Protein AF-A0A8T6M8H3-F1 (afdb_monomer)

Sequence (445 aa):
MFSKVNKKAISPLIATILLVVVAVAIIGIVLSWGKGFTNTTLSKASSIEVYSESEIGFYLNLQNSINGRTTVSYNPPQNTTYNNLTIVGYGLLGYTTNIVPLEPPITISKSQTANIDHGIILPEFDLVLYLDNNTMITKFNLKQEIKQPSSCPEGFIPVPGNHLYGTMNERGGFCVMKYHAKNDTGSKINSTCITGLEGSDSNLTVKSVPEIAPSVNINYCAAKKSCENSGYILMNNSHWMTIARNIELNELNYVSGNLGEGFIFRGHYNNNPSLIIEANSDDSNNFYLINSPNSDQRRTLYLSNGEIIWDFTGNAWNILEDLVLIKDHADGFYTSDDTEFNSGNDNLFLTDYYKGSNNYYLKFNQLGNTIFNYKDIYLLNSKYNAVNNGIGIYHGNSNRGSVSETITFMMRGGDKQNGQYSGLMELTFPNLSSNGNTVGFRCVK

pLDDT: mean 85.91, std 14.49, range [37.5, 98.88]

Foldseek 3Di:
DDDDDDDDDDDPVNVVVVVVVVVVVVVVVVVVVVVVVVVVVVVLPPDDLPAAADPQLVQWAWDAAAQQKTKTFGADDPPDPCFKWKFQFKAFPPAFDDTHGDVHIDIHGHGGMDIDQRRQPDQWTKMWTATPVRHIHIDHGHGHHFFWAPDDPPQWDIFQAGVNLPQQDPRRGWIWRQAFKDWPPLDQFDFDDDPPDDGGPDLIEIDRDFPDFHNAQDFLRRQQVRQVSNVFGFAALSNLLSQLQQLLNQLVQAPVSDRNPWAGAAAQAAVQVVALGTHDPDVVVQCPSHDDPPDSHGQWTAGPVRDIHGNSQEAFKAFHNDKAFLAQFFWKAALPPRHTDAPVDQDWDKEWLARDPDRIYGDLVDRARHPDHSSSQHYSYSPDTLATHVAAIETGRDHHPDPTRQMWTKIHRYYNHNPSRTHSRHIDTHGRNDGDRRHTHMTMD

Nearest PDB structures (foldseek):
  5e53-assembly3_C  TM=4.776E-01  e=1.609E-01  Gallus gallus
  7zg0-assembly1_E  TM=5.055E-01  e=1.703E-01  Mus musculus
  8fn9-assembly4_H  TM=4.557E-01  e=2.018E-01  Homo sapiens
  6o4p-assembly2_B  TM=3.648E-01  e=2.393E-01  Homo sapiens
  6s6z-assembly1_A  TM=3.650E-01  e=4.725E-01  Thermotoga maritima MSB8

Solvent-accessible surface area (backbone atoms only — not comparable to full-atom values): 23478 Å² total; per-residue (Å²): 139,84,85,81,80,82,79,80,75,77,51,72,68,58,52,52,53,52,53,52,54,51,52,53,51,52,50,51,52,52,53,51,51,48,51,51,51,51,52,59,55,58,69,68,54,77,80,68,79,82,60,46,80,37,83,65,43,81,27,52,41,80,76,53,30,46,27,16,25,38,34,35,34,32,57,58,69,90,92,58,90,66,52,63,48,50,37,39,23,35,38,44,66,99,60,37,73,53,81,40,74,38,92,72,58,48,74,39,43,59,77,33,72,48,74,46,60,73,40,57,67,53,62,61,43,39,42,34,37,32,33,82,82,61,27,27,34,80,46,73,76,41,59,36,50,80,43,38,36,94,72,49,61,88,38,34,39,58,37,56,18,20,51,58,50,66,44,50,53,99,48,24,21,36,25,34,43,27,29,49,31,28,51,88,75,81,66,79,55,88,52,58,60,58,97,83,70,88,48,63,95,63,91,41,43,55,47,25,54,54,71,47,50,56,45,40,33,38,28,59,58,52,49,39,46,24,19,47,69,54,77,28,39,43,30,33,62,43,58,49,44,40,51,41,46,31,33,65,66,28,28,87,31,20,78,68,58,38,70,89,39,70,26,48,52,15,12,48,20,77,40,58,53,83,57,75,63,42,50,60,84,54,76,86,51,32,51,62,87,44,89,44,92,88,49,69,42,27,33,54,41,45,39,83,85,73,45,68,38,38,41,71,17,4,31,32,21,30,49,34,62,45,72,45,37,41,36,37,30,51,32,39,20,32,50,89,77,69,46,74,48,68,70,89,45,81,49,80,42,72,21,20,56,26,80,75,86,47,70,21,12,39,45,86,90,51,41,64,69,38,81,67,54,58,73,76,80,51,66,71,50,48,89,38,23,21,85,79,19,26,30,9,30,38,40,32,32,30,25,83,84,45,80,48,79,53,61,20,31,39,32,33,6,26,21,25,63,48,41,61,40,16,2,75,58,12,36,37,60,50,48,51,77,51,59,38,87,43,25,25,34,40,38,31,87

Secondary structure (DSSP, 8-state):
-------PPPPHHHHHHHHHHHHHHHHHHHHHHHHHHHHHHHTT-TT---PEEPGGGGGEEEEEEETTEEEEEE-PPTT-S--EEEEEEEEETTT--S-EEEEEEEEEETTEEEEEE-----SEEEEEEEETTSEEEEEEEEE-B----S---TTEEEEE--GGGT---TTSEEEEESS--EETT---------TTS--------EE--SSS----S--HHHHHHHHHHTT-EE--HHHHHHHHHHHHT-GGGBTTSSTTSS-BPB-S-S-SSSS--PPPSSTT-TTTT-S-TTSSB-SEEE-TTS-EEESSSSSSEEEEEEEEEGGGSPPPEETTT-PBP--SS---EEEBSSTTSSSEE-BTTB--S-S--HHHH--S-----TTTS----EEE---TT-----EEEEEES--TT-GGG-STT-EE--BTT---TTEEE-EE-

Radius of gyration: 26.48 Å; Cα contacts (8 Å, |Δi|>4): 1083; chains: 1; bounding box: 56×99×60 Å

Structure (mmCIF, N/CA/C/O backbone):
data_AF-A0A8T6M8H3-F1
#
_entry.id   AF-A0A8T6M8H3-F1
#
loop_
_atom_site.group_PDB
_atom_site.id
_atom_site.type_symbol
_atom_site.label_atom_id
_atom_site.label_alt_id
_atom_site.label_comp_id
_atom_site.label_asym_id
_atom_site.label_entity_id
_atom_site.label_seq_id
_atom_site.pdbx_PDB_ins_code
_atom_site.Cartn_x
_atom_site.Cartn_y
_atom_site.Cartn_z
_atom_site.occupancy
_atom_site.B_iso_or_equiv
_atom_site.auth_seq_id
_atom_site.auth_comp_id
_atom_site.auth_asym_id
_atom_site.auth_atom_id
_atom_site.pdbx_PDB_model_num
ATOM 1 N N . MET A 1 1 ? -21.301 -75.417 -10.572 1.00 41.50 1 MET A N 1
ATOM 2 C CA . MET A 1 1 ? -20.460 -75.838 -9.431 1.00 41.50 1 MET A CA 1
ATOM 3 C C . MET A 1 1 ? -20.180 -74.592 -8.593 1.00 41.50 1 MET A C 1
ATOM 5 O O . MET A 1 1 ? -19.278 -73.841 -8.925 1.00 41.50 1 MET A O 1
ATOM 9 N N . PHE A 1 2 ? -21.031 -74.286 -7.607 1.00 44.16 2 PHE A N 1
ATOM 10 C CA . PHE A 1 2 ? -20.900 -73.076 -6.781 1.00 44.16 2 PHE A CA 1
ATOM 11 C C . PHE A 1 2 ? -20.307 -73.444 -5.418 1.00 44.16 2 PHE A C 1
ATOM 13 O O . PHE A 1 2 ? -20.909 -74.195 -4.653 1.00 44.16 2 PHE A O 1
ATOM 20 N N . SER A 1 3 ? -19.104 -72.934 -5.151 1.00 48.78 3 SER A N 1
ATOM 21 C CA . SER A 1 3 ? -18.398 -73.048 -3.873 1.00 48.78 3 SER A CA 1
ATOM 22 C C . SER A 1 3 ? -19.135 -72.251 -2.794 1.00 48.78 3 SER A C 1
ATOM 24 O O . SER A 1 3 ? -19.334 -71.042 -2.920 1.00 48.78 3 SER A O 1
ATOM 26 N N . LYS A 1 4 ? -19.572 -72.939 -1.737 1.00 48.53 4 LYS A N 1
ATOM 27 C CA . LYS A 1 4 ? -20.263 -72.352 -0.585 1.00 48.53 4 LYS A CA 1
ATOM 28 C C . LYS A 1 4 ? -19.205 -71.821 0.388 1.00 48.53 4 LYS A C 1
ATOM 30 O O . LYS A 1 4 ? -18.585 -72.590 1.117 1.00 48.53 4 LYS A O 1
ATOM 35 N N . VAL A 1 5 ? -18.973 -70.509 0.387 1.00 55.47 5 VAL A N 1
ATOM 36 C CA . VAL A 1 5 ? -18.060 -69.856 1.338 1.00 55.47 5 VAL A CA 1
ATOM 37 C C . VAL A 1 5 ? -18.735 -69.786 2.711 1.00 55.47 5 VAL A C 1
ATOM 39 O O . VAL A 1 5 ? -19.709 -69.057 2.899 1.00 55.47 5 VAL A O 1
ATOM 42 N N . ASN A 1 6 ? -18.214 -70.536 3.684 1.00 53.22 6 ASN A N 1
ATOM 43 C CA . ASN A 1 6 ? -18.629 -70.449 5.084 1.00 53.22 6 ASN A CA 1
ATOM 44 C C . ASN A 1 6 ? -18.106 -69.143 5.701 1.00 53.22 6 ASN A C 1
ATOM 46 O O . ASN A 1 6 ? -16.928 -69.036 6.041 1.00 53.22 6 ASN A O 1
ATOM 50 N N . LYS A 1 7 ? -18.982 -68.149 5.875 1.00 59.09 7 LYS A N 1
ATOM 51 C CA . LYS A 1 7 ? -18.673 -66.954 6.671 1.00 59.09 7 LYS A CA 1
ATOM 52 C C . LYS A 1 7 ? -18.720 -67.330 8.154 1.00 59.09 7 LYS A C 1
ATOM 54 O O . LYS A 1 7 ? -19.792 -67.606 8.687 1.00 59.09 7 LYS A O 1
ATOM 59 N N . LYS A 1 8 ? -17.561 -67.368 8.818 1.00 61.06 8 LYS A N 1
ATOM 60 C CA . LYS A 1 8 ? -17.485 -67.505 10.279 1.00 61.06 8 LYS A CA 1
ATOM 61 C C . LYS A 1 8 ? -17.979 -66.203 10.911 1.00 61.06 8 LYS A C 1
ATOM 63 O O . LYS A 1 8 ? -17.383 -65.153 10.690 1.00 61.06 8 LYS A O 1
ATOM 68 N N . ALA A 1 9 ? -19.078 -66.274 11.658 1.00 64.38 9 ALA A N 1
ATOM 69 C CA . ALA A 1 9 ? -19.564 -65.152 12.448 1.00 64.38 9 ALA A CA 1
ATOM 70 C C . ALA A 1 9 ? -18.568 -64.855 13.579 1.00 64.38 9 ALA A C 1
ATOM 72 O O . ALA A 1 9 ? -18.090 -65.767 14.256 1.00 64.38 9 ALA A O 1
ATOM 73 N N . ILE A 1 10 ? -18.240 -63.577 13.751 1.00 61.47 10 ILE A N 1
ATOM 74 C CA . ILE A 1 10 ? -17.407 -63.094 14.853 1.00 61.47 10 ILE A CA 1
ATOM 75 C C . ILE A 1 10 ? -18.185 -63.338 16.149 1.00 61.47 10 ILE A C 1
ATOM 77 O O . ILE A 1 10 ? -19.373 -63.024 16.222 1.00 61.47 10 ILE A O 1
ATOM 81 N N . SER A 1 11 ? -17.545 -63.940 17.155 1.00 74.44 11 SER A N 1
ATOM 82 C CA . SER A 1 11 ? -18.226 -64.198 18.423 1.00 74.44 11 SER A CA 1
ATOM 83 C C . SER A 1 11 ? -18.620 -62.869 19.085 1.00 74.44 11 SER A C 1
ATOM 85 O O . SER A 1 11 ? -17.877 -61.888 18.964 1.00 74.44 11 SER A O 1
ATOM 87 N N . PRO A 1 12 ? -19.747 -62.815 19.818 1.00 74.81 12 PRO A N 1
ATOM 88 C CA . PRO A 1 12 ? -20.177 -61.601 20.512 1.00 74.81 12 PRO A CA 1
ATOM 89 C C . PRO A 1 12 ? -19.080 -61.007 21.405 1.00 74.81 12 PRO A C 1
ATOM 91 O O . PRO A 1 12 ? -18.935 -59.796 21.477 1.00 74.81 12 PRO A O 1
ATOM 94 N N . LEU A 1 13 ? -18.238 -61.855 22.006 1.00 77.62 13 LEU A N 1
ATOM 95 C CA . LEU A 1 13 ? -17.097 -61.435 22.821 1.00 77.62 13 LEU A CA 1
ATOM 96 C C . LEU A 1 13 ? -16.040 -60.663 22.008 1.00 77.62 13 LEU A C 1
ATOM 98 O O . LEU A 1 13 ? -15.561 -59.620 22.444 1.00 77.62 13 LEU A O 1
ATOM 102 N N . ILE A 1 14 ? -15.689 -61.158 20.816 1.00 78.25 14 ILE A N 1
ATOM 103 C CA . ILE A 1 14 ? -14.688 -60.528 19.941 1.00 78.25 14 ILE A CA 1
ATOM 104 C C . ILE A 1 14 ? -15.220 -59.200 19.390 1.00 78.25 14 ILE A C 1
ATOM 106 O O . ILE A 1 14 ? -14.466 -58.234 19.295 1.00 78.25 14 ILE A O 1
ATOM 110 N N . ALA A 1 15 ? -16.519 -59.124 19.084 1.00 77.12 15 ALA A N 1
ATOM 111 C CA . ALA A 1 15 ? -17.162 -57.889 18.644 1.00 77.12 15 ALA A CA 1
ATOM 112 C C . ALA A 1 15 ? -17.122 -56.800 19.731 1.00 77.12 15 ALA A C 1
ATOM 114 O O . ALA A 1 15 ? -16.776 -55.657 19.436 1.00 77.12 15 ALA A O 1
ATOM 115 N N . THR A 1 16 ? -17.394 -57.155 20.991 1.00 84.44 16 THR A N 1
ATOM 116 C CA . THR A 1 16 ? -17.333 -56.207 22.114 1.00 84.44 16 THR A CA 1
ATOM 117 C C . THR A 1 16 ? -15.911 -55.701 22.356 1.00 84.44 16 THR A C 1
ATOM 119 O O . THR A 1 16 ? -15.715 -54.504 22.545 1.00 84.44 16 THR A O 1
ATOM 122 N N . ILE A 1 17 ? -14.906 -56.583 22.293 1.00 86.25 17 ILE A N 1
ATOM 123 C CA . ILE A 1 17 ? -13.496 -56.190 22.445 1.00 86.25 17 ILE A CA 1
ATOM 124 C C . ILE A 1 17 ? -13.080 -55.224 21.327 1.00 86.25 17 ILE A C 1
ATOM 126 O O . ILE A 1 17 ? -12.488 -54.184 21.608 1.00 86.25 17 ILE A O 1
ATOM 130 N N . LEU A 1 18 ? -13.435 -55.520 20.073 1.00 83.50 18 LEU A N 1
ATOM 131 C CA . LEU A 1 18 ? -13.157 -54.638 18.935 1.00 83.50 18 LEU A CA 1
ATOM 132 C C . LEU A 1 18 ? -13.802 -53.259 19.098 1.00 83.50 18 LEU A C 1
ATOM 134 O O . LEU A 1 18 ? -13.156 -52.248 18.830 1.00 83.50 18 LEU A O 1
ATOM 138 N N . LEU A 1 19 ? -15.046 -53.207 19.575 1.00 84.62 19 LEU A N 1
ATOM 139 C CA . LEU A 1 19 ? -15.771 -51.951 19.760 1.00 84.62 19 LEU A CA 1
ATOM 140 C C . LEU A 1 19 ? -15.115 -51.075 20.837 1.00 84.62 19 LEU A C 1
ATOM 142 O O . LEU A 1 19 ? -14.935 -49.876 20.629 1.00 84.62 19 LEU A O 1
ATOM 146 N N . VAL A 1 20 ? -14.677 -51.675 21.948 1.00 88.44 20 VAL A N 1
ATOM 147 C CA . VAL A 1 20 ? -13.955 -50.959 23.013 1.00 88.44 20 VAL A CA 1
ATOM 148 C C . VAL A 1 20 ? -12.603 -50.440 22.518 1.00 88.44 20 VAL A C 1
ATOM 150 O O . VAL A 1 20 ? -12.263 -49.287 22.774 1.00 88.44 20 VAL A O 1
ATOM 153 N N . VAL A 1 21 ? -11.847 -51.245 21.766 1.00 89.88 21 VAL A N 1
ATOM 154 C CA . VAL A 1 21 ? -10.541 -50.830 21.222 1.00 89.88 21 VAL A CA 1
ATOM 155 C C . VAL A 1 21 ? -10.688 -49.653 20.254 1.00 89.88 21 VAL A C 1
ATOM 157 O O . VAL A 1 21 ? -9.928 -48.689 20.342 1.00 89.88 21 VAL A O 1
ATOM 160 N N . VAL A 1 22 ? -11.693 -49.686 19.374 1.00 87.31 22 VAL A N 1
ATOM 161 C CA . VAL A 1 22 ? -11.975 -48.581 18.443 1.00 87.31 22 VAL A CA 1
ATOM 162 C C . VAL A 1 22 ? -12.394 -47.317 19.197 1.00 87.31 22 VAL A C 1
ATOM 164 O O . VAL A 1 22 ? -11.901 -46.236 18.884 1.00 87.31 22 VAL A O 1
ATOM 167 N N . ALA A 1 23 ? -13.237 -47.434 20.227 1.00 85.50 23 ALA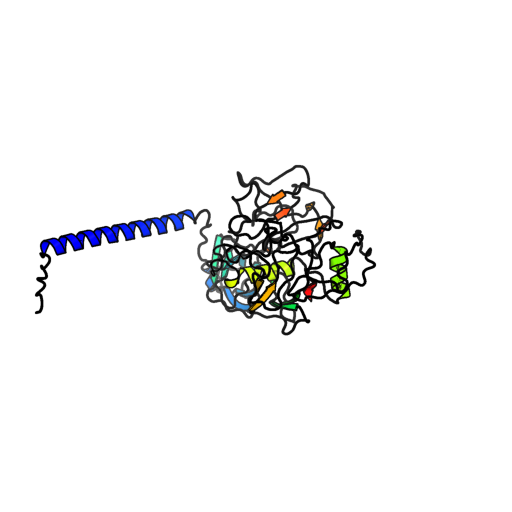 A N 1
ATOM 168 C CA . ALA A 1 23 ? -13.650 -46.289 21.037 1.00 85.50 23 ALA A CA 1
ATOM 169 C C . ALA A 1 23 ? -12.459 -45.618 21.744 1.00 85.50 23 ALA A C 1
ATOM 171 O O . ALA A 1 23 ? -12.325 -44.396 21.703 1.00 85.50 23 ALA A O 1
ATOM 172 N N . VAL A 1 24 ? -11.551 -46.406 22.332 1.00 85.94 24 VAL A N 1
ATOM 173 C CA . VAL A 1 24 ? -10.342 -45.881 22.991 1.00 85.94 24 VAL A CA 1
ATOM 174 C C . VAL A 1 24 ? -9.396 -45.221 21.982 1.00 85.94 24 VAL A C 1
ATOM 176 O O . VAL A 1 24 ? -8.849 -44.156 22.269 1.00 85.94 24 VAL A O 1
ATOM 179 N N . ALA A 1 25 ? -9.241 -45.793 20.784 1.00 83.44 25 ALA A N 1
ATOM 180 C CA . ALA A 1 25 ? -8.428 -45.200 19.723 1.00 83.44 25 ALA A CA 1
ATOM 181 C C . ALA A 1 25 ? -8.993 -43.849 19.244 1.00 83.44 25 ALA A C 1
ATOM 183 O O . ALA A 1 25 ? -8.240 -42.886 19.102 1.00 83.44 25 ALA A O 1
ATOM 184 N N . ILE A 1 26 ? -10.316 -43.748 19.064 1.00 83.50 26 ILE A N 1
ATOM 185 C CA . ILE A 1 26 ? -10.984 -42.493 18.686 1.00 83.50 26 ILE A CA 1
ATOM 186 C C . ILE A 1 26 ? -10.816 -41.439 19.786 1.00 83.50 26 ILE A C 1
ATOM 188 O O . ILE A 1 26 ? -10.460 -40.304 19.481 1.00 83.50 26 ILE A O 1
ATOM 192 N N . ILE A 1 27 ? -10.992 -41.804 21.062 1.00 84.00 27 ILE A N 1
ATOM 193 C CA . ILE A 1 27 ? -10.759 -40.891 22.195 1.00 84.00 27 ILE A CA 1
ATOM 194 C C . ILE A 1 27 ? -9.309 -40.391 22.197 1.00 84.00 27 ILE A C 1
ATOM 196 O O . ILE A 1 27 ? -9.075 -39.199 22.385 1.00 84.00 27 ILE A O 1
ATOM 200 N N . GLY A 1 28 ? -8.334 -41.267 21.936 1.00 79.44 28 GLY A N 1
ATOM 201 C CA . GLY A 1 28 ? -6.924 -40.887 21.822 1.00 79.44 28 GLY A CA 1
ATOM 202 C C . GLY A 1 28 ? -6.666 -39.870 20.706 1.00 79.44 28 GLY A C 1
ATOM 203 O O . GLY A 1 28 ? -5.980 -38.873 20.933 1.00 79.44 28 GLY A O 1
ATOM 204 N N . ILE A 1 29 ? -7.263 -40.073 19.527 1.00 77.00 29 ILE A N 1
ATOM 205 C CA . ILE A 1 29 ? -7.159 -39.146 18.388 1.00 77.00 29 ILE A CA 1
ATOM 206 C C . ILE A 1 29 ? -7.813 -37.800 18.724 1.00 77.00 29 ILE A C 1
ATOM 208 O O . ILE A 1 29 ? -7.192 -36.759 18.530 1.00 77.00 29 ILE A O 1
ATOM 212 N N . VAL A 1 30 ? -9.019 -37.809 19.301 1.00 72.94 30 VAL A N 1
ATOM 213 C CA . VAL A 1 30 ? -9.750 -36.590 19.689 1.00 72.94 30 VAL A CA 1
ATOM 214 C C . VAL A 1 30 ? -8.998 -35.804 20.764 1.00 72.94 30 VAL A C 1
ATOM 216 O O . VAL A 1 30 ? -8.880 -34.586 20.658 1.00 72.94 30 VAL A O 1
ATOM 219 N N . LEU A 1 31 ? -8.426 -36.474 21.768 1.00 70.81 31 LEU A N 1
ATOM 220 C CA . LEU A 1 31 ? -7.603 -35.822 22.792 1.00 70.81 31 LEU A CA 1
ATOM 221 C C . LEU A 1 31 ? -6.295 -35.268 22.214 1.00 70.81 31 LEU A C 1
ATOM 223 O O . LEU A 1 31 ? -5.833 -34.211 22.646 1.00 70.81 31 LEU A O 1
ATOM 227 N N . SER A 1 32 ? -5.701 -35.951 21.232 1.00 68.94 32 SER A N 1
ATOM 228 C CA . SER A 1 32 ? -4.494 -35.477 20.556 1.00 68.94 32 SER A CA 1
ATOM 229 C C . SER A 1 32 ? -4.776 -34.262 19.666 1.00 68.94 32 SER A C 1
ATOM 231 O O . SER A 1 32 ? -3.990 -33.316 19.680 1.00 68.94 32 SER A O 1
ATOM 233 N N . TRP A 1 33 ? -5.899 -34.249 18.940 1.00 67.44 33 TRP A N 1
ATOM 234 C CA . TRP A 1 33 ? -6.361 -33.091 18.167 1.00 67.44 33 TRP A CA 1
ATOM 235 C C . TRP A 1 33 ? -6.751 -31.923 19.076 1.00 67.44 33 TRP A C 1
ATOM 237 O O . TRP A 1 33 ? -6.344 -30.794 18.816 1.00 67.44 33 TRP A O 1
ATOM 247 N N . GLY A 1 34 ? -7.444 -32.195 20.186 1.00 53.19 34 GLY A N 1
ATOM 248 C CA . GLY A 1 34 ? -7.804 -31.191 21.187 1.00 53.19 34 GLY A CA 1
ATOM 249 C C . GLY A 1 34 ? -6.581 -30.505 21.797 1.00 53.19 34 GLY A C 1
ATOM 250 O O . GLY A 1 34 ? -6.526 -29.280 21.825 1.00 53.19 34 GLY A O 1
ATOM 251 N N . LYS A 1 35 ? -5.554 -31.273 22.198 1.00 55.34 35 LYS A N 1
ATOM 252 C CA . LYS A 1 35 ? -4.283 -30.718 22.706 1.00 55.34 35 LYS A CA 1
ATOM 253 C C . LYS A 1 35 ? -3.507 -29.938 21.645 1.00 55.34 35 LYS A C 1
ATOM 255 O O . LYS A 1 35 ? -2.890 -28.924 21.966 1.00 55.34 35 LYS A O 1
ATOM 260 N N . GLY A 1 36 ? -3.528 -30.406 20.395 1.00 51.16 36 GLY A N 1
ATOM 261 C CA . GLY A 1 36 ? -2.920 -29.706 19.264 1.00 51.16 36 GLY A CA 1
ATOM 262 C C . GLY A 1 36 ? -3.569 -28.343 19.030 1.00 51.16 36 GLY A C 1
ATOM 263 O O . GLY A 1 36 ? -2.854 -27.347 18.927 1.00 51.16 36 GLY A O 1
ATOM 264 N N . PHE A 1 37 ? -4.904 -28.289 19.044 1.00 51.38 37 PHE A N 1
ATOM 265 C CA . PHE A 1 37 ? -5.692 -27.066 18.883 1.00 51.38 37 PHE A CA 1
ATOM 266 C C . PHE A 1 37 ? -5.494 -26.091 20.048 1.00 51.38 37 PHE A C 1
ATOM 268 O O . PHE A 1 37 ? -5.212 -24.921 19.802 1.00 51.38 37 PHE A O 1
ATOM 275 N N . THR A 1 38 ? -5.558 -26.548 21.307 1.00 52.78 38 THR A N 1
ATOM 276 C CA . THR A 1 38 ? -5.360 -25.669 22.475 1.00 52.78 38 THR A CA 1
ATOM 277 C C . THR A 1 38 ? -3.940 -25.122 22.554 1.00 52.78 38 THR A C 1
ATOM 279 O O . THR A 1 38 ? -3.771 -23.941 22.820 1.00 52.78 38 THR A O 1
ATOM 282 N N . ASN A 1 39 ? -2.906 -25.924 22.281 1.00 48.28 39 ASN A N 1
ATOM 283 C CA . ASN A 1 39 ? -1.527 -25.441 22.399 1.00 48.28 39 ASN A CA 1
ATOM 284 C C . ASN A 1 39 ? -1.132 -24.490 21.261 1.00 48.28 39 ASN A C 1
ATOM 286 O O . ASN A 1 39 ? -0.414 -23.530 21.519 1.00 48.28 39 ASN A O 1
ATOM 290 N N . THR A 1 40 ? -1.622 -24.703 20.033 1.00 46.50 40 THR A N 1
ATOM 291 C CA . THR A 1 40 ? -1.357 -23.776 18.913 1.00 46.50 40 THR A CA 1
ATOM 292 C C . THR A 1 40 ? -2.169 -22.487 18.991 1.00 46.50 40 THR A C 1
ATOM 294 O O . THR A 1 40 ? -1.713 -21.465 18.483 1.00 46.50 40 THR A O 1
ATOM 297 N N . THR A 1 41 ? -3.345 -22.497 19.624 1.00 46.62 41 THR A N 1
ATOM 298 C CA . THR A 1 41 ? -4.120 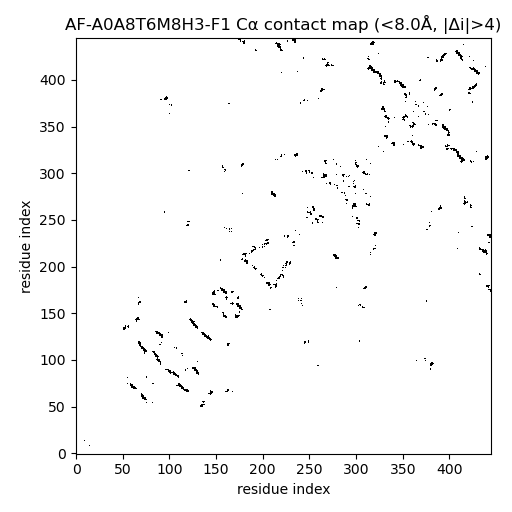-21.266 19.863 1.00 46.62 41 THR A CA 1
ATOM 299 C C . THR A 1 41 ? -3.569 -20.467 21.041 1.00 46.62 41 THR A C 1
ATOM 301 O O . THR A 1 41 ? -3.439 -19.251 20.924 1.00 46.62 41 THR A O 1
ATOM 304 N N . LEU A 1 42 ? -3.143 -21.124 22.128 1.00 40.81 42 LEU A N 1
ATOM 305 C CA . LEU A 1 42 ? -2.558 -20.438 23.286 1.00 40.81 42 LEU A CA 1
ATOM 306 C C . LEU A 1 42 ? -1.155 -19.883 22.999 1.00 40.81 42 LEU A C 1
ATOM 308 O O . LEU A 1 42 ? -0.833 -18.788 23.446 1.00 40.81 42 LEU A O 1
ATOM 312 N N . SER A 1 43 ? -0.323 -20.589 22.220 1.00 43.97 43 SER A N 1
ATOM 313 C CA . SER A 1 43 ? 1.021 -20.102 21.865 1.00 43.97 43 SER A CA 1
ATOM 314 C C . SER A 1 43 ? 1.003 -18.957 20.847 1.00 43.97 43 SER A C 1
ATOM 316 O O . SER A 1 43 ? 1.996 -18.254 20.706 1.00 43.97 43 SER A O 1
ATOM 318 N N . LYS A 1 44 ? -0.115 -18.768 20.131 1.00 45.66 44 LYS A N 1
ATOM 319 C CA . LYS A 1 44 ? -0.355 -17.613 19.250 1.00 45.66 44 LYS A CA 1
ATOM 320 C C . LYS A 1 44 ? -0.903 -16.392 20.001 1.00 45.66 44 LYS A C 1
ATOM 322 O O . LYS A 1 44 ? -1.024 -15.334 19.394 1.00 45.66 44 LYS A O 1
ATOM 327 N N . ALA A 1 45 ? -1.215 -16.523 21.292 1.00 37.50 45 ALA A N 1
ATOM 328 C CA . ALA A 1 45 ? -1.747 -15.454 22.137 1.00 37.50 45 ALA A CA 1
ATOM 329 C C . ALA A 1 45 ? -0.651 -14.700 22.918 1.00 37.50 45 ALA A C 1
ATOM 331 O O . ALA A 1 45 ? -0.900 -14.179 24.005 1.00 37.50 45 ALA A O 1
ATOM 332 N N . SER A 1 46 ? 0.577 -14.635 22.397 1.00 38.41 46 SER A N 1
ATOM 333 C CA . SER A 1 46 ? 1.588 -13.730 22.944 1.00 38.41 46 SER A CA 1
ATOM 334 C C . SER A 1 46 ? 1.200 -12.287 22.599 1.00 38.41 46 SER A C 1
ATOM 336 O O . SER A 1 46 ? 1.269 -11.901 21.436 1.00 38.41 46 SER A O 1
ATOM 338 N N . SER A 1 47 ? 0.775 -11.550 23.634 1.00 40.88 47 SER A N 1
ATOM 339 C CA . SER A 1 47 ? 0.442 -10.115 23.689 1.00 40.88 47 SER A CA 1
ATOM 340 C C . SER A 1 47 ? -0.806 -9.629 22.938 1.00 40.88 47 SER A C 1
ATOM 342 O O . SER A 1 47 ? -0.764 -8.588 22.289 1.00 40.88 47 SER A O 1
ATOM 344 N N . ILE A 1 48 ? -1.946 -10.314 23.078 1.00 44.78 48 ILE A N 1
ATOM 345 C CA . ILE A 1 48 ? -3.232 -9.610 22.945 1.00 44.78 48 ILE A CA 1
ATOM 346 C C . ILE A 1 48 ? -3.433 -8.846 24.256 1.00 44.78 48 ILE A C 1
ATOM 348 O O . ILE A 1 48 ? -3.694 -9.453 25.294 1.00 44.78 48 ILE A O 1
ATOM 352 N N . GLU A 1 49 ? -3.280 -7.523 24.231 1.00 52.88 49 GLU A N 1
ATOM 353 C CA . GLU A 1 49 ? -3.972 -6.673 25.201 1.00 52.88 49 GLU A CA 1
ATOM 354 C C . GLU A 1 49 ? -5.449 -7.082 25.149 1.00 52.88 49 GLU A C 1
ATOM 356 O O . GLU A 1 49 ? -6.091 -6.981 24.105 1.00 52.88 49 GLU A O 1
ATOM 361 N N . VAL A 1 50 ? -5.967 -7.684 26.220 1.00 58.09 50 VAL A N 1
ATOM 362 C CA . VAL A 1 50 ? -7.348 -8.174 26.247 1.00 58.09 50 VAL A CA 1
ATOM 363 C C . VAL A 1 50 ? -8.261 -6.956 26.360 1.00 58.09 50 VAL A C 1
ATOM 365 O O . VAL A 1 50 ? -8.591 -6.517 27.459 1.00 58.09 50 VAL A O 1
ATOM 368 N N . TYR A 1 51 ? -8.630 -6.380 25.218 1.00 66.88 51 TYR A N 1
ATOM 369 C CA . TYR A 1 51 ? -9.643 -5.336 25.149 1.00 66.88 51 TYR A CA 1
ATOM 370 C C . TYR A 1 51 ? -10.990 -5.931 25.561 1.00 66.88 51 TYR A C 1
ATOM 372 O O . TYR A 1 51 ? -11.411 -6.971 25.053 1.00 66.88 51 TYR A O 1
ATOM 380 N N . SER A 1 52 ? -11.667 -5.272 26.499 1.00 81.56 52 SER A N 1
ATOM 381 C CA . SER A 1 52 ? -13.061 -5.594 26.816 1.00 81.56 52 SER A CA 1
ATOM 382 C C . SER A 1 52 ? -13.995 -4.852 25.862 1.00 81.56 52 SER A C 1
ATOM 384 O O . SER A 1 52 ? -13.704 -3.726 25.450 1.00 81.56 52 SER A O 1
ATOM 386 N N . GLU A 1 53 ? -15.105 -5.484 25.478 1.00 86.25 53 GLU A N 1
ATOM 387 C CA . GLU A 1 53 ? -16.116 -4.828 24.645 1.00 86.25 53 GLU A CA 1
ATOM 388 C C . GLU A 1 53 ? -16.763 -3.679 25.433 1.00 86.25 53 GLU A C 1
ATOM 390 O O . GLU A 1 53 ? -17.142 -3.828 26.597 1.00 86.25 53 GLU A O 1
ATOM 395 N N . SER A 1 54 ? -16.873 -2.519 24.795 1.00 85.19 54 SER A N 1
ATOM 396 C CA . SER A 1 54 ? -17.384 -1.298 25.398 1.00 85.19 54 SER A CA 1
ATOM 397 C C . SER A 1 54 ? -18.902 -1.217 25.283 1.00 85.19 54 SER A C 1
ATOM 399 O O . SER A 1 54 ? -19.461 -1.235 24.185 1.00 85.19 54 SER A O 1
ATOM 401 N N . GLU A 1 55 ? -19.585 -0.981 26.403 1.00 84.44 55 GLU A N 1
ATOM 402 C CA . GLU A 1 55 ? -21.026 -0.680 26.414 1.00 84.44 55 GLU A CA 1
ATOM 403 C C . GLU A 1 55 ? -21.359 0.620 25.655 1.00 84.44 55 GLU A C 1
ATOM 405 O O . GLU A 1 55 ? -22.493 0.841 25.230 1.00 84.44 55 GLU A O 1
ATOM 410 N N . ILE A 1 56 ? -20.364 1.484 25.424 1.00 85.06 56 ILE A N 1
ATOM 411 C CA . ILE A 1 56 ? -20.526 2.733 24.672 1.00 85.06 56 ILE A CA 1
ATOM 412 C C . ILE A 1 56 ? -20.777 2.452 23.177 1.00 85.06 56 ILE A C 1
ATOM 414 O O . ILE A 1 56 ? -21.351 3.286 22.470 1.00 85.06 56 ILE A O 1
ATOM 418 N N . GLY A 1 57 ? -20.437 1.249 22.698 1.00 79.88 57 GLY A N 1
ATOM 419 C CA . GLY A 1 57 ? -20.655 0.814 21.320 1.00 79.88 57 GLY A CA 1
ATOM 420 C C . GLY A 1 57 ? -22.106 0.908 20.846 1.00 79.88 57 GLY A C 1
ATOM 421 O O . GLY A 1 57 ? -22.335 1.154 19.658 1.00 79.88 57 GLY A O 1
ATOM 422 N N . PHE A 1 58 ? -23.087 0.797 21.750 1.00 87.00 58 PHE A N 1
ATOM 423 C CA . PHE A 1 58 ? -24.514 0.958 21.431 1.00 87.00 58 PHE A CA 1
ATOM 424 C C . PHE A 1 58 ? -24.884 2.381 21.002 1.00 87.00 58 PHE A C 1
ATOM 426 O O . PHE A 1 58 ? -25.853 2.576 20.272 1.00 87.00 58 PHE A O 1
ATOM 433 N N . TYR A 1 59 ? -24.110 3.379 21.426 1.00 92.50 59 TYR A N 1
ATOM 434 C CA . TYR A 1 59 ? -24.385 4.786 21.141 1.00 92.50 59 TYR A CA 1
ATOM 435 C C . TYR A 1 59 ? -23.687 5.287 19.876 1.00 92.50 59 TYR A C 1
ATOM 437 O O . TYR A 1 59 ? -23.979 6.389 19.411 1.00 92.50 59 TYR A O 1
ATOM 445 N N . LEU A 1 60 ? -22.788 4.484 19.300 1.00 95.06 60 LEU A N 1
ATOM 446 C CA . LEU A 1 60 ? -22.108 4.787 18.048 1.00 95.06 60 LEU A CA 1
ATOM 447 C C . LEU A 1 60 ? -22.906 4.223 16.867 1.00 95.06 60 LEU A C 1
ATOM 449 O O . LEU A 1 60 ? -22.911 3.015 16.627 1.00 95.06 60 LEU A O 1
ATOM 453 N N . ASN A 1 61 ? -23.580 5.091 16.121 1.00 94.12 61 ASN A N 1
ATOM 454 C CA . ASN A 1 61 ? -24.416 4.714 14.987 1.00 94.12 61 ASN A CA 1
ATOM 455 C C . ASN A 1 61 ? -23.684 4.943 13.671 1.00 94.12 61 ASN A C 1
ATOM 457 O O . ASN A 1 61 ? -23.202 6.039 13.391 1.00 94.12 61 ASN A O 1
ATOM 461 N N . LEU A 1 62 ? -23.664 3.920 12.832 1.00 92.31 62 LEU A N 1
ATOM 462 C CA . LEU A 1 62 ? -23.073 3.971 11.501 1.00 92.31 62 LEU A CA 1
ATOM 463 C C . LEU A 1 62 ? -24.024 4.703 10.553 1.00 92.31 62 LEU A C 1
ATOM 465 O O . LEU A 1 62 ? -25.223 4.434 10.564 1.00 92.31 62 LEU A O 1
ATOM 469 N N . GLN A 1 63 ? -23.499 5.637 9.765 1.00 93.31 63 GLN A N 1
ATOM 470 C CA . GLN A 1 63 ? -24.285 6.407 8.799 1.00 93.31 63 GLN A CA 1
ATOM 471 C C . GLN A 1 63 ? -24.059 5.882 7.382 1.00 93.31 63 GLN A C 1
ATOM 473 O O . GLN A 1 63 ? -24.995 5.452 6.715 1.00 93.31 63 GLN A O 1
ATOM 478 N N . ASN A 1 64 ? -22.808 5.894 6.929 1.00 94.44 64 ASN A N 1
ATOM 479 C CA . ASN A 1 64 ? -22.398 5.365 5.636 1.00 94.44 64 ASN A CA 1
ATOM 480 C C . ASN A 1 64 ? -20.926 4.932 5.681 1.00 94.44 64 ASN A C 1
ATOM 482 O O . ASN A 1 64 ? -20.190 5.266 6.614 1.00 94.44 64 ASN A O 1
ATOM 486 N N . SER A 1 65 ? -20.507 4.179 4.666 1.00 97.25 65 SER A N 1
ATOM 487 C CA . SER A 1 65 ? -19.110 3.823 4.458 1.00 97.25 65 SER A CA 1
ATOM 488 C C . SER A 1 65 ? -18.780 3.902 2.970 1.00 97.25 65 SER A C 1
ATOM 490 O O . SER A 1 65 ? -19.549 3.412 2.141 1.00 97.25 65 SER A O 1
ATOM 492 N N . ILE A 1 66 ? -17.689 4.584 2.623 1.00 97.88 66 ILE A N 1
ATOM 493 C CA . ILE A 1 66 ? -17.245 4.792 1.239 1.00 97.88 66 ILE A CA 1
ATOM 494 C C . ILE A 1 66 ? -15.718 4.748 1.208 1.00 97.88 66 ILE A C 1
ATOM 496 O O . ILE A 1 66 ? -15.071 5.535 1.901 1.00 97.88 66 ILE A O 1
ATOM 500 N N . ASN A 1 67 ? -15.134 3.883 0.377 1.00 97.88 67 ASN A N 1
ATOM 501 C CA . ASN A 1 67 ? -13.691 3.838 0.097 1.00 97.88 67 ASN A CA 1
ATOM 502 C C . ASN A 1 67 ? -12.811 3.944 1.361 1.00 97.88 67 ASN A C 1
ATOM 504 O O . ASN A 1 67 ? -11.952 4.827 1.479 1.00 97.88 67 ASN A O 1
ATOM 508 N N . GLY A 1 68 ? -13.069 3.076 2.341 1.00 97.12 68 GLY A N 1
ATOM 509 C CA . GLY A 1 68 ? -12.289 3.006 3.575 1.00 97.12 68 GLY A CA 1
ATOM 510 C C . GLY A 1 68 ? -12.524 4.143 4.575 1.00 97.12 68 GLY A C 1
ATOM 511 O O . GLY A 1 68 ? -11.749 4.272 5.521 1.00 97.12 68 GLY A O 1
ATOM 512 N N . ARG A 1 69 ? -13.562 4.965 4.387 1.00 98.25 69 ARG A N 1
ATOM 513 C CA . ARG A 1 69 ? -14.078 5.902 5.391 1.00 98.25 69 ARG A CA 1
ATOM 514 C C . ARG A 1 69 ? -15.422 5.414 5.879 1.00 98.25 69 ARG A C 1
ATOM 516 O O . ARG A 1 69 ? -16.307 5.186 5.063 1.00 98.25 69 ARG A O 1
ATOM 523 N N . THR A 1 70 ? -15.611 5.374 7.189 1.00 98.12 70 THR A N 1
ATOM 524 C CA . THR A 1 70 ? -16.919 5.134 7.802 1.00 98.12 70 THR A CA 1
ATOM 525 C C . THR A 1 70 ? -17.347 6.362 8.595 1.00 98.12 70 THR A C 1
ATOM 527 O O . THR A 1 70 ? -16.645 6.784 9.515 1.00 98.12 70 THR A O 1
ATOM 530 N N . THR A 1 71 ? -18.493 6.951 8.248 1.00 97.81 71 THR A N 1
ATOM 531 C CA . THR A 1 71 ? -19.076 8.060 9.011 1.00 97.81 71 THR A CA 1
ATOM 532 C C . THR A 1 71 ? -19.951 7.509 10.125 1.00 97.81 71 THR A C 1
ATOM 534 O O . THR A 1 71 ? -20.833 6.673 9.907 1.00 97.81 71 THR A O 1
ATOM 537 N N . VAL A 1 72 ? -19.728 8.013 11.332 1.00 97.12 72 VAL A N 1
ATOM 538 C CA . VAL A 1 72 ? -20.428 7.597 12.545 1.00 97.12 72 VAL A CA 1
ATOM 539 C C . VAL A 1 72 ? -21.058 8.797 13.237 1.00 97.12 72 VAL A C 1
ATOM 541 O O . VAL A 1 72 ? -20.544 9.908 13.138 1.00 97.12 72 VAL A O 1
ATOM 544 N N . SER A 1 73 ? -22.159 8.579 13.952 1.00 96.56 73 SER A N 1
ATOM 545 C CA . SER A 1 73 ? -22.753 9.545 14.877 1.00 96.56 73 SER A CA 1
ATOM 546 C C . SER A 1 73 ? -22.764 8.986 16.293 1.00 96.56 73 SER A C 1
ATOM 548 O O . SER A 1 73 ? -23.052 7.807 16.504 1.00 96.56 73 SER A O 1
ATOM 550 N N . TYR A 1 74 ? -22.438 9.825 17.271 1.00 96.44 74 TYR A N 1
ATOM 551 C CA . TYR A 1 74 ? -22.338 9.416 18.666 1.00 96.44 74 TYR A CA 1
ATOM 552 C C . TYR A 1 74 ? -23.488 9.992 19.498 1.00 96.44 74 TYR A C 1
ATOM 554 O O . TYR A 1 74 ? -23.508 11.183 19.798 1.00 96.44 74 TYR A O 1
ATOM 562 N N . ASN A 1 75 ? -24.455 9.150 19.879 1.00 95.12 75 ASN A N 1
ATOM 563 C CA . ASN A 1 75 ? -25.731 9.565 20.478 1.00 95.12 75 ASN A CA 1
ATOM 564 C C . ASN A 1 75 ? -26.007 8.882 21.834 1.00 95.12 75 ASN A C 1
ATOM 566 O O . ASN A 1 75 ? -26.938 8.080 21.944 1.00 95.12 75 ASN A O 1
ATOM 570 N N . PRO A 1 76 ? -25.216 9.166 22.883 1.00 94.12 76 PRO A N 1
ATOM 571 C CA . PRO A 1 76 ? -25.468 8.633 24.218 1.00 94.12 76 PRO A CA 1
ATOM 572 C C . PRO A 1 76 ? -26.704 9.285 24.878 1.00 94.12 76 PRO A C 1
ATOM 574 O O . PRO A 1 76 ? -27.049 10.431 24.555 1.00 94.12 76 PRO A O 1
ATOM 577 N N . PRO A 1 77 ? -27.363 8.612 25.845 1.00 90.50 77 PRO A N 1
ATOM 578 C CA . PRO A 1 77 ? -28.559 9.121 26.506 1.00 90.50 77 PRO A CA 1
ATOM 579 C C . PRO A 1 77 ? -28.345 10.471 27.202 1.00 90.50 77 PRO A C 1
ATOM 581 O O . PRO A 1 77 ? -27.232 10.867 27.583 1.00 90.50 77 PRO A O 1
ATOM 584 N N . GLN A 1 78 ? -29.446 11.201 27.389 1.00 80.12 78 GLN A N 1
ATOM 585 C CA . GLN A 1 78 ? -29.446 12.427 28.183 1.00 80.12 78 GLN A CA 1
ATOM 586 C C . GLN A 1 78 ? -29.113 12.103 29.649 1.00 80.12 78 GLN A C 1
ATOM 588 O O . GLN A 1 78 ? -29.612 11.121 30.185 1.00 80.12 78 GLN A O 1
ATOM 593 N N . ASN A 1 79 ? -28.249 12.917 30.271 1.00 80.06 79 ASN A N 1
ATOM 594 C CA . ASN A 1 79 ? -27.751 12.764 31.652 1.00 80.06 79 ASN A CA 1
ATOM 595 C C . ASN A 1 79 ? -26.779 11.594 31.926 1.00 80.06 79 ASN A C 1
ATOM 597 O O . ASN A 1 79 ? -26.682 11.133 33.060 1.00 80.06 79 ASN A O 1
ATOM 601 N N . THR A 1 80 ? -26.033 11.126 30.922 1.00 82.62 80 THR A N 1
ATOM 602 C CA . THR A 1 80 ? -24.912 10.186 31.126 1.00 82.62 80 THR A CA 1
AT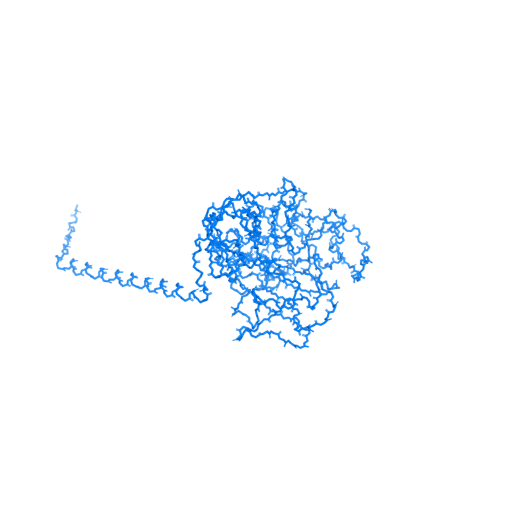OM 603 C C . THR A 1 80 ? -23.581 10.923 31.294 1.00 82.62 80 THR A C 1
ATOM 605 O O . THR A 1 80 ? -23.457 12.088 30.921 1.00 82.62 80 THR A O 1
ATOM 608 N N . THR A 1 81 ? -22.564 10.243 31.829 1.00 85.31 81 THR A N 1
ATOM 609 C CA . THR A 1 81 ? -21.177 10.748 31.890 1.00 85.31 81 THR A CA 1
ATOM 610 C C . THR A 1 81 ? -20.446 10.647 30.547 1.00 85.31 81 THR A C 1
ATOM 612 O O . THR A 1 81 ? -19.335 11.155 30.400 1.00 85.31 81 THR A O 1
ATOM 615 N N . TYR A 1 82 ? -21.070 10.018 29.551 1.00 87.81 82 TYR A N 1
ATOM 616 C CA . TYR A 1 82 ? -20.503 9.692 28.249 1.00 87.81 82 TYR A CA 1
ATOM 617 C C . TYR A 1 82 ? -20.477 10.895 27.294 1.00 87.81 82 TYR A C 1
ATOM 619 O O . TYR A 1 82 ? -21.091 10.880 26.232 1.00 87.81 82 TYR A O 1
ATOM 627 N N . ASN A 1 83 ? -19.778 11.965 27.667 1.00 89.06 83 ASN A N 1
ATOM 628 C CA . ASN A 1 83 ? -19.769 13.208 26.889 1.00 89.06 83 ASN A CA 1
ATOM 629 C C . ASN A 1 83 ? -18.942 13.117 25.603 1.00 89.06 83 ASN A C 1
ATOM 631 O O . ASN A 1 83 ? -19.359 13.650 24.577 1.00 89.06 83 ASN A O 1
ATOM 635 N N . ASN A 1 84 ? -17.796 12.441 25.664 1.00 92.75 84 ASN A N 1
ATOM 636 C CA . ASN A 1 84 ? -16.871 12.278 24.549 1.00 92.75 84 ASN A CA 1
ATOM 637 C C . ASN A 1 84 ? -16.513 10.799 24.390 1.00 92.75 84 ASN A C 1
ATOM 639 O O . ASN A 1 84 ? -16.406 10.078 25.382 1.00 92.75 84 ASN A O 1
ATOM 643 N N . LEU A 1 85 ? -16.309 10.381 23.146 1.00 94.69 85 LEU A N 1
ATOM 644 C CA . LEU A 1 85 ? -15.752 9.088 22.771 1.00 94.69 85 LEU A CA 1
ATOM 645 C C . LEU A 1 85 ? -14.436 9.331 22.032 1.00 94.69 85 LEU A C 1
ATOM 647 O O . LEU A 1 85 ? -14.456 9.971 20.983 1.00 94.69 85 LEU A O 1
ATOM 651 N N . THR A 1 86 ? -13.320 8.824 22.550 1.00 96.62 86 THR A N 1
ATOM 652 C CA . THR A 1 86 ? -12.016 8.915 21.879 1.00 96.62 86 THR A CA 1
ATOM 653 C C . THR A 1 86 ? -11.651 7.567 21.277 1.00 96.62 86 THR A C 1
ATOM 655 O O . THR A 1 86 ? -11.503 6.579 21.993 1.00 96.62 86 THR A O 1
ATOM 658 N N . ILE A 1 87 ? -11.488 7.533 19.959 1.00 97.19 87 ILE A N 1
ATOM 659 C CA . ILE A 1 87 ? -11.055 6.363 19.200 1.00 97.19 87 ILE A CA 1
ATOM 660 C C . ILE A 1 87 ? -9.583 6.565 18.849 1.00 97.19 87 ILE A C 1
ATOM 662 O O . ILE A 1 87 ? -9.227 7.541 18.189 1.00 97.19 87 ILE A O 1
ATOM 666 N N . VAL A 1 88 ? -8.730 5.648 19.294 1.00 96.81 88 VAL A N 1
ATOM 667 C CA . VAL A 1 88 ? -7.268 5.724 19.131 1.00 96.81 88 VAL A CA 1
ATOM 668 C C . VAL A 1 88 ? -6.746 4.819 18.023 1.00 96.81 88 VAL A C 1
ATOM 670 O O . VAL A 1 88 ? -5.622 4.993 17.563 1.00 96.81 88 VAL A O 1
ATOM 673 N N . GLY A 1 89 ? -7.555 3.867 17.566 1.00 96.50 89 GLY A N 1
ATOM 674 C CA . GLY A 1 89 ? -7.151 2.940 16.523 1.00 96.50 89 GLY A CA 1
ATOM 675 C C . GLY A 1 89 ? -8.302 2.125 15.962 1.00 96.50 89 GLY A C 1
ATOM 676 O O . GLY A 1 89 ? -9.448 2.230 16.406 1.00 96.50 89 GLY A O 1
ATOM 677 N N . TYR A 1 90 ? -7.984 1.287 14.986 1.00 96.94 90 TYR A N 1
ATOM 678 C CA . TYR A 1 90 ? -8.932 0.400 14.329 1.00 96.94 90 TYR A CA 1
ATOM 679 C C . TYR A 1 90 ? -8.291 -0.935 13.930 1.00 96.94 90 TYR A C 1
ATOM 681 O O . TYR A 1 90 ? -7.077 -1.125 14.015 1.00 96.94 90 TYR A O 1
ATOM 689 N N . GLY A 1 91 ? -9.123 -1.873 13.485 1.00 96.31 91 GLY A N 1
ATOM 690 C CA . GLY A 1 91 ? -8.689 -3.135 12.899 1.00 96.31 91 GLY A CA 1
ATOM 691 C C . GLY A 1 91 ? -9.798 -3.823 12.108 1.00 96.31 91 GLY A C 1
ATOM 692 O O . GLY A 1 91 ? -10.981 -3.544 12.301 1.00 96.31 91 GLY A O 1
ATOM 693 N N . LEU A 1 92 ? -9.403 -4.728 11.215 1.00 96.25 92 LEU A N 1
ATOM 694 C CA . LEU A 1 92 ? -10.298 -5.667 10.543 1.00 96.25 92 LEU A CA 1
ATOM 695 C C . LEU A 1 92 ? -10.401 -6.938 11.393 1.00 96.25 92 LEU A C 1
ATOM 697 O O . LEU A 1 92 ? -9.391 -7.617 11.613 1.00 96.25 92 LEU A O 1
ATOM 701 N N . LEU A 1 93 ? -11.601 -7.254 11.888 1.00 93.62 93 LEU A N 1
ATOM 702 C CA . LEU A 1 93 ? -11.805 -8.401 12.775 1.00 93.62 93 LEU A CA 1
ATOM 703 C C . LEU A 1 93 ? -11.351 -9.704 12.098 1.00 93.62 93 LEU A C 1
ATOM 705 O O . LEU A 1 93 ? -11.667 -9.962 10.941 1.00 93.62 93 LEU A O 1
ATOM 709 N N . GLY A 1 94 ? -10.590 -10.525 12.825 1.00 89.50 94 GLY A N 1
ATOM 710 C CA . GLY A 1 94 ? -10.071 -11.803 12.321 1.00 89.50 94 GLY A CA 1
ATOM 711 C C . GLY A 1 94 ? -8.851 -11.695 11.400 1.00 89.50 94 GLY A C 1
ATOM 712 O O . GLY A 1 94 ? -8.244 -12.719 11.100 1.00 89.50 94 GLY A O 1
ATOM 713 N N . TYR A 1 95 ? -8.448 -10.484 11.008 1.00 91.31 95 TYR A N 1
ATOM 714 C CA . TYR A 1 95 ? -7.328 -10.262 10.093 1.00 91.31 95 TYR A CA 1
ATOM 715 C C . TYR A 1 95 ? -6.217 -9.401 10.703 1.00 91.31 95 TYR A C 1
ATOM 717 O O . TYR A 1 95 ? -5.046 -9.780 10.672 1.00 91.31 95 TYR A O 1
ATOM 725 N N . THR A 1 96 ? -6.575 -8.255 11.282 1.00 89.12 96 THR A N 1
ATOM 726 C CA . THR A 1 96 ? -5.628 -7.337 11.918 1.00 89.12 96 THR A CA 1
ATOM 727 C C . THR A 1 96 ? -5.078 -7.942 13.210 1.00 89.12 96 THR A C 1
ATOM 729 O O . THR A 1 96 ? -5.815 -8.496 14.023 1.00 89.12 96 THR A O 1
ATOM 732 N N . THR A 1 97 ? -3.762 -7.847 13.398 1.00 82.75 97 THR A N 1
ATOM 733 C CA . THR A 1 97 ? -3.039 -8.555 14.469 1.00 82.75 97 THR A CA 1
ATOM 734 C C . THR A 1 97 ? -2.528 -7.645 15.570 1.00 82.75 97 THR A C 1
ATOM 736 O O . THR A 1 97 ? -2.376 -8.104 16.696 1.00 82.75 97 THR A O 1
ATOM 739 N N . ASN A 1 98 ? -2.313 -6.371 15.249 1.00 85.31 98 ASN A N 1
ATOM 740 C CA . ASN A 1 98 ? -2.019 -5.293 16.185 1.00 85.31 98 ASN A CA 1
ATOM 741 C C . ASN A 1 98 ? -2.964 -4.128 15.889 1.00 85.31 98 ASN A C 1
ATOM 743 O O . ASN A 1 98 ? -3.433 -3.996 14.763 1.00 85.31 98 ASN A O 1
ATOM 747 N N . ILE A 1 99 ? -3.194 -3.255 16.865 1.00 90.69 99 ILE A N 1
ATOM 748 C CA . ILE A 1 99 ? -3.988 -2.037 16.669 1.00 90.69 99 ILE A CA 1
ATOM 749 C C . ILE A 1 99 ? -3.358 -1.195 15.563 1.00 90.69 99 ILE A C 1
ATOM 751 O O . ILE A 1 99 ? -2.168 -0.879 15.627 1.00 90.69 99 ILE A O 1
ATOM 755 N N . VAL A 1 100 ? -4.164 -0.807 14.578 1.00 94.81 100 VAL A N 1
ATOM 756 C CA . VAL A 1 100 ? -3.762 0.200 13.601 1.00 94.81 100 VAL A CA 1
ATOM 757 C C . VAL A 1 100 ? -4.090 1.570 14.190 1.00 94.81 100 VAL A C 1
ATOM 759 O O . VAL A 1 100 ? -5.268 1.836 14.445 1.00 94.81 100 VAL A O 1
ATOM 762 N N . PRO A 1 101 ? -3.099 2.430 14.462 1.00 94.81 101 PRO A N 1
ATOM 763 C CA . PRO A 1 101 ? -3.344 3.707 15.111 1.00 94.81 101 PRO A CA 1
ATOM 764 C C . PRO A 1 101 ? -4.114 4.664 14.190 1.00 94.81 101 PRO A C 1
ATOM 766 O O . PRO A 1 101 ? -3.957 4.662 12.967 1.00 94.81 101 PRO A O 1
ATOM 769 N N . LEU A 1 102 ? -4.958 5.495 14.800 1.00 95.75 102 LEU A N 1
ATOM 770 C CA . LEU A 1 102 ? -5.488 6.706 14.183 1.00 95.75 102 LEU A CA 1
ATOM 771 C C . LEU A 1 102 ? -4.552 7.855 14.551 1.00 95.75 102 LEU A C 1
ATOM 773 O O . LEU A 1 102 ? -4.355 8.150 15.729 1.00 95.75 102 LEU A O 1
ATOM 777 N N . GLU A 1 103 ? -3.965 8.488 13.542 1.00 93.25 103 GLU A N 1
ATOM 778 C CA . GLU A 1 103 ? -2.930 9.509 13.708 1.00 93.25 103 GLU A CA 1
ATOM 779 C C . GLU A 1 103 ? -3.423 10.825 13.075 1.00 93.25 103 GLU A C 1
ATOM 781 O O . GLU A 1 103 ? -3.283 11.008 11.863 1.00 93.25 103 GLU A O 1
ATOM 786 N N . PRO A 1 104 ? -4.046 11.740 13.852 1.00 94.81 104 PRO A N 1
ATOM 787 C CA . PRO A 1 104 ? -4.286 11.687 15.302 1.00 94.81 104 PRO A CA 1
ATOM 788 C C . PRO A 1 104 ? -5.538 10.876 15.710 1.00 94.81 104 PRO A C 1
ATOM 790 O O . PRO A 1 104 ? -6.401 10.605 14.869 1.00 94.81 104 PRO A O 1
ATOM 793 N N . PRO A 1 105 ? -5.693 10.551 17.013 1.00 97.00 105 PRO A N 1
ATOM 794 C CA . PRO A 1 105 ? -6.925 9.981 17.550 1.00 97.00 105 PRO A CA 1
ATOM 795 C C . PRO A 1 105 ? -8.154 10.851 17.266 1.00 97.00 105 PRO A C 1
ATOM 797 O O . PRO A 1 105 ? -8.071 12.079 17.195 1.00 97.00 105 PRO A O 1
ATOM 800 N N . ILE A 1 106 ? -9.319 10.215 17.162 1.00 97.56 106 ILE A N 1
ATOM 801 C CA . ILE A 1 106 ? -10.589 10.876 16.848 1.00 97.56 106 ILE A CA 1
ATOM 802 C C . ILE A 1 106 ? -11.422 10.999 18.122 1.00 97.56 106 ILE A C 1
ATOM 804 O O . ILE A 1 106 ? -11.862 9.992 18.671 1.00 97.56 106 ILE A O 1
ATOM 808 N N . THR A 1 107 ? -11.710 12.225 18.560 1.00 97.00 107 THR A N 1
ATOM 809 C CA . THR A 1 107 ? -12.675 12.483 19.640 1.00 97.00 107 THR A CA 1
ATOM 810 C C . THR A 1 107 ? -14.013 12.926 19.060 1.00 97.00 107 THR A C 1
ATOM 812 O O . THR A 1 107 ? -14.087 13.915 18.334 1.00 97.00 107 THR A O 1
ATOM 815 N N . ILE A 1 108 ? -15.083 12.212 19.407 1.00 96.62 108 ILE A N 1
ATOM 816 C CA . ILE A 1 108 ? -16.455 12.509 18.991 1.00 96.62 108 ILE A CA 1
ATOM 817 C C . ILE A 1 108 ? -17.240 12.958 20.218 1.00 96.62 108 ILE A C 1
ATOM 819 O O . ILE A 1 108 ? -17.446 12.176 21.150 1.00 96.62 108 ILE A O 1
ATOM 823 N N . SER A 1 109 ? -17.689 14.211 20.235 1.00 95.06 109 SER A N 1
ATOM 824 C CA . SER A 1 109 ? -18.568 14.689 21.301 1.00 95.06 109 SER A CA 1
ATOM 825 C C . SER A 1 109 ? -20.005 14.218 21.096 1.00 95.06 109 SER A C 1
ATOM 827 O O . SER A 1 109 ? -20.432 13.845 20.002 1.00 95.06 109 SER A O 1
ATOM 829 N N . LYS A 1 110 ? -20.777 14.238 22.179 1.00 93.56 110 LYS A N 1
ATOM 830 C CA . LYS A 1 110 ? -22.197 13.897 22.178 1.00 93.56 110 LYS A CA 1
ATOM 831 C C . LYS A 1 110 ? -22.971 14.628 21.074 1.00 93.56 110 LYS A C 1
ATOM 833 O O . LYS A 1 110 ? -22.856 15.842 20.913 1.00 93.56 110 LYS A O 1
ATOM 838 N N . SER A 1 111 ? -23.801 13.867 20.365 1.00 92.62 111 SER A N 1
ATOM 839 C CA . SER A 1 111 ? -24.625 14.297 19.233 1.00 92.62 111 SER A CA 1
ATOM 840 C C . SER A 1 111 ? -23.832 14.817 18.029 1.00 92.62 111 SER A C 1
ATOM 842 O O . SER A 1 111 ? -24.389 15.531 17.196 1.00 92.62 111 SER A O 1
ATOM 844 N N . GLN A 1 112 ? -22.544 14.478 17.921 1.00 96.00 112 GLN A N 1
ATOM 845 C CA . GLN A 1 112 ? -21.722 14.821 16.763 1.00 96.00 112 GLN A CA 1
ATOM 846 C C . GLN A 1 112 ? -21.485 13.625 15.847 1.00 96.00 112 GLN A C 1
ATOM 848 O O . GLN A 1 112 ? -21.636 12.459 16.224 1.00 96.00 112 GLN A O 1
ATOM 853 N N . THR A 1 113 ? -21.094 13.953 14.620 1.00 97.00 113 THR A N 1
ATOM 854 C CA . THR A 1 113 ? -20.642 13.008 13.605 1.00 97.00 113 THR A CA 1
ATOM 855 C C . THR A 1 113 ? -19.142 13.115 13.403 1.00 97.00 113 THR A C 1
ATOM 857 O O . THR A 1 113 ? -18.602 14.220 13.422 1.00 97.00 113 THR A O 1
ATOM 860 N N . ALA A 1 114 ? -18.492 11.995 13.110 1.00 97.69 114 ALA A N 1
ATOM 861 C CA . ALA A 1 114 ? -17.096 11.974 12.698 1.00 97.69 114 ALA A CA 1
ATOM 862 C C . ALA A 1 114 ? -16.867 10.967 11.570 1.00 97.69 114 ALA A C 1
ATOM 864 O O . ALA A 1 114 ? -17.641 10.026 11.387 1.00 97.69 114 ALA A O 1
ATOM 865 N N . ASN A 1 115 ? -15.783 11.177 10.830 1.00 98.00 115 ASN A N 1
ATOM 866 C CA . ASN A 1 115 ? -15.302 10.260 9.808 1.00 98.00 115 ASN A CA 1
ATOM 867 C C . ASN A 1 115 ? -14.148 9.448 10.376 1.00 98.00 115 ASN A C 1
ATOM 869 O O . ASN A 1 115 ? -13.195 10.030 10.882 1.00 98.00 115 ASN A O 1
ATOM 873 N N . ILE A 1 116 ? -14.232 8.127 10.262 1.00 98.19 116 ILE A N 1
ATOM 874 C CA . ILE A 1 116 ? -13.159 7.209 10.628 1.00 98.19 116 ILE A CA 1
ATOM 875 C C . ILE A 1 116 ? -12.527 6.708 9.335 1.00 98.19 116 ILE A C 1
ATOM 877 O O . ILE A 1 116 ? -13.130 5.904 8.621 1.00 98.19 116 ILE A O 1
ATOM 881 N N . ASP A 1 117 ? -11.321 7.182 9.041 1.00 98.00 117 ASP A N 1
ATOM 882 C CA . ASP A 1 117 ? -10.562 6.796 7.852 1.00 98.00 117 ASP A CA 1
ATOM 883 C C . ASP A 1 117 ? -9.703 5.571 8.187 1.00 98.00 117 ASP A C 1
ATOM 885 O O . ASP A 1 117 ? -8.588 5.687 8.680 1.00 98.00 117 ASP A O 1
ATOM 889 N N . HIS A 1 118 ? -10.251 4.377 7.960 1.00 97.06 118 HIS A N 1
ATOM 890 C CA . HIS A 1 118 ? -9.614 3.087 8.268 1.00 97.06 118 HIS A CA 1
ATOM 891 C C . HIS A 1 118 ? -8.954 2.440 7.036 1.00 97.06 118 HIS A C 1
ATOM 893 O O . HIS A 1 118 ? -8.147 1.516 7.130 1.00 97.06 118 HIS A O 1
ATOM 899 N N . GLY A 1 119 ? -9.309 2.892 5.835 1.00 97.00 119 GLY A N 1
ATOM 900 C CA . GLY A 1 119 ? -8.716 2.432 4.585 1.00 97.00 119 GLY A CA 1
ATOM 901 C C . GLY A 1 119 ? -8.935 0.951 4.265 1.00 97.00 119 GLY A C 1
ATOM 902 O O . GLY A 1 119 ? -8.153 0.395 3.502 1.00 97.00 119 GLY A O 1
ATOM 903 N N . ILE A 1 120 ? -9.943 0.294 4.845 1.00 97.62 120 ILE A N 1
ATOM 904 C CA . ILE A 1 120 ? -10.331 -1.087 4.493 1.00 97.62 120 ILE A CA 1
ATOM 905 C C . ILE A 1 120 ? -11.199 -1.006 3.236 1.00 97.62 120 ILE A C 1
ATOM 907 O O . ILE A 1 120 ? -12.227 -0.337 3.276 1.00 97.62 120 ILE A O 1
ATOM 911 N N . ILE A 1 121 ? -10.805 -1.668 2.144 1.00 96.00 121 ILE A N 1
ATOM 912 C CA . ILE A 1 121 ? -11.504 -1.652 0.844 1.00 96.00 121 ILE A CA 1
ATOM 913 C C . ILE A 1 121 ? -12.086 -3.044 0.568 1.00 96.00 121 ILE A C 1
ATOM 915 O O . ILE A 1 121 ? -11.576 -3.808 -0.243 1.00 96.00 121 ILE A O 1
ATOM 919 N N . LEU A 1 122 ? -13.149 -3.380 1.296 1.00 96.00 122 LEU A N 1
ATOM 920 C CA . LEU A 1 122 ? -13.914 -4.623 1.159 1.00 96.00 122 LEU A CA 1
ATOM 921 C C . LEU A 1 122 ? -15.403 -4.278 1.091 1.00 96.00 122 LEU A C 1
ATOM 923 O O . LEU A 1 122 ? -15.837 -3.449 1.888 1.00 96.00 122 LEU A O 1
ATOM 927 N N . PRO A 1 123 ? -16.203 -4.887 0.200 1.00 95.44 123 PRO A N 1
ATOM 928 C CA . PRO A 1 123 ? -17.619 -4.537 0.054 1.00 95.44 123 PRO A CA 1
ATOM 929 C C . PRO A 1 123 ? -18.417 -4.743 1.350 1.00 95.44 123 PRO A C 1
ATOM 931 O O . PRO A 1 123 ? -19.334 -3.971 1.632 1.00 95.44 123 PRO A O 1
ATOM 934 N N . GLU A 1 124 ? -18.039 -5.750 2.141 1.00 95.88 124 GLU A N 1
ATOM 935 C CA . GLU A 1 124 ? -18.598 -6.050 3.455 1.00 95.88 124 GLU A CA 1
ATOM 936 C C . GLU A 1 124 ? -17.482 -6.491 4.416 1.00 95.88 124 GLU A C 1
ATOM 938 O O . GLU A 1 124 ? -16.598 -7.247 4.011 1.00 95.88 124 GLU A O 1
ATOM 943 N N . PHE A 1 125 ? -17.470 -5.980 5.651 1.00 96.38 125 PHE A N 1
ATOM 944 C CA . PHE A 1 125 ? -16.422 -6.278 6.637 1.00 96.38 125 PHE A CA 1
ATOM 945 C C . PHE A 1 125 ? -16.864 -6.020 8.085 1.00 96.38 125 PHE A C 1
ATOM 947 O O . PHE A 1 125 ? -17.831 -5.305 8.343 1.00 96.38 125 PHE A O 1
ATOM 954 N N . ASP A 1 126 ? -16.101 -6.560 9.034 1.00 96.31 126 ASP A N 1
ATOM 955 C CA . ASP A 1 126 ? -16.281 -6.334 10.467 1.00 96.31 126 ASP A CA 1
ATOM 956 C C . ASP A 1 126 ? -15.185 -5.395 10.988 1.00 96.31 126 ASP A C 1
ATOM 958 O O . ASP A 1 126 ? -13.990 -5.702 10.922 1.00 96.31 126 ASP A O 1
ATOM 962 N N . LEU A 1 127 ? -15.583 -4.233 11.503 1.00 96.62 127 LEU A N 1
ATOM 963 C CA . LEU A 1 127 ? -14.667 -3.204 11.995 1.00 96.62 127 LEU A CA 1
ATOM 964 C C . LEU A 1 127 ? -14.544 -3.274 13.510 1.00 96.62 127 LEU A C 1
ATOM 966 O O . LEU A 1 127 ? -15.544 -3.250 14.229 1.00 96.62 127 LEU A O 1
ATOM 970 N N . VAL A 1 128 ? -13.306 -3.260 13.984 1.00 96.56 128 VAL A N 1
ATOM 971 C CA . VAL A 1 128 ? -12.971 -3.054 15.389 1.00 96.56 128 VAL A CA 1
ATOM 972 C C . VAL A 1 128 ? -12.455 -1.633 15.560 1.00 96.56 128 VAL A C 1
ATOM 974 O O . VAL A 1 128 ? -11.606 -1.187 14.790 1.00 96.56 128 VAL A O 1
ATOM 977 N N . LEU A 1 129 ? -12.963 -0.925 16.564 1.00 97.19 129 LEU A N 1
ATOM 978 C CA . LEU A 1 129 ? -12.514 0.404 16.967 1.00 97.19 129 LEU A CA 1
ATOM 979 C C . LEU A 1 129 ? -11.944 0.323 18.379 1.00 97.19 129 LEU A C 1
ATOM 981 O O . LEU A 1 129 ? -12.634 -0.124 19.292 1.00 97.19 129 LEU A O 1
ATOM 985 N N . TYR A 1 130 ? -10.707 0.771 18.559 1.00 95.75 130 TYR A N 1
ATOM 986 C CA . TYR A 1 130 ? -10.017 0.763 19.847 1.00 95.75 130 TYR A CA 1
ATOM 987 C C . TYR A 1 130 ? -10.135 2.134 20.508 1.00 95.75 130 TYR A C 1
ATOM 989 O O . TYR A 1 130 ? -9.959 3.161 19.846 1.00 95.75 130 TYR A O 1
ATOM 997 N N . LEU A 1 131 ? -10.447 2.151 21.802 1.00 95.25 131 LEU A N 1
ATOM 998 C CA . LEU A 1 131 ? -10.658 3.366 22.589 1.00 95.25 131 LEU A CA 1
ATOM 999 C C . LEU A 1 131 ? -9.465 3.657 23.509 1.00 95.25 131 LEU A C 1
ATOM 1001 O O . LEU A 1 131 ? -8.685 2.765 23.837 1.00 95.25 131 LEU A O 1
ATOM 1005 N N . ASP A 1 132 ? -9.345 4.906 23.957 1.00 93.50 132 ASP A N 1
ATOM 1006 C CA . ASP A 1 132 ? -8.269 5.383 24.848 1.00 93.50 132 ASP A CA 1
ATOM 1007 C C . ASP A 1 132 ? -8.293 4.781 26.267 1.00 93.50 132 ASP A C 1
ATOM 1009 O O . ASP A 1 132 ? -7.333 4.912 27.023 1.00 93.50 132 ASP A O 1
ATOM 1013 N N . ASN A 1 133 ? -9.380 4.103 26.632 1.00 90.00 133 ASN A N 1
ATOM 1014 C CA . ASN A 1 133 ? -9.591 3.472 27.932 1.00 90.00 133 ASN A CA 1
ATOM 1015 C C . ASN A 1 133 ? -9.397 1.943 27.912 1.00 90.00 133 ASN A C 1
ATOM 1017 O O . ASN A 1 133 ? -9.927 1.249 28.781 1.00 90.00 133 ASN A O 1
ATOM 1021 N N . ASN A 1 134 ? -8.672 1.415 26.921 1.00 88.69 134 ASN A N 1
ATOM 1022 C CA . ASN A 1 134 ? -8.416 -0.018 26.731 1.00 88.69 134 ASN A CA 1
ATOM 1023 C C . ASN A 1 134 ? -9.689 -0.872 26.538 1.00 88.69 134 ASN A C 1
ATOM 1025 O O . ASN A 1 134 ? -9.721 -2.061 26.868 1.00 88.69 134 ASN A O 1
ATOM 1029 N N . THR A 1 135 ? -10.751 -0.277 25.989 1.00 93.00 135 THR A N 1
ATOM 1030 C CA . THR A 1 135 ? -11.948 -1.000 25.528 1.00 93.00 135 THR A CA 1
ATOM 1031 C C . THR A 1 135 ? -12.086 -0.903 24.011 1.00 93.00 135 THR A C 1
ATOM 1033 O O . THR A 1 135 ? -11.426 -0.082 23.371 1.00 93.00 135 THR A O 1
ATOM 1036 N N . MET A 1 136 ? -12.907 -1.766 23.418 1.00 95.00 136 MET A N 1
ATOM 1037 C CA . MET A 1 136 ? -13.142 -1.783 21.974 1.00 95.00 136 MET A CA 1
ATOM 1038 C C . MET A 1 136 ? -14.628 -1.769 21.631 1.00 95.00 136 MET A C 1
ATOM 1040 O O . MET A 1 136 ? -15.465 -2.167 22.435 1.00 95.00 136 MET A O 1
ATOM 1044 N N . ILE A 1 137 ? -14.951 -1.288 20.435 1.00 95.44 137 ILE A N 1
ATOM 1045 C CA . ILE A 1 137 ? -16.289 -1.355 19.847 1.00 95.44 137 ILE A CA 1
ATOM 1046 C C . ILE A 1 137 ? -16.192 -2.180 18.571 1.00 95.44 137 ILE A C 1
ATOM 1048 O O . ILE A 1 137 ? -15.442 -1.817 17.661 1.00 95.44 137 ILE A O 1
ATOM 1052 N N . THR A 1 138 ? -17.000 -3.229 18.471 1.00 95.12 138 THR A N 1
ATOM 1053 C CA . THR A 1 138 ? -17.094 -4.045 17.258 1.00 95.12 138 THR A CA 1
ATOM 1054 C C . THR A 1 138 ? -18.356 -3.709 16.466 1.00 95.12 138 THR A C 1
ATOM 1056 O O . THR A 1 138 ? -19.470 -3.675 16.996 1.00 95.12 138 THR A O 1
ATOM 1059 N N . LYS A 1 139 ? -18.198 -3.453 15.166 1.00 94.44 139 LYS A N 1
ATOM 1060 C CA . LYS A 1 139 ? -19.288 -3.205 14.218 1.00 94.44 139 LYS A CA 1
ATOM 1061 C C . LYS A 1 139 ? -19.265 -4.258 13.121 1.00 94.44 139 LYS A C 1
ATOM 1063 O O . LYS A 1 139 ? -18.358 -4.276 12.297 1.00 94.44 139 LYS A O 1
ATOM 1068 N N . PHE A 1 140 ? -20.283 -5.110 13.129 1.00 94.50 140 PHE A N 1
ATOM 1069 C CA . PHE A 1 140 ? -20.393 -6.245 12.220 1.00 94.50 140 PHE A CA 1
ATOM 1070 C C . PHE A 1 140 ? -21.107 -5.891 10.914 1.00 94.50 140 PHE A C 1
ATOM 1072 O O . PHE A 1 140 ? -22.009 -5.048 10.916 1.00 94.50 140 PHE A O 1
ATOM 1079 N N . ASN A 1 141 ? -20.766 -6.606 9.839 1.00 94.88 141 ASN A N 1
ATOM 1080 C CA . ASN A 1 141 ? -21.436 -6.577 8.535 1.00 94.88 141 ASN A CA 1
ATOM 1081 C C . ASN A 1 141 ? -21.571 -5.158 7.958 1.00 94.88 141 ASN A C 1
ATOM 1083 O O . ASN A 1 141 ? -22.622 -4.753 7.445 1.00 94.88 141 ASN A O 1
ATOM 1087 N N . LEU A 1 142 ? -20.507 -4.364 8.085 1.00 96.44 142 LEU A N 1
ATOM 1088 C CA . LEU A 1 142 ? -20.440 -3.032 7.503 1.00 96.44 142 LEU A CA 1
ATOM 1089 C C . LEU A 1 142 ? -20.374 -3.136 5.997 1.00 96.44 142 LEU A C 1
ATOM 1091 O O . LEU A 1 142 ? -19.434 -3.709 5.462 1.00 96.44 142 LEU A O 1
ATOM 1095 N N . LYS A 1 143 ? -21.328 -2.503 5.324 1.00 96.94 143 LYS A N 1
ATOM 1096 C CA . LYS A 1 143 ? -21.330 -2.382 3.870 1.00 96.94 143 LYS A CA 1
ATOM 1097 C C . LYS A 1 143 ? -20.766 -1.034 3.472 1.00 96.94 143 LYS A C 1
ATOM 1099 O O . LYS A 1 143 ? -21.158 -0.015 4.045 1.00 96.94 143 LYS A O 1
ATOM 1104 N N . GLN A 1 144 ? -19.888 -1.031 2.478 1.00 96.19 144 GLN A N 1
ATOM 1105 C CA . GLN A 1 144 ? -19.346 0.201 1.919 1.00 96.19 144 GLN A CA 1
ATOM 1106 C C . GLN A 1 144 ? -19.552 0.282 0.413 1.00 96.19 144 GLN A C 1
ATOM 1108 O O . GLN A 1 144 ? -19.538 -0.723 -0.296 1.00 96.19 144 GLN A O 1
ATOM 1113 N N . GLU A 1 145 ? -19.697 1.505 -0.079 1.00 97.19 145 GLU A N 1
ATOM 1114 C CA . GLU A 1 145 ? -19.601 1.790 -1.504 1.00 97.19 145 GLU A CA 1
ATOM 1115 C C . GLU A 1 145 ? -18.120 1.895 -1.900 1.00 97.19 145 GLU A C 1
ATOM 1117 O O . GLU A 1 145 ? -17.348 2.608 -1.257 1.00 97.19 145 GLU A O 1
ATOM 1122 N N . ILE A 1 146 ? -17.719 1.196 -2.964 1.00 97.81 146 ILE A N 1
ATOM 1123 C CA . ILE A 1 146 ? -16.369 1.284 -3.531 1.00 97.81 146 ILE A CA 1
ATOM 1124 C C . ILE A 1 146 ? -16.466 2.021 -4.865 1.00 97.81 146 ILE A C 1
ATOM 1126 O O . ILE A 1 146 ? -16.932 1.482 -5.867 1.00 97.81 146 ILE A O 1
ATOM 1130 N N . LYS A 1 147 ? -16.035 3.279 -4.862 1.00 97.94 147 LYS A N 1
ATOM 1131 C CA . LYS A 1 147 ? -15.949 4.156 -6.029 1.00 97.94 147 LYS A CA 1
ATOM 1132 C C . LYS A 1 147 ? -14.573 4.066 -6.669 1.00 97.94 147 LYS A C 1
ATOM 1134 O O . LYS A 1 147 ? -13.585 3.778 -5.999 1.00 97.94 147 LYS A O 1
ATOM 1139 N N . GLN A 1 148 ? -14.528 4.333 -7.968 1.00 98.19 148 GLN A N 1
ATOM 1140 C CA . GLN A 1 148 ? -13.324 4.326 -8.791 1.00 98.19 148 GLN A CA 1
ATOM 1141 C C . GLN A 1 148 ? -13.577 5.092 -10.096 1.00 98.19 148 GLN A C 1
ATOM 1143 O O . GLN A 1 148 ? -14.746 5.279 -10.459 1.00 98.19 148 GLN A O 1
ATOM 1148 N N . PRO A 1 149 ? -12.525 5.466 -10.845 1.00 98.44 149 PRO A N 1
ATOM 1149 C CA . PRO A 1 149 ? -12.697 6.063 -12.162 1.00 98.44 149 PRO A CA 1
ATOM 1150 C C . PRO A 1 149 ? -13.479 5.144 -13.108 1.00 98.44 149 PRO A C 1
ATOM 1152 O O . PRO A 1 149 ? -13.208 3.949 -13.196 1.00 98.44 149 PRO A O 1
ATOM 1155 N N . SER A 1 150 ? -14.429 5.710 -13.855 1.00 97.38 150 SER A N 1
ATOM 1156 C CA . SER A 1 150 ? -15.236 4.968 -14.838 1.00 97.38 150 SER A CA 1
ATOM 1157 C C . SER A 1 150 ? -14.491 4.653 -16.138 1.00 97.38 150 SER A C 1
ATOM 1159 O O . SER A 1 150 ? -14.922 3.797 -16.905 1.00 97.38 150 SER A O 1
ATOM 1161 N N . SER A 1 151 ? -13.391 5.356 -16.408 1.00 97.06 151 SER A N 1
ATOM 1162 C CA . SER A 1 151 ? -12.546 5.152 -17.582 1.00 97.06 151 SER A CA 1
ATOM 1163 C C . SER A 1 151 ? -11.124 5.612 -17.291 1.00 97.06 151 SER A C 1
ATOM 1165 O O . SER A 1 151 ? -10.939 6.649 -16.647 1.00 97.06 151 SER A O 1
ATOM 1167 N N . CYS A 1 152 ? -10.144 4.906 -17.846 1.00 98.38 152 CYS A N 1
ATOM 1168 C CA . CYS A 1 152 ? -8.736 5.271 -17.780 1.00 98.38 152 CYS A CA 1
ATOM 1169 C C . CYS A 1 152 ? -8.129 5.412 -19.184 1.00 98.38 152 CYS A C 1
ATOM 1171 O O . CYS A 1 152 ? -8.682 4.868 -20.142 1.00 98.38 152 CYS A O 1
ATOM 1173 N N . PRO A 1 153 ? -7.024 6.172 -19.334 1.00 97.62 153 PRO A N 1
ATOM 1174 C CA . PRO A 1 153 ? -6.259 6.192 -20.578 1.00 97.62 153 PRO A CA 1
ATOM 1175 C C . PRO A 1 153 ? -5.811 4.790 -20.998 1.00 97.62 153 PRO A C 1
ATOM 1177 O O . PRO A 1 153 ? -5.705 3.888 -20.169 1.00 97.62 153 PRO A O 1
ATOM 1180 N N . GLU A 1 154 ? -5.480 4.626 -22.276 1.00 95.25 154 GLU A N 1
ATOM 1181 C CA . GLU A 1 154 ? -4.894 3.380 -22.769 1.00 95.25 154 GLU A CA 1
ATOM 1182 C C . GLU A 1 154 ? -3.637 3.006 -21.968 1.00 95.25 154 GLU A C 1
ATOM 1184 O O . GLU A 1 154 ? -2.769 3.843 -21.711 1.00 95.25 154 GLU A O 1
ATOM 1189 N N . GLY A 1 155 ? -3.559 1.741 -21.548 1.00 96.12 155 GLY A N 1
ATOM 1190 C CA . GLY A 1 155 ? -2.465 1.241 -20.718 1.00 96.12 155 GLY A CA 1
ATOM 1191 C C . GLY A 1 155 ? -2.610 1.516 -19.220 1.00 96.12 155 GLY A C 1
ATOM 1192 O O . GLY A 1 155 ? -1.746 1.104 -18.447 1.00 96.12 155 GLY A O 1
ATOM 1193 N N . PHE A 1 156 ? -3.677 2.189 -18.785 1.00 98.62 156 PHE A N 1
ATOM 1194 C CA . PHE A 1 156 ? -3.952 2.461 -17.376 1.00 98.62 156 PHE A CA 1
ATOM 1195 C C . PHE A 1 156 ? -5.169 1.669 -16.887 1.00 98.62 156 PHE A C 1
ATOM 1197 O O . PHE A 1 156 ? -6.113 1.442 -17.639 1.00 98.62 156 PHE A O 1
ATOM 1204 N N . ILE A 1 157 ? -5.162 1.305 -15.606 1.00 98.75 157 ILE A N 1
ATOM 1205 C CA . ILE A 1 157 ? -6.277 0.650 -14.909 1.00 98.75 157 ILE A CA 1
ATOM 1206 C C . ILE A 1 157 ? -6.850 1.572 -13.825 1.00 98.75 157 ILE A C 1
ATOM 1208 O O . ILE A 1 157 ? -6.093 2.357 -13.236 1.00 98.75 157 ILE A O 1
ATOM 1212 N N . PRO A 1 158 ? -8.163 1.505 -13.544 1.00 98.75 158 PRO A N 1
ATOM 1213 C CA . PRO A 1 158 ? -8.761 2.239 -12.439 1.00 98.75 158 PRO A CA 1
ATOM 1214 C C . PRO A 1 158 ? -8.351 1.624 -11.100 1.00 98.75 158 PRO A C 1
ATOM 1216 O O . PRO A 1 158 ? -8.407 0.410 -10.908 1.00 98.75 158 PRO A O 1
ATOM 1219 N N . VAL A 1 159 ? -7.991 2.480 -10.149 1.00 98.81 159 VAL A N 1
ATOM 1220 C CA . VAL A 1 159 ? -7.750 2.115 -8.752 1.00 98.81 159 VAL A CA 1
ATOM 1221 C C . VAL A 1 159 ? -8.820 2.793 -7.901 1.00 98.81 159 VAL A C 1
ATOM 1223 O O . VAL A 1 159 ? -8.930 4.025 -7.947 1.00 98.81 159 VAL A O 1
ATOM 1226 N N . PRO A 1 160 ? -9.609 2.036 -7.116 1.00 98.56 160 PRO A N 1
ATOM 1227 C CA . PRO A 1 160 ? -10.481 2.627 -6.114 1.00 98.56 160 PRO A CA 1
ATOM 1228 C C . PRO A 1 160 ? -9.678 3.508 -5.159 1.00 98.56 160 PRO A C 1
ATOM 1230 O O . PRO A 1 160 ? -8.678 3.071 -4.588 1.00 98.56 160 PRO A O 1
ATOM 1233 N N . GLY A 1 161 ? -10.114 4.752 -4.981 1.00 98.38 161 GLY A N 1
ATOM 1234 C CA . GLY A 1 161 ? -9.479 5.687 -4.060 1.00 98.38 161 GLY A CA 1
ATOM 1235 C C . GLY A 1 161 ? -9.592 5.213 -2.616 1.00 98.38 161 GLY A C 1
ATOM 1236 O O . GLY A 1 161 ? -10.363 4.307 -2.294 1.00 98.38 161 GLY A O 1
ATOM 1237 N N . ASN A 1 162 ? -8.843 5.839 -1.719 1.00 98.56 162 ASN A N 1
ATOM 1238 C CA . ASN A 1 162 ? -8.871 5.500 -0.305 1.00 98.56 162 ASN A CA 1
ATOM 1239 C C . ASN A 1 162 ? -8.716 6.766 0.540 1.00 98.56 162 ASN A C 1
ATOM 1241 O O . ASN A 1 162 ? -7.739 7.506 0.398 1.00 98.56 162 ASN A O 1
ATOM 1245 N N . HIS A 1 163 ? -9.688 7.020 1.418 1.00 98.12 163 HIS A N 1
ATOM 1246 C CA . HIS A 1 163 ? -9.705 8.229 2.242 1.00 98.12 163 HIS A CA 1
ATOM 1247 C C . HIS A 1 163 ? -8.503 8.325 3.194 1.00 98.12 163 HIS A C 1
ATOM 1249 O O . HIS A 1 163 ? -7.971 9.419 3.360 1.00 98.12 163 HIS A O 1
ATOM 1255 N N . LEU A 1 164 ? -8.011 7.201 3.733 1.00 98.00 164 LEU A N 1
ATOM 1256 C CA . LEU A 1 164 ? -6.843 7.171 4.629 1.00 98.00 164 LEU A CA 1
ATOM 1257 C C . LEU A 1 164 ? -5.576 7.717 3.947 1.00 98.00 164 LEU A C 1
ATOM 1259 O O . LEU A 1 164 ? -4.762 8.417 4.559 1.00 98.00 164 LEU A O 1
ATOM 1263 N N . TYR A 1 165 ? -5.419 7.413 2.659 1.00 98.25 165 TYR A N 1
ATOM 1264 C CA . TYR A 1 165 ? -4.267 7.817 1.854 1.00 98.25 165 TYR A CA 1
ATOM 1265 C C . TYR A 1 165 ? -4.494 9.123 1.085 1.00 98.25 165 TYR A C 1
ATOM 1267 O O . TYR A 1 165 ? -3.583 9.599 0.417 1.00 98.25 165 TYR A O 1
ATOM 1275 N N . GLY A 1 166 ? -5.686 9.722 1.172 1.00 97.81 166 GLY A N 1
ATOM 1276 C CA . GLY A 1 166 ? -6.010 10.953 0.448 1.00 97.81 166 GLY A CA 1
ATOM 1277 C C . GLY A 1 166 ? -6.099 10.778 -1.072 1.00 97.81 166 GLY A C 1
ATOM 1278 O O . GLY A 1 166 ? -5.943 11.746 -1.805 1.00 97.81 166 GLY A O 1
ATOM 1279 N N . THR A 1 167 ? -6.348 9.559 -1.559 1.00 98.50 167 THR A N 1
ATOM 1280 C CA . THR A 1 167 ? -6.454 9.247 -3.000 1.00 98.50 167 THR A CA 1
ATOM 1281 C C . THR A 1 167 ? -7.900 9.197 -3.499 1.00 98.50 167 THR A C 1
ATOM 1283 O O . THR A 1 167 ? -8.164 8.838 -4.645 1.00 98.50 167 THR A O 1
ATOM 1286 N N . MET A 1 168 ? -8.856 9.550 -2.638 1.00 97.44 168 MET A N 1
ATOM 1287 C CA . MET A 1 168 ? -10.254 9.738 -3.007 1.00 97.44 168 MET A CA 1
ATOM 1288 C C . MET A 1 168 ? -10.462 11.137 -3.603 1.00 97.44 168 MET A C 1
ATOM 1290 O O . MET A 1 168 ? -10.120 12.137 -2.978 1.00 97.44 168 MET A O 1
ATOM 1294 N N . ASN A 1 169 ? -11.076 11.205 -4.782 1.00 95.88 169 ASN A N 1
ATOM 1295 C CA . ASN A 1 169 ? -11.432 12.447 -5.475 1.00 95.88 169 ASN A CA 1
ATOM 1296 C C . ASN A 1 169 ? -12.842 12.337 -6.086 1.00 95.88 169 ASN A C 1
ATOM 1298 O O . ASN A 1 169 ? -13.558 11.359 -5.854 1.00 95.88 169 ASN A O 1
ATOM 1302 N N . GLU A 1 170 ? -13.258 13.316 -6.888 1.00 95.75 170 GLU A N 1
ATOM 1303 C CA . GLU A 1 170 ? -14.573 13.337 -7.539 1.00 95.75 170 GLU A CA 1
ATOM 1304 C C . GLU A 1 170 ? -14.816 12.167 -8.506 1.00 95.75 170 GLU A C 1
ATOM 1306 O O . GLU A 1 170 ? -15.965 11.817 -8.772 1.00 95.75 170 GLU A O 1
ATOM 1311 N N . ARG A 1 171 ? -13.749 11.531 -9.003 1.00 96.44 171 ARG A N 1
ATOM 1312 C CA . ARG A 1 171 ? -13.812 10.321 -9.836 1.00 96.44 171 ARG A CA 1
ATOM 1313 C C . ARG A 1 171 ? -13.788 9.039 -9.015 1.00 96.44 171 ARG A C 1
ATOM 1315 O O . ARG A 1 171 ? -13.821 7.962 -9.590 1.00 96.44 171 ARG A O 1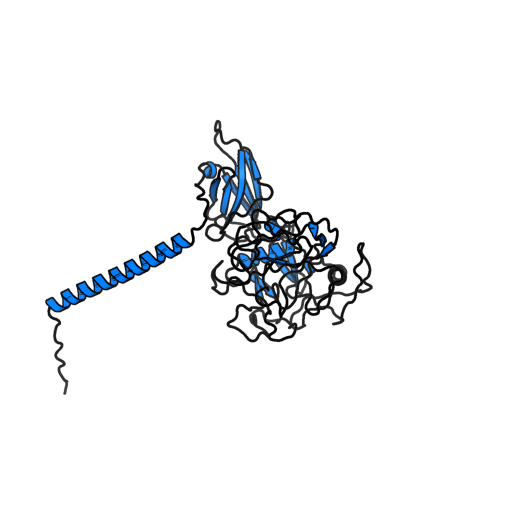
ATOM 1322 N N . GLY A 1 172 ? -13.714 9.130 -7.691 1.00 97.62 172 GLY A N 1
ATOM 1323 C CA . GLY A 1 172 ? -13.675 7.974 -6.805 1.00 97.62 172 GLY A CA 1
ATOM 1324 C C . GLY A 1 172 ? -12.305 7.322 -6.648 1.00 97.62 172 GLY A C 1
ATOM 1325 O O . GLY A 1 172 ? -12.220 6.303 -5.979 1.00 97.62 172 GLY A O 1
ATOM 1326 N N . GLY A 1 173 ? -11.245 7.860 -7.253 1.00 98.31 173 GLY A N 1
ATOM 1327 C CA . GLY A 1 173 ? -9.916 7.248 -7.257 1.00 98.31 173 GLY A CA 1
ATOM 1328 C C . GLY A 1 173 ? -9.047 7.770 -8.394 1.00 98.31 173 GLY A C 1
ATOM 1329 O O . GLY A 1 173 ? -9.289 8.851 -8.924 1.00 98.31 173 GLY A O 1
ATOM 1330 N N . PHE A 1 174 ? -8.052 6.998 -8.808 1.00 98.81 174 PHE A N 1
ATOM 1331 C CA . PHE A 1 174 ? -7.082 7.420 -9.823 1.00 98.81 174 PHE A CA 1
ATOM 1332 C C . PHE A 1 174 ? -6.824 6.317 -10.843 1.00 98.81 174 PHE A C 1
ATOM 1334 O O . PHE A 1 174 ? -7.181 5.158 -10.631 1.00 98.81 174 PHE A O 1
ATOM 1341 N N . CYS A 1 175 ? -6.216 6.680 -11.967 1.00 98.88 175 CYS A N 1
ATOM 1342 C CA . CYS A 1 175 ? -5.779 5.711 -12.964 1.00 98.88 175 CYS A CA 1
ATOM 1343 C C . CYS A 1 175 ? -4.271 5.504 -12.840 1.00 98.88 175 CYS A C 1
ATOM 1345 O O . CYS A 1 175 ? -3.517 6.474 -12.790 1.00 98.88 175 CYS A O 1
ATOM 1347 N N . VAL A 1 176 ? -3.809 4.256 -12.851 1.00 98.81 176 VAL A N 1
ATOM 1348 C CA . VAL A 1 176 ? -2.378 3.919 -12.788 1.00 98.81 176 VAL A CA 1
ATOM 1349 C C . VAL A 1 176 ? -1.962 3.110 -14.003 1.00 98.81 176 VAL A C 1
ATOM 1351 O O . VAL A 1 176 ? -2.734 2.287 -14.486 1.00 98.81 176 VAL A O 1
ATOM 1354 N N . MET A 1 177 ? -0.737 3.308 -14.488 1.00 98.50 177 MET A N 1
ATOM 1355 C CA . MET A 1 177 ? -0.162 2.445 -15.518 1.00 98.50 177 MET A CA 1
ATOM 1356 C C . MET A 1 177 ? -0.222 0.960 -15.106 1.00 98.50 177 MET A C 1
ATOM 1358 O O . MET A 1 177 ? 0.303 0.584 -14.053 1.00 98.50 177 MET A O 1
ATOM 1362 N N . LYS A 1 178 ? -0.818 0.113 -15.957 1.00 98.19 178 LYS A N 1
ATOM 1363 C CA . LYS A 1 178 ? -0.969 -1.341 -15.751 1.00 98.19 178 LYS A CA 1
ATOM 1364 C C . LYS A 1 178 ? 0.373 -2.066 -15.737 1.00 98.19 178 LYS A C 1
ATOM 1366 O O . LYS A 1 178 ? 0.631 -2.923 -14.891 1.00 98.19 178 LYS A O 1
ATOM 1371 N N . TYR A 1 179 ? 1.251 -1.672 -16.648 1.00 96.94 179 TYR A N 1
ATOM 1372 C CA . TYR A 1 179 ? 2.631 -2.133 -16.780 1.00 96.94 179 TYR A CA 1
ATOM 1373 C C . TYR A 1 179 ? 3.591 -0.990 -16.433 1.00 96.94 179 TYR A C 1
ATOM 1375 O O . TYR A 1 179 ? 3.217 0.177 -16.554 1.00 96.94 179 TYR A O 1
ATOM 1383 N N . HIS A 1 180 ? 4.843 -1.285 -16.071 1.00 93.94 180 HIS A N 1
ATOM 1384 C CA . HIS A 1 180 ? 5.857 -0.232 -15.918 1.00 93.94 180 HIS A CA 1
ATOM 1385 C C . HIS A 1 180 ? 5.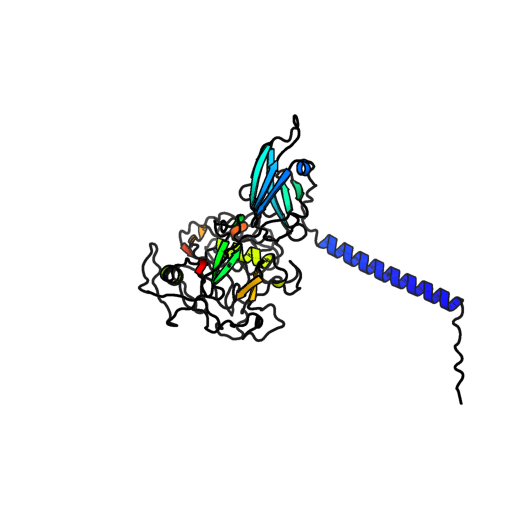975 0.633 -17.175 1.00 93.94 180 HIS A C 1
ATOM 1387 O O . HIS A 1 180 ? 5.773 0.150 -18.303 1.00 93.94 180 HIS A O 1
ATOM 1393 N N . ALA A 1 181 ? 6.335 1.897 -16.948 1.00 93.06 181 ALA A N 1
ATOM 1394 C CA . ALA A 1 181 ? 6.512 2.892 -17.989 1.00 93.06 181 ALA A CA 1
ATOM 1395 C C . ALA A 1 181 ? 7.557 2.449 -19.020 1.00 93.06 181 ALA A C 1
ATOM 1397 O O . ALA A 1 181 ? 8.590 1.852 -18.696 1.00 93.06 181 ALA A O 1
ATOM 1398 N N . LYS A 1 182 ? 7.262 2.758 -20.281 1.00 87.25 182 LYS A N 1
ATOM 1399 C CA . LYS A 1 182 ? 8.117 2.502 -21.437 1.00 87.25 182 LYS A CA 1
ATOM 1400 C C . LYS A 1 182 ? 8.272 3.777 -22.223 1.00 87.25 182 LYS A C 1
ATOM 1402 O O . LYS A 1 182 ? 7.284 4.464 -22.473 1.00 87.25 182 LYS A O 1
ATOM 1407 N N . ASN A 1 183 ? 9.490 4.056 -22.643 1.00 76.06 183 ASN A N 1
ATOM 1408 C CA . ASN A 1 183 ? 9.788 5.172 -23.512 1.00 76.06 183 ASN A CA 1
ATOM 1409 C C . ASN A 1 183 ? 9.723 4.771 -24.987 1.00 76.06 183 ASN A C 1
ATOM 1411 O O . ASN A 1 183 ? 10.053 3.648 -25.362 1.00 76.06 183 ASN A O 1
ATOM 1415 N N . ASP A 1 184 ? 9.305 5.705 -25.839 1.00 59.94 184 ASP A N 1
ATOM 1416 C CA . ASP A 1 184 ? 9.159 5.447 -27.276 1.00 59.94 184 ASP A CA 1
ATOM 1417 C C . ASP A 1 184 ? 10.501 5.236 -28.002 1.00 59.94 184 ASP A C 1
ATOM 1419 O O . ASP A 1 184 ? 10.529 4.710 -29.111 1.00 59.94 184 ASP A O 1
ATOM 1423 N N . THR A 1 185 ? 11.622 5.607 -27.376 1.00 54.91 185 THR A N 1
ATOM 1424 C CA . THR A 1 185 ? 12.962 5.588 -27.986 1.00 54.91 185 THR A CA 1
ATOM 1425 C C . THR A 1 185 ? 13.884 4.480 -27.469 1.00 54.91 185 THR A C 1
ATOM 1427 O O . THR A 1 185 ? 15.019 4.382 -27.940 1.00 54.91 185 THR A O 1
ATOM 1430 N N . GLY A 1 186 ? 13.469 3.681 -26.473 1.00 49.25 186 GLY A N 1
ATOM 1431 C CA . GLY A 1 186 ? 14.293 2.621 -25.862 1.00 49.25 186 GLY A CA 1
ATOM 1432 C C . GLY A 1 186 ? 15.619 3.099 -25.243 1.00 49.25 186 GLY A C 1
ATOM 1433 O O . GLY A 1 186 ? 16.488 2.289 -24.923 1.00 49.25 186 GLY A O 1
ATOM 1434 N N . SER A 1 187 ? 15.822 4.414 -25.120 1.00 45.56 187 SER A N 1
ATOM 1435 C CA . SER A 1 187 ? 17.135 5.009 -24.859 1.00 45.56 187 SER A CA 1
ATOM 1436 C C . SER A 1 187 ? 17.372 5.265 -23.373 1.00 45.56 187 SER A C 1
ATOM 1438 O O . SER A 1 187 ? 16.456 5.640 -22.642 1.00 45.56 187 SER A O 1
ATOM 1440 N N . LYS A 1 188 ? 18.625 5.084 -22.933 1.00 51.66 188 LYS A N 1
ATOM 1441 C CA . LYS A 1 188 ? 19.101 5.450 -21.589 1.00 51.66 188 LYS A CA 1
ATOM 1442 C C . LYS A 1 188 ? 18.935 6.956 -21.393 1.00 51.66 188 LYS A C 1
ATOM 1444 O O . LYS A 1 188 ? 19.487 7.726 -22.176 1.00 51.66 188 LYS A O 1
ATOM 1449 N N . ILE A 1 189 ? 18.225 7.377 -20.350 1.00 53.62 189 ILE A N 1
ATOM 1450 C CA . ILE A 1 189 ? 18.012 8.801 -20.074 1.00 53.62 189 ILE A CA 1
ATOM 1451 C C . ILE A 1 189 ? 18.956 9.205 -18.955 1.00 53.62 189 ILE A C 1
ATOM 1453 O O . ILE A 1 189 ? 18.743 8.870 -17.792 1.00 53.62 189 ILE A O 1
ATOM 1457 N N . ASN A 1 190 ? 20.027 9.901 -19.321 1.00 51.19 190 ASN A N 1
ATOM 1458 C CA . ASN A 1 190 ? 20.896 10.546 -18.353 1.00 51.19 190 ASN A CA 1
ATOM 1459 C C . ASN A 1 190 ? 20.386 11.975 -18.142 1.00 51.19 190 ASN A C 1
ATOM 1461 O O . ASN A 1 190 ? 20.397 12.768 -19.080 1.00 51.19 190 ASN A O 1
ATOM 1465 N N . SER A 1 191 ? 19.919 12.295 -16.938 1.00 56.38 191 SER A N 1
ATOM 1466 C CA . SER A 1 191 ? 19.613 13.673 -16.545 1.00 56.38 191 SER A CA 1
ATOM 1467 C C . SER A 1 191 ? 20.340 14.026 -15.261 1.00 56.38 191 SER A C 1
ATOM 1469 O O . SER A 1 191 ? 20.424 13.212 -14.345 1.00 56.38 191 SER A O 1
ATOM 1471 N N . THR A 1 192 ? 20.837 15.249 -15.151 1.00 56.72 192 THR A N 1
ATOM 1472 C CA . THR A 1 192 ? 21.392 15.758 -13.897 1.00 56.72 192 THR A CA 1
ATOM 1473 C C . THR A 1 192 ? 20.246 16.130 -12.959 1.00 56.72 192 THR A C 1
ATOM 1475 O O . THR A 1 192 ? 19.453 17.017 -13.265 1.00 56.72 192 THR A O 1
ATOM 1478 N N . CYS A 1 193 ? 20.141 15.449 -11.814 1.00 62.03 193 CYS A N 1
ATOM 1479 C CA . CYS A 1 193 ? 19.267 15.878 -10.723 1.00 62.03 193 CYS A CA 1
ATOM 1480 C C . CYS A 1 193 ? 19.993 16.922 -9.872 1.00 62.03 193 CYS A C 1
ATOM 1482 O O . CYS A 1 193 ? 20.984 16.596 -9.221 1.00 62.03 193 CYS A O 1
ATOM 1484 N N . ILE A 1 194 ? 19.502 18.161 -9.868 1.00 55.56 194 ILE A N 1
ATOM 1485 C CA . ILE A 1 194 ? 19.981 19.223 -8.977 1.00 55.56 194 ILE A CA 1
ATOM 1486 C C . ILE A 1 194 ? 18.781 19.766 -8.195 1.00 55.56 194 ILE A C 1
ATOM 1488 O O . ILE A 1 194 ? 17.678 19.892 -8.730 1.00 55.56 194 ILE A O 1
ATOM 1492 N N . THR A 1 195 ? 18.993 20.045 -6.909 1.00 48.53 195 THR A N 1
ATOM 1493 C CA . THR A 1 195 ? 18.023 20.683 -6.013 1.00 48.53 195 THR A CA 1
ATOM 1494 C C . THR A 1 195 ? 17.520 21.989 -6.636 1.00 48.53 195 THR A C 1
ATOM 1496 O O . THR A 1 195 ? 18.308 22.920 -6.798 1.00 48.53 195 THR A O 1
ATOM 1499 N N . GLY A 1 196 ? 16.233 22.052 -6.999 1.00 46.12 196 GLY A N 1
ATOM 1500 C CA . GLY A 1 196 ? 15.628 23.233 -7.637 1.00 46.12 196 GLY A CA 1
ATOM 1501 C C . GLY A 1 196 ? 15.053 23.056 -9.050 1.00 46.12 196 GLY A C 1
ATOM 1502 O O . GLY A 1 196 ? 14.660 24.062 -9.623 1.00 46.12 196 GLY A O 1
ATOM 1503 N N . LEU A 1 197 ? 14.928 21.820 -9.560 1.00 51.38 197 LEU A N 1
ATOM 1504 C CA . LEU A 1 197 ? 14.378 21.467 -10.885 1.00 51.38 197 LEU A CA 1
ATOM 1505 C C . LEU A 1 197 ? 15.206 21.963 -12.091 1.00 51.38 197 LEU A C 1
ATOM 1507 O O . LEU A 1 197 ? 15.888 22.975 -12.059 1.00 51.38 197 LEU A O 1
ATOM 1511 N N . GLU A 1 198 ? 15.079 21.192 -13.172 1.00 48.28 198 GLU A N 1
ATOM 1512 C CA . GLU A 1 198 ? 15.608 21.410 -14.527 1.00 48.28 198 GLU A CA 1
ATOM 1513 C C . GLU A 1 198 ? 17.102 21.127 -14.760 1.00 48.28 198 GLU A C 1
ATOM 1515 O O . GLU A 1 198 ? 17.987 21.973 -14.712 1.00 48.28 198 GLU A O 1
ATOM 1520 N N . GLY A 1 199 ? 17.344 19.870 -15.135 1.00 43.31 199 GLY A N 1
ATOM 1521 C CA . GLY A 1 199 ? 18.534 19.412 -15.847 1.00 43.31 199 GLY A CA 1
ATOM 1522 C C . GLY A 1 199 ? 18.204 18.252 -16.789 1.00 43.31 199 GLY A C 1
ATOM 1523 O O . GLY A 1 199 ? 18.998 17.322 -16.926 1.00 43.31 199 GLY A O 1
ATOM 1524 N N . SER A 1 200 ? 17.000 18.242 -17.375 1.00 50.53 200 SER A N 1
ATOM 1525 C CA . SER A 1 200 ? 16.621 17.231 -18.363 1.00 50.53 200 SER A CA 1
ATOM 1526 C C . SER A 1 200 ? 16.093 17.883 -19.631 1.00 50.53 200 SER A C 1
ATOM 1528 O O . SER A 1 200 ? 14.969 18.368 -19.675 1.00 50.53 200 SER A O 1
ATOM 1530 N N . ASP A 1 201 ? 16.908 17.798 -20.676 1.00 50.31 201 ASP A N 1
ATOM 1531 C CA . ASP A 1 201 ? 16.579 18.110 -22.070 1.00 50.31 201 ASP A CA 1
ATOM 1532 C C . ASP A 1 201 ? 15.707 17.006 -22.718 1.00 50.31 201 ASP A C 1
ATOM 1534 O O . ASP A 1 201 ? 15.696 16.820 -23.935 1.00 50.31 201 ASP A O 1
ATOM 1538 N N . SER A 1 202 ? 15.019 16.180 -21.917 1.00 56.94 202 SER A N 1
ATOM 1539 C CA . SER A 1 202 ? 14.280 15.034 -22.444 1.00 56.94 202 SER A CA 1
ATOM 1540 C C . SER A 1 202 ? 12.802 15.378 -22.640 1.00 56.94 202 SER A C 1
ATOM 1542 O O . SER A 1 202 ? 12.005 15.352 -21.707 1.00 56.94 202 SER A O 1
ATOM 1544 N N . ASN A 1 203 ? 12.415 15.636 -23.894 1.00 65.00 203 ASN A N 1
ATOM 1545 C CA . ASN A 1 203 ? 11.023 15.616 -24.383 1.00 65.00 203 ASN A CA 1
ATOM 1546 C C . ASN A 1 203 ? 10.458 14.182 -24.419 1.00 65.00 203 ASN A C 1
ATOM 1548 O O . ASN A 1 203 ? 9.787 13.775 -25.366 1.00 65.00 203 ASN A O 1
ATOM 1552 N N . LEU A 1 204 ? 10.816 13.365 -23.431 1.00 73.56 204 LEU A N 1
ATOM 1553 C CA . LEU A 1 204 ? 10.499 11.955 -23.435 1.00 73.56 204 LEU A CA 1
ATOM 1554 C C . LEU A 1 204 ? 9.059 11.749 -22.981 1.00 73.56 204 LEU A C 1
ATOM 1556 O O . LEU A 1 204 ? 8.686 12.146 -21.878 1.00 73.56 204 LEU A O 1
ATOM 1560 N N . THR A 1 205 ? 8.277 11.112 -23.840 1.00 82.94 205 THR A N 1
ATOM 1561 C CA . THR A 1 205 ? 6.944 10.607 -23.534 1.00 82.94 205 THR A CA 1
ATOM 1562 C C . THR A 1 205 ? 7.018 9.141 -23.136 1.00 82.94 205 THR A C 1
ATOM 1564 O O . THR A 1 205 ? 7.936 8.407 -23.525 1.00 82.94 205 THR A O 1
ATOM 1567 N N . VAL A 1 206 ? 6.044 8.709 -22.340 1.00 89.44 206 VAL A N 1
ATOM 1568 C CA . VAL A 1 206 ? 5.927 7.328 -21.885 1.00 89.44 206 VAL A CA 1
ATOM 1569 C C . VAL A 1 206 ? 4.553 6.747 -22.141 1.00 89.44 206 VAL A C 1
ATOM 1571 O O . VAL A 1 206 ? 3.530 7.427 -22.083 1.00 89.44 206 VAL A O 1
ATOM 1574 N N . LYS A 1 207 ? 4.548 5.434 -22.351 1.00 91.94 207 LYS A N 1
ATOM 1575 C CA . LYS A 1 207 ? 3.353 4.606 -22.489 1.00 91.94 207 LYS A CA 1
ATOM 1576 C C . LYS A 1 207 ? 3.419 3.397 -21.567 1.00 91.94 207 LYS A C 1
ATOM 1578 O O . LYS A 1 207 ? 4.492 3.001 -21.108 1.00 91.94 207 LYS A O 1
ATOM 1583 N N . SER A 1 208 ? 2.265 2.785 -21.332 1.00 94.69 208 SER A N 1
ATOM 1584 C CA . SER A 1 208 ? 2.149 1.526 -20.600 1.00 94.69 208 SER A CA 1
ATOM 1585 C C . SER A 1 208 ? 1.540 0.475 -21.519 1.00 94.69 208 SER A C 1
ATOM 1587 O O . SER A 1 208 ? 0.343 0.465 -21.769 1.00 94.69 208 SER A O 1
ATOM 1589 N N . VAL A 1 209 ? 2.387 -0.384 -22.076 1.00 93.00 209 VAL A N 1
ATOM 1590 C CA . VAL A 1 209 ? 1.981 -1.447 -23.010 1.00 93.00 209 VAL A CA 1
ATOM 1591 C C . VAL A 1 209 ? 2.575 -2.784 -22.569 1.00 93.00 209 VAL A C 1
ATOM 1593 O O . VAL A 1 209 ? 3.607 -2.774 -21.891 1.00 93.00 209 VAL A O 1
ATOM 1596 N N . PRO A 1 210 ? 1.967 -3.929 -22.907 1.00 91.38 210 PRO A N 1
ATOM 1597 C CA . PRO A 1 210 ? 2.603 -5.232 -22.712 1.00 91.38 210 PRO A CA 1
ATOM 1598 C C . PRO A 1 210 ? 3.792 -5.432 -23.680 1.00 91.38 210 PRO A C 1
ATOM 1600 O O . PRO A 1 210 ? 4.070 -4.569 -24.511 1.00 91.38 210 PRO A O 1
ATOM 1603 N N . GLU A 1 211 ? 4.513 -6.552 -23.552 1.00 83.88 211 GLU A N 1
ATOM 1604 C CA . GLU A 1 211 ? 5.458 -7.100 -24.555 1.00 83.88 211 GLU A CA 1
ATOM 1605 C C . GLU A 1 211 ? 6.702 -6.263 -24.905 1.00 83.88 211 GLU A C 1
ATOM 1607 O O . GLU A 1 211 ? 7.503 -6.630 -25.760 1.00 83.88 211 GLU A O 1
ATOM 1612 N N . ILE A 1 212 ? 6.929 -5.163 -24.193 1.00 84.06 212 ILE A N 1
ATOM 1613 C CA . ILE A 1 212 ? 8.199 -4.434 -24.195 1.00 84.06 212 ILE A CA 1
ATOM 1614 C C . ILE A 1 212 ? 8.751 -4.462 -22.767 1.00 84.06 212 ILE A C 1
ATOM 1616 O O . ILE A 1 212 ? 7.996 -4.379 -21.792 1.00 84.06 212 ILE A O 1
ATOM 1620 N N . ALA A 1 213 ? 10.064 -4.612 -22.613 1.00 86.00 213 ALA A N 1
ATOM 1621 C CA . ALA A 1 213 ? 10.679 -4.563 -21.293 1.00 86.00 213 ALA A CA 1
ATOM 1622 C C . ALA A 1 213 ? 10.515 -3.153 -20.681 1.00 86.00 213 ALA A C 1
ATOM 1624 O O . ALA A 1 213 ? 10.553 -2.160 -21.412 1.00 86.00 213 ALA A O 1
ATOM 1625 N N . PRO A 1 214 ? 10.305 -3.036 -19.358 1.00 87.44 214 PRO A N 1
ATOM 1626 C CA . PRO A 1 214 ? 10.291 -1.750 -18.664 1.00 87.44 214 PRO A CA 1
ATOM 1627 C C . PRO A 1 214 ? 11.482 -0.847 -19.014 1.00 87.44 214 PRO A C 1
ATOM 1629 O O . PRO A 1 214 ? 12.617 -1.317 -19.129 1.00 87.44 214 PRO A O 1
ATOM 1632 N N . SER A 1 215 ? 11.245 0.465 -19.105 1.00 83.88 215 SER A N 1
ATOM 1633 C CA . SER A 1 215 ? 12.337 1.437 -19.170 1.00 83.88 215 SER A CA 1
ATOM 1634 C C . SER A 1 215 ? 13.019 1.523 -17.808 1.00 83.88 215 SER A C 1
ATOM 1636 O O . SER A 1 215 ? 12.468 2.075 -16.856 1.00 83.88 215 SER A O 1
ATOM 1638 N N . VAL A 1 216 ? 14.223 0.961 -17.738 1.00 86.06 216 VAL A N 1
ATOM 1639 C CA . VAL A 1 216 ? 15.087 0.973 -16.554 1.00 86.06 216 VAL A CA 1
ATOM 1640 C C . VAL A 1 216 ? 16.317 1.858 -16.765 1.00 86.06 216 VAL A C 1
ATOM 1642 O O . VAL A 1 216 ? 16.512 2.404 -17.852 1.00 86.06 216 VAL A O 1
ATOM 1645 N N . ASN A 1 217 ? 17.180 1.984 -15.752 1.00 83.94 217 ASN A N 1
ATOM 1646 C CA . ASN A 1 217 ? 18.334 2.890 -15.781 1.00 83.94 217 ASN A CA 1
ATOM 1647 C C . ASN A 1 217 ? 17.913 4.358 -15.935 1.00 83.94 217 ASN A C 1
ATOM 1649 O O . ASN A 1 217 ? 18.478 5.106 -16.736 1.00 83.94 217 ASN A O 1
ATOM 1653 N N . ILE A 1 218 ? 16.900 4.738 -15.157 1.00 82.06 218 ILE A N 1
ATOM 1654 C CA . ILE A 1 218 ? 16.374 6.095 -15.048 1.00 82.06 218 ILE A CA 1
ATOM 1655 C C . ILE A 1 218 ? 16.587 6.613 -13.622 1.00 82.06 218 ILE A C 1
ATOM 1657 O O . ILE A 1 218 ? 16.592 5.832 -12.671 1.00 82.06 218 ILE A O 1
ATOM 1661 N N . ASN A 1 219 ? 16.799 7.919 -13.472 1.00 84.38 219 ASN A N 1
ATOM 1662 C CA . ASN A 1 219 ? 16.829 8.571 -12.162 1.00 84.38 219 ASN A CA 1
ATOM 1663 C C . ASN A 1 219 ? 15.507 9.291 -11.868 1.00 84.38 219 ASN A C 1
ATOM 1665 O O . ASN A 1 219 ? 14.635 9.404 -12.733 1.00 84.38 219 ASN A O 1
ATOM 1669 N N . TYR A 1 220 ? 15.394 9.813 -10.648 1.00 87.81 220 TYR A N 1
ATOM 1670 C CA . TYR A 1 220 ? 14.201 10.496 -10.154 1.00 87.81 220 TYR A CA 1
ATOM 1671 C C . TYR A 1 220 ? 13.693 11.604 -11.092 1.00 87.81 220 TYR A C 1
ATOM 1673 O O . TYR A 1 220 ? 12.526 11.605 -11.486 1.00 87.81 220 TYR A O 1
ATOM 1681 N N . CYS A 1 221 ? 14.567 12.527 -11.506 1.00 84.56 221 CYS A N 1
ATOM 1682 C CA . CYS A 1 221 ? 14.163 13.697 -12.286 1.00 84.56 221 CYS A CA 1
ATOM 1683 C C . CYS A 1 221 ? 13.690 13.319 -13.692 1.00 84.56 221 CYS A C 1
ATOM 1685 O O . CYS A 1 221 ? 12.702 13.870 -14.176 1.00 84.56 221 CYS A O 1
ATOM 1687 N N . ALA A 1 222 ? 14.361 12.360 -14.337 1.00 84.00 222 ALA A N 1
ATOM 1688 C CA . ALA A 1 222 ? 13.925 11.843 -15.627 1.00 84.00 222 ALA A CA 1
ATOM 1689 C C . ALA A 1 222 ? 12.573 11.125 -15.519 1.00 84.00 222 ALA A C 1
ATOM 1691 O O . ALA A 1 222 ? 11.710 11.350 -16.367 1.00 84.00 222 ALA A O 1
ATOM 1692 N N . ALA A 1 223 ? 12.351 10.309 -14.482 1.00 88.38 223 ALA A N 1
ATOM 1693 C CA . ALA A 1 223 ? 11.071 9.629 -14.271 1.00 88.38 223 ALA A CA 1
ATOM 1694 C C . ALA A 1 223 ? 9.925 10.629 -14.072 1.00 88.38 223 ALA 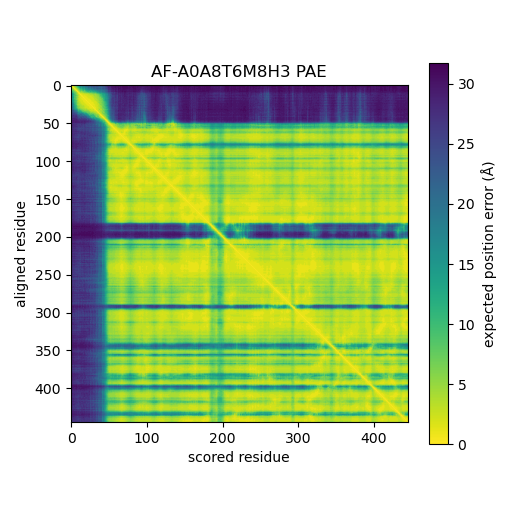A C 1
ATOM 1696 O O . ALA A 1 223 ? 8.902 10.541 -14.755 1.00 88.38 223 ALA A O 1
ATOM 1697 N N . LYS A 1 224 ? 10.134 11.636 -13.213 1.00 89.81 224 LYS A N 1
ATOM 1698 C CA . LYS A 1 224 ? 9.163 12.707 -12.973 1.00 89.81 224 LYS A CA 1
ATOM 1699 C C . LYS A 1 224 ? 8.819 13.459 -14.257 1.00 89.81 224 LYS A C 1
ATOM 1701 O O . LYS A 1 224 ? 7.652 13.515 -14.643 1.00 89.81 224 LYS A O 1
ATOM 1706 N N . LYS A 1 225 ? 9.838 13.946 -14.973 1.00 87.25 225 LYS A N 1
ATOM 1707 C CA . LYS A 1 225 ? 9.638 14.720 -16.204 1.00 87.25 225 LYS A CA 1
ATOM 1708 C C . LYS A 1 225 ? 8.964 13.905 -17.309 1.00 87.25 225 LYS A C 1
ATOM 1710 O O . LYS A 1 225 ? 8.136 14.434 -18.042 1.00 87.25 225 LYS A O 1
ATOM 1715 N N . SER A 1 226 ? 9.271 12.612 -17.399 1.00 87.75 226 SER A N 1
ATOM 1716 C CA . SER A 1 226 ? 8.654 11.708 -18.377 1.00 87.75 226 SER A CA 1
ATOM 1717 C C . SER A 1 226 ? 7.143 11.574 -18.171 1.00 87.75 226 SER A C 1
ATOM 1719 O O . SER A 1 226 ? 6.380 11.593 -19.140 1.00 87.75 226 SER A O 1
ATOM 1721 N N . CYS A 1 227 ? 6.695 11.469 -16.914 1.00 92.56 227 CYS A N 1
ATOM 1722 C CA . CYS A 1 227 ? 5.269 11.464 -16.599 1.00 92.56 227 CYS A CA 1
ATOM 1723 C C . CYS A 1 227 ? 4.620 12.811 -16.944 1.00 92.56 227 CYS A C 1
ATOM 1725 O O . CYS A 1 227 ? 3.610 12.823 -17.648 1.00 92.56 227 CYS A O 1
ATOM 1727 N N . GLU A 1 228 ? 5.233 13.928 -16.539 1.00 91.88 228 GLU A N 1
ATOM 1728 C CA . GLU A 1 228 ? 4.715 15.283 -16.792 1.00 91.88 228 GLU A CA 1
ATOM 1729 C C . GLU A 1 228 ? 4.556 15.574 -18.290 1.00 91.88 228 GLU A C 1
ATOM 1731 O O . GLU A 1 228 ? 3.495 16.016 -18.731 1.00 91.88 228 GLU A O 1
ATOM 1736 N N . ASN A 1 229 ? 5.575 15.254 -19.094 1.00 88.69 229 ASN A N 1
ATOM 1737 C CA . ASN A 1 229 ? 5.544 15.405 -20.553 1.00 88.69 229 ASN A CA 1
ATOM 1738 C C . ASN A 1 229 ? 4.440 14.567 -21.215 1.00 88.69 229 ASN A C 1
ATOM 1740 O O . ASN A 1 229 ? 3.993 14.885 -22.314 1.00 88.69 229 ASN A O 1
ATOM 1744 N N . SER A 1 230 ? 4.003 13.497 -20.549 1.00 90.69 230 SER A N 1
ATOM 1745 C CA . SER A 1 230 ? 2.924 12.617 -21.006 1.00 90.69 230 SER A CA 1
ATOM 1746 C C . SER A 1 230 ? 1.550 13.023 -20.451 1.00 90.69 230 SER A C 1
ATOM 1748 O O . SER A 1 230 ? 0.563 12.337 -20.707 1.00 90.69 230 SER A O 1
ATOM 1750 N N . GLY A 1 231 ? 1.467 14.130 -19.702 1.00 94.19 231 GLY A N 1
ATOM 1751 C CA . GLY A 1 231 ? 0.232 14.621 -19.085 1.00 94.19 231 GLY A CA 1
ATOM 1752 C C . GLY A 1 231 ? -0.176 13.875 -17.810 1.00 94.19 231 GLY A C 1
ATOM 1753 O O . GLY A 1 231 ? -1.363 13.843 -17.480 1.00 94.19 231 GLY A O 1
ATOM 1754 N N . TYR A 1 232 ? 0.785 13.261 -17.118 1.00 96.50 232 TYR A N 1
ATOM 1755 C CA . TYR A 1 232 ? 0.594 12.461 -15.908 1.00 96.50 232 TYR A CA 1
ATOM 1756 C C . TYR A 1 232 ? 1.518 12.933 -14.780 1.00 96.50 232 TYR A C 1
ATOM 1758 O O . TYR A 1 232 ? 2.431 13.724 -14.999 1.00 96.50 232 TYR A O 1
ATOM 1766 N N . ILE A 1 233 ? 1.326 12.398 -13.578 1.00 97.06 233 ILE A N 1
ATOM 1767 C CA . ILE A 1 233 ? 2.251 12.586 -12.455 1.00 97.06 233 ILE A CA 1
ATOM 1768 C C . ILE A 1 233 ? 3.019 11.297 -12.176 1.00 97.06 233 ILE A C 1
ATOM 1770 O O . ILE A 1 233 ? 2.556 10.202 -12.502 1.00 97.06 233 ILE A O 1
ATOM 1774 N N . LEU A 1 234 ? 4.204 11.418 -11.583 1.00 97.19 234 LEU A N 1
ATOM 1775 C CA . LEU A 1 234 ? 4.912 10.262 -11.044 1.00 97.19 234 LEU A CA 1
ATOM 1776 C C . LEU A 1 234 ? 4.121 9.710 -9.851 1.00 97.19 234 LEU A C 1
ATOM 1778 O O . LEU A 1 234 ? 3.553 10.469 -9.070 1.00 97.19 234 LEU A O 1
ATOM 1782 N N . MET A 1 235 ? 4.044 8.386 -9.722 1.00 98.50 235 MET A N 1
ATOM 1783 C CA . MET A 1 235 ? 3.398 7.768 -8.565 1.00 98.50 235 MET A CA 1
ATOM 1784 C C . MET A 1 235 ? 4.059 8.248 -7.267 1.00 98.50 235 MET A C 1
ATOM 1786 O O . MET A 1 235 ? 5.277 8.329 -7.196 1.00 98.50 235 MET A O 1
ATOM 1790 N N . ASN A 1 236 ? 3.268 8.517 -6.233 1.00 98.50 236 ASN A N 1
ATOM 1791 C CA . ASN A 1 236 ? 3.765 8.870 -4.901 1.00 98.50 236 ASN A CA 1
ATOM 1792 C C . ASN A 1 236 ? 3.415 7.765 -3.891 1.00 98.50 236 ASN A C 1
ATOM 1794 O O . ASN A 1 236 ? 2.740 6.786 -4.230 1.00 98.50 236 ASN A O 1
ATOM 1798 N N . ASN A 1 237 ? 3.847 7.918 -2.645 1.00 98.44 237 ASN A N 1
ATOM 1799 C CA . ASN A 1 237 ? 3.678 6.919 -1.605 1.00 98.44 237 ASN A CA 1
ATOM 1800 C C . ASN A 1 237 ? 2.205 6.695 -1.254 1.00 98.44 237 ASN A C 1
ATOM 1802 O O . ASN A 1 237 ? 1.796 5.555 -1.057 1.00 98.44 237 ASN A O 1
ATOM 1806 N N . SER A 1 238 ? 1.376 7.739 -1.263 1.00 98.62 238 SER A N 1
ATOM 1807 C CA . SER A 1 238 ? -0.072 7.607 -1.060 1.00 98.62 238 SER A CA 1
ATOM 1808 C C . SER A 1 238 ? -0.744 6.766 -2.151 1.00 98.62 238 SER A C 1
ATOM 1810 O O . SER A 1 238 ? -1.600 5.927 -1.851 1.00 98.62 238 SER A O 1
ATOM 1812 N N . HIS A 1 239 ? -0.342 6.940 -3.415 1.00 98.81 239 HIS A N 1
ATOM 1813 C CA . HIS A 1 239 ? -0.804 6.096 -4.520 1.00 98.81 239 HIS A CA 1
ATOM 1814 C C . HIS A 1 239 ? -0.346 4.646 -4.333 1.00 98.81 239 HIS A C 1
ATOM 1816 O O . HIS A 1 239 ? -1.169 3.733 -4.430 1.00 98.81 239 HIS A O 1
ATOM 1822 N N . TRP A 1 240 ? 0.935 4.433 -4.007 1.00 98.81 240 TRP A N 1
ATOM 1823 C CA . TRP A 1 240 ? 1.469 3.097 -3.744 1.00 98.81 240 TRP A CA 1
ATOM 1824 C C . TRP A 1 240 ? 0.715 2.405 -2.612 1.00 98.81 240 TRP A C 1
ATOM 1826 O O . TRP A 1 240 ? 0.217 1.300 -2.798 1.00 98.81 240 TRP A O 1
ATOM 1836 N N . MET A 1 241 ? 0.581 3.063 -1.459 1.00 98.50 241 MET A N 1
ATOM 1837 C CA . MET A 1 241 ? -0.063 2.493 -0.279 1.00 98.50 241 MET A CA 1
ATOM 1838 C C . MET A 1 241 ? -1.561 2.258 -0.489 1.00 98.50 241 MET A C 1
ATOM 1840 O O . MET A 1 241 ? -2.100 1.289 0.041 1.00 98.50 241 MET A O 1
ATOM 1844 N N . THR A 1 242 ? -2.225 3.053 -1.338 1.00 98.75 242 THR A N 1
ATOM 1845 C CA . THR A 1 242 ? -3.603 2.764 -1.768 1.00 98.75 242 THR A CA 1
ATOM 1846 C C . THR A 1 242 ? -3.688 1.444 -2.530 1.00 98.75 242 THR A C 1
ATOM 1848 O O . THR A 1 242 ? -4.533 0.608 -2.211 1.00 98.75 242 THR A O 1
ATOM 1851 N N . ILE A 1 243 ? -2.803 1.237 -3.511 1.00 98.81 243 ILE A N 1
ATOM 1852 C CA . ILE A 1 243 ? -2.747 -0.005 -4.292 1.00 98.81 243 ILE A CA 1
ATOM 1853 C C . ILE A 1 243 ? -2.340 -1.174 -3.389 1.00 98.81 243 ILE A C 1
ATOM 1855 O O . ILE A 1 243 ? -2.969 -2.226 -3.429 1.00 98.81 243 ILE A O 1
ATOM 1859 N N . ALA A 1 244 ? -1.344 -0.984 -2.523 1.00 98.00 244 ALA A N 1
ATOM 1860 C CA . ALA A 1 244 ? -0.859 -2.005 -1.606 1.00 98.00 244 ALA A CA 1
ATOM 1861 C C . ALA A 1 244 ? -1.941 -2.475 -0.630 1.00 98.00 244 ALA A C 1
ATOM 1863 O O . ALA A 1 244 ? -2.181 -3.671 -0.507 1.00 98.00 244 ALA A O 1
ATOM 1864 N N . ARG A 1 245 ? -2.668 -1.545 -0.006 1.00 97.56 245 ARG A N 1
ATOM 1865 C CA . ARG A 1 245 ? -3.812 -1.866 0.854 1.00 97.56 245 ARG A CA 1
ATOM 1866 C C . ARG A 1 245 ? -4.910 -2.624 0.111 1.00 97.56 245 ARG A C 1
ATOM 1868 O O . ARG A 1 245 ? -5.572 -3.480 0.687 1.00 97.56 245 ARG A O 1
ATOM 1875 N N . ASN A 1 246 ? -5.125 -2.288 -1.157 1.00 97.88 246 ASN A N 1
ATOM 1876 C CA . ASN A 1 246 ? -6.111 -2.958 -1.991 1.00 97.88 246 ASN A CA 1
ATOM 1877 C C . ASN A 1 246 ? -5.680 -4.403 -2.319 1.00 97.88 246 ASN A C 1
ATOM 1879 O O . ASN A 1 246 ? -6.465 -5.331 -2.147 1.00 97.88 246 ASN A O 1
ATOM 1883 N N . ILE A 1 247 ? -4.412 -4.594 -2.696 1.00 97.56 247 ILE A N 1
ATOM 1884 C CA . ILE A 1 247 ? -3.799 -5.907 -2.958 1.00 97.56 247 ILE A CA 1
ATOM 1885 C C . ILE A 1 247 ? -3.815 -6.785 -1.706 1.00 97.56 247 ILE A C 1
ATOM 1887 O O . ILE A 1 247 ? -4.149 -7.965 -1.805 1.00 97.56 247 ILE A O 1
ATOM 1891 N N . GLU A 1 248 ? -3.461 -6.213 -0.551 1.00 95.75 248 GLU A N 1
ATOM 1892 C CA . GLU A 1 248 ? -3.466 -6.877 0.754 1.00 95.75 248 GLU A CA 1
ATOM 1893 C C . GLU A 1 248 ? -4.841 -7.477 1.068 1.00 95.75 248 GLU A C 1
ATOM 1895 O O . GLU A 1 248 ? -4.935 -8.581 1.582 1.00 95.75 248 GLU A O 1
ATOM 1900 N N . LEU A 1 249 ? -5.923 -6.776 0.740 1.00 95.88 249 LEU A N 1
ATOM 1901 C CA . LEU A 1 249 ? -7.280 -7.212 1.065 1.00 95.88 249 LEU A CA 1
ATOM 1902 C C . LEU A 1 249 ? -7.910 -8.124 0.004 1.00 95.88 249 LEU A C 1
ATOM 1904 O O . LEU A 1 249 ? -9.111 -8.377 0.050 1.00 95.88 249 LEU A O 1
ATOM 1908 N N . ASN A 1 250 ? -7.121 -8.640 -0.941 1.00 95.75 250 ASN A N 1
ATOM 1909 C CA . ASN A 1 250 ? -7.596 -9.553 -1.973 1.00 95.75 250 ASN A CA 1
ATOM 1910 C C . ASN A 1 250 ? -6.931 -10.930 -1.835 1.00 95.75 250 ASN A C 1
ATOM 1912 O O . ASN A 1 250 ? -5.740 -11.099 -2.100 1.00 95.75 250 ASN A O 1
ATOM 1916 N N . GLU A 1 251 ? -7.723 -11.936 -1.459 1.00 94.56 251 GLU A N 1
ATOM 1917 C CA . GLU A 1 251 ? -7.262 -13.310 -1.225 1.00 94.56 251 GLU A CA 1
ATOM 1918 C C . GLU A 1 251 ? -6.597 -13.957 -2.453 1.00 94.56 251 GLU A C 1
ATOM 1920 O O . GLU A 1 251 ? -5.681 -14.765 -2.297 1.00 94.56 251 GLU A O 1
ATOM 1925 N N . LEU A 1 252 ? -6.950 -13.532 -3.678 1.00 94.44 252 LEU A N 1
ATOM 1926 C CA . LEU A 1 252 ? -6.331 -14.018 -4.920 1.00 94.44 252 LEU A CA 1
ATOM 1927 C C . LEU A 1 252 ? -4.842 -13.670 -5.020 1.00 94.44 252 LEU A C 1
ATOM 1929 O O . LEU A 1 252 ? -4.126 -14.227 -5.860 1.00 94.44 252 LEU A O 1
ATOM 1933 N N . ASN A 1 253 ? -4.362 -12.735 -4.200 1.00 95.19 253 ASN A N 1
ATOM 1934 C CA . ASN A 1 253 ? -2.957 -12.353 -4.122 1.00 95.19 253 ASN A CA 1
ATOM 1935 C C . ASN A 1 253 ? -2.136 -13.209 -3.160 1.00 95.19 253 ASN A C 1
ATOM 1937 O O . ASN A 1 253 ? -0.910 -13.104 -3.188 1.00 95.19 253 ASN A O 1
ATOM 1941 N N . TYR A 1 254 ? -2.772 -14.075 -2.369 1.00 92.69 254 TYR A N 1
ATOM 1942 C CA . TYR A 1 254 ? -2.096 -14.973 -1.441 1.00 92.69 254 TYR A CA 1
ATOM 1943 C C . TYR A 1 254 ? -1.875 -16.340 -2.078 1.00 92.69 254 TYR A C 1
ATOM 1945 O O . TYR A 1 254 ? -2.758 -16.897 -2.728 1.00 92.69 254 TYR A O 1
ATOM 1953 N N . VAL A 1 255 ? -0.704 -16.926 -1.837 1.00 90.06 255 VAL A N 1
ATOM 1954 C CA . VAL A 1 255 ? -0.376 -18.275 -2.335 1.00 90.06 255 VAL A CA 1
ATOM 1955 C C . VAL A 1 255 ? -1.305 -19.362 -1.798 1.00 90.06 255 VAL A C 1
ATOM 1957 O O . VAL A 1 255 ? -1.537 -20.369 -2.460 1.00 90.06 255 VAL A O 1
ATOM 1960 N N . SER A 1 256 ? -1.835 -19.160 -0.592 1.00 90.81 256 SER A N 1
ATOM 1961 C CA . SER A 1 256 ? -2.785 -20.069 0.047 1.00 90.81 256 SER A CA 1
ATOM 1962 C C . SER A 1 256 ? -4.185 -19.984 -0.566 1.00 90.81 256 SER A C 1
ATOM 1964 O O . SER A 1 256 ? -4.984 -20.894 -0.365 1.00 90.81 256 SER A O 1
ATOM 1966 N N . GLY A 1 257 ? -4.489 -18.893 -1.279 1.00 90.69 257 GLY A N 1
ATOM 1967 C CA . GLY A 1 257 ? -5.848 -18.517 -1.660 1.00 90.69 257 GLY A CA 1
ATOM 1968 C C . GLY A 1 257 ? -6.701 -17.991 -0.502 1.00 90.69 257 GLY A C 1
ATOM 1969 O O . GLY A 1 257 ? -7.867 -17.696 -0.725 1.00 90.69 257 GLY A O 1
ATOM 1970 N N . ASN A 1 258 ? -6.141 -17.858 0.707 1.00 91.00 258 ASN A N 1
ATOM 1971 C CA . ASN A 1 258 ? -6.827 -17.337 1.885 1.00 91.00 258 ASN A CA 1
ATOM 1972 C C . ASN A 1 258 ? -6.199 -16.013 2.322 1.00 91.00 258 ASN A C 1
ATOM 1974 O O . ASN A 1 258 ? -4.975 -15.879 2.428 1.00 91.00 258 ASN A O 1
ATOM 1978 N N . LEU A 1 259 ? -7.051 -15.047 2.654 1.00 90.56 259 LEU A N 1
ATOM 1979 C CA . LEU A 1 259 ? -6.626 -13.741 3.138 1.00 90.56 259 LEU A CA 1
ATOM 1980 C C . LEU A 1 259 ? -5.724 -13.863 4.383 1.00 90.56 259 LEU A C 1
ATOM 1982 O O . LEU A 1 259 ? -6.116 -14.417 5.408 1.00 90.56 259 LEU A O 1
ATOM 1986 N N . GLY A 1 260 ? -4.513 -13.307 4.308 1.00 87.69 260 GLY A N 1
ATOM 1987 C CA . GLY A 1 260 ? -3.581 -13.244 5.440 1.00 87.69 260 GLY A CA 1
ATOM 1988 C C . GLY A 1 260 ? -2.801 -14.528 5.735 1.00 87.69 260 GLY A C 1
ATOM 1989 O O . GLY A 1 260 ? -1.983 -14.524 6.658 1.00 87.69 260 GLY A O 1
ATOM 1990 N N . GLU A 1 261 ? -2.999 -15.600 4.965 1.00 87.62 261 GLU A N 1
ATOM 1991 C CA . GLU A 1 261 ? -2.269 -16.858 5.131 1.00 87.62 261 GLU A CA 1
ATOM 1992 C C . GLU A 1 261 ? -1.203 -17.046 4.044 1.00 87.62 261 GLU A C 1
ATOM 1994 O O . GLU A 1 261 ? -1.465 -16.905 2.851 1.00 87.62 261 GLU A O 1
ATOM 1999 N N . GLY A 1 262 ? 0.011 -17.427 4.445 1.00 88.31 262 GLY A N 1
ATOM 2000 C CA . GLY A 1 262 ? 1.150 -17.534 3.529 1.00 88.31 262 GLY A CA 1
ATOM 2001 C C . GLY A 1 262 ? 1.722 -16.163 3.160 1.00 88.31 262 GLY A C 1
ATOM 2002 O O . GLY A 1 262 ? 1.751 -15.249 3.986 1.00 88.31 262 GLY A O 1
ATOM 2003 N N . PHE A 1 263 ? 2.211 -16.025 1.931 1.00 88.69 263 PHE A N 1
ATOM 2004 C CA . PHE A 1 263 ? 2.771 -14.780 1.406 1.00 88.69 263 PHE A CA 1
ATOM 2005 C C . PHE A 1 263 ? 1.914 -14.227 0.268 1.00 88.69 263 PHE A C 1
ATOM 2007 O O . PHE A 1 263 ? 1.215 -14.973 -0.428 1.00 88.69 263 PHE A O 1
ATOM 2014 N N . ILE A 1 264 ? 2.019 -12.915 0.072 1.00 92.31 264 ILE A N 1
ATOM 2015 C CA . ILE A 1 264 ? 1.536 -12.256 -1.138 1.00 92.31 264 ILE A CA 1
ATOM 2016 C C . ILE A 1 264 ? 2.537 -12.551 -2.252 1.00 92.31 264 ILE A C 1
ATOM 2018 O O . ILE A 1 264 ? 3.747 -12.497 -2.025 1.00 92.31 264 ILE A O 1
ATOM 2022 N N . PHE A 1 265 ? 2.051 -12.880 -3.448 1.00 92.25 265 PHE A N 1
ATOM 2023 C CA . PHE A 1 265 ? 2.944 -13.145 -4.569 1.00 92.25 265 PHE A CA 1
ATOM 2024 C C . PHE A 1 265 ? 3.870 -11.958 -4.854 1.00 92.25 265 PHE A C 1
ATOM 2026 O O . PHE A 1 265 ? 3.463 -10.793 -4.903 1.00 92.25 265 PHE A O 1
ATOM 2033 N N . ARG A 1 266 ? 5.138 -12.286 -5.076 1.00 87.75 266 ARG A N 1
ATOM 2034 C CA . ARG A 1 266 ? 6.190 -11.342 -5.431 1.00 87.75 266 ARG A CA 1
ATOM 2035 C C . ARG A 1 266 ? 6.368 -11.360 -6.939 1.00 87.75 266 ARG A C 1
ATOM 2037 O O . ARG A 1 266 ? 6.148 -12.387 -7.571 1.00 87.75 266 ARG A O 1
ATOM 2044 N N . GLY A 1 267 ? 6.762 -10.244 -7.540 1.00 90.31 267 GLY A N 1
ATOM 2045 C CA . GLY A 1 267 ? 7.066 -10.223 -8.971 1.00 90.31 267 GLY A CA 1
ATOM 2046 C C . GLY A 1 267 ? 8.276 -11.099 -9.336 1.00 90.31 267 GLY A C 1
ATOM 2047 O O . GLY A 1 267 ? 8.726 -11.975 -8.598 1.00 90.31 267 GLY A O 1
ATOM 2048 N N . HIS A 1 268 ? 8.871 -10.839 -10.494 1.00 92.31 268 HIS A N 1
ATOM 2049 C CA . HIS A 1 268 ? 10.161 -11.436 -10.835 1.00 92.31 268 HIS A CA 1
ATOM 2050 C C . HIS A 1 268 ? 11.258 -10.907 -9.888 1.00 92.31 268 HIS A C 1
ATOM 2052 O O . HIS A 1 268 ? 11.454 -9.702 -9.819 1.00 92.31 268 HIS A O 1
ATOM 2058 N N . TYR A 1 269 ? 11.963 -11.769 -9.147 1.00 90.38 269 TYR A N 1
ATOM 2059 C CA . TYR A 1 269 ? 12.850 -11.313 -8.056 1.00 90.38 269 TYR A CA 1
ATOM 2060 C C . TYR A 1 269 ? 14.136 -12.138 -7.825 1.00 90.38 269 TYR A C 1
ATOM 2062 O O . TYR A 1 269 ? 15.018 -11.723 -7.071 1.00 90.38 269 TYR A O 1
ATOM 2070 N N . ASN A 1 270 ? 14.262 -13.318 -8.437 1.00 89.56 270 ASN A N 1
ATOM 2071 C CA . ASN A 1 270 ? 15.289 -14.330 -8.126 1.00 89.56 270 ASN A CA 1
ATOM 2072 C C . ASN A 1 270 ? 16.412 -14.445 -9.176 1.00 89.56 270 ASN A C 1
ATOM 2074 O O . ASN A 1 270 ? 17.172 -15.411 -9.177 1.00 89.56 270 ASN A O 1
ATOM 2078 N N . ASN A 1 271 ? 16.512 -13.469 -10.070 1.00 91.00 271 ASN A N 1
ATOM 2079 C CA . ASN A 1 271 ? 17.490 -13.339 -11.144 1.00 91.00 271 ASN A CA 1
ATOM 2080 C C . ASN A 1 271 ? 17.424 -14.485 -12.168 1.00 91.00 271 ASN A C 1
ATOM 2082 O O . ASN A 1 271 ? 18.434 -14.822 -12.792 1.00 91.00 271 ASN A O 1
ATOM 2086 N N . ASN A 1 272 ? 16.242 -15.085 -12.335 1.00 89.06 272 ASN A N 1
ATOM 2087 C CA . ASN A 1 272 ? 15.982 -16.149 -13.294 1.00 89.06 272 ASN A CA 1
ATOM 2088 C C . ASN A 1 272 ? 14.667 -15.888 -14.058 1.00 89.06 272 ASN A C 1
ATOM 2090 O O . ASN A 1 272 ? 13.593 -16.265 -13.576 1.00 89.06 272 ASN A O 1
ATOM 2094 N N . PRO A 1 273 ? 14.744 -15.301 -15.266 1.00 90.44 273 PRO A N 1
ATOM 2095 C CA . PRO A 1 273 ? 15.956 -14.968 -16.026 1.00 90.44 273 PRO A CA 1
ATOM 2096 C C . PRO A 1 273 ? 16.734 -13.769 -15.456 1.00 90.44 273 PRO A C 1
ATOM 2098 O O . PRO A 1 273 ? 16.208 -12.940 -14.728 1.00 90.44 273 PRO A O 1
ATOM 2101 N N . SER A 1 274 ? 18.005 -13.610 -15.828 1.00 90.12 274 SER A N 1
ATOM 2102 C CA . SER A 1 274 ? 18.847 -12.515 -15.317 1.00 90.12 274 SER A CA 1
ATOM 2103 C C . SER A 1 274 ? 18.581 -11.149 -15.967 1.00 90.12 274 SER A C 1
ATOM 2105 O O . SER A 1 274 ? 19.386 -10.224 -15.826 1.00 90.12 274 SER A O 1
ATOM 2107 N N . LEU A 1 275 ? 17.456 -11.003 -16.666 1.00 89.69 275 LEU A N 1
ATOM 2108 C CA . LEU A 1 275 ? 17.066 -9.818 -17.425 1.00 89.69 275 LEU A CA 1
ATOM 2109 C C . LEU A 1 275 ? 15.812 -9.178 -16.837 1.00 89.69 275 LEU A C 1
ATOM 2111 O O . LEU A 1 275 ? 14.987 -9.843 -16.219 1.00 89.69 275 LEU A O 1
ATOM 2115 N N . ILE A 1 276 ? 15.673 -7.874 -17.054 1.00 91.06 276 ILE A N 1
ATOM 2116 C CA . ILE A 1 276 ? 14.377 -7.211 -16.926 1.00 91.06 276 ILE A CA 1
ATOM 2117 C C . ILE A 1 276 ? 13.513 -7.721 -18.077 1.00 91.06 276 ILE A C 1
ATOM 2119 O O . ILE A 1 276 ? 13.941 -7.661 -19.229 1.00 91.06 276 ILE A O 1
ATOM 2123 N N . ILE A 1 277 ? 12.336 -8.244 -17.757 1.00 93.19 277 ILE A N 1
ATOM 2124 C CA . ILE A 1 277 ? 11.487 -8.960 -18.716 1.00 93.19 277 ILE A CA 1
ATOM 2125 C C . ILE A 1 277 ? 10.205 -8.194 -19.011 1.00 93.19 277 ILE A C 1
ATOM 2127 O O . ILE A 1 277 ? 9.641 -7.513 -18.155 1.00 93.19 277 ILE A O 1
ATOM 2131 N N . GLU A 1 278 ? 9.720 -8.309 -20.235 1.00 93.69 278 GLU A N 1
ATOM 2132 C CA . GLU A 1 278 ? 8.455 -7.748 -20.677 1.00 93.69 278 GLU A CA 1
ATOM 2133 C C . GLU A 1 278 ? 7.256 -8.478 -20.066 1.00 93.69 278 GLU A C 1
ATOM 2135 O O . GLU A 1 278 ? 7.330 -9.655 -19.712 1.00 93.69 278 GLU A O 1
ATOM 2140 N N . ALA A 1 279 ? 6.148 -7.763 -19.894 1.00 95.00 279 ALA A N 1
ATOM 2141 C CA . ALA A 1 279 ? 4.879 -8.349 -19.468 1.00 95.00 279 ALA A CA 1
ATOM 2142 C C . ALA A 1 279 ? 4.145 -9.010 -20.647 1.00 95.00 279 ALA A C 1
ATOM 2144 O O . ALA A 1 279 ? 4.545 -8.840 -21.798 1.00 95.00 279 ALA A O 1
ATOM 2145 N N . ASN A 1 280 ? 3.051 -9.718 -20.368 1.00 95.12 280 ASN A N 1
ATOM 2146 C CA . ASN A 1 280 ? 2.210 -10.334 -21.392 1.00 95.12 280 ASN A CA 1
ATOM 2147 C C . ASN A 1 280 ? 0.921 -9.525 -21.623 1.00 95.12 280 ASN A C 1
ATOM 2149 O O . ASN A 1 280 ? 0.431 -8.848 -20.713 1.00 95.12 280 ASN A O 1
ATOM 2153 N N . SER A 1 281 ? 0.387 -9.577 -22.842 1.00 94.31 281 SER A N 1
ATOM 2154 C CA . SER A 1 281 ? -0.906 -8.975 -23.187 1.00 94.31 281 SER A CA 1
ATOM 2155 C C . SER A 1 281 ? -2.098 -9.778 -22.651 1.00 94.31 281 SER A C 1
ATOM 2157 O O . SER A 1 281 ? -3.150 -9.200 -22.387 1.00 94.31 281 SER A O 1
ATOM 2159 N N . ASP A 1 282 ? -1.925 -11.081 -22.432 1.00 95.50 282 ASP A N 1
ATOM 2160 C CA . ASP A 1 282 ? -2.883 -11.971 -21.782 1.00 95.50 282 ASP A CA 1
ATOM 2161 C C . ASP A 1 282 ? -2.557 -12.108 -20.285 1.00 95.50 282 ASP A C 1
ATOM 2163 O O . ASP A 1 282 ? -1.554 -12.707 -19.885 1.00 95.50 282 ASP A O 1
ATOM 2167 N N . ASP A 1 283 ? -3.433 -11.554 -19.443 1.00 95.19 283 ASP A N 1
ATOM 2168 C CA . ASP A 1 283 ? -3.279 -11.542 -17.985 1.00 95.19 283 ASP A CA 1
ATOM 2169 C C . ASP A 1 283 ? -3.320 -12.937 -17.341 1.00 95.19 283 ASP A C 1
ATOM 2171 O O . ASP A 1 283 ? -2.881 -13.100 -16.197 1.00 95.19 283 ASP A O 1
ATOM 2175 N N . SER A 1 284 ? -3.821 -13.953 -18.054 1.00 93.19 284 SER A N 1
ATOM 2176 C CA . SER A 1 284 ? -3.798 -15.335 -17.569 1.00 93.19 284 SER A CA 1
ATOM 2177 C C . SER A 1 284 ? -2.384 -15.926 -17.567 1.00 93.19 284 SER A C 1
ATOM 2179 O O . SER A 1 284 ? -2.094 -16.819 -16.769 1.00 93.19 284 SER A O 1
ATOM 2181 N N . ASN A 1 285 ? -1.460 -15.359 -18.354 1.00 93.50 285 ASN A N 1
ATOM 2182 C CA . ASN A 1 285 ? -0.045 -15.733 -18.384 1.00 93.50 285 ASN A CA 1
ATOM 2183 C C . ASN A 1 285 ? 0.745 -15.080 -17.239 1.00 93.50 285 ASN A C 1
ATOM 2185 O O . ASN A 1 285 ? 1.822 -14.520 -17.422 1.00 93.50 285 ASN A O 1
ATOM 2189 N N . ASN A 1 286 ? 0.229 -15.165 -16.021 1.00 92.31 286 ASN A N 1
ATOM 2190 C CA . ASN A 1 286 ? 0.756 -14.500 -14.827 1.00 92.31 286 ASN A CA 1
ATOM 2191 C C . ASN A 1 286 ? 2.166 -14.950 -14.372 1.00 92.31 286 ASN A C 1
ATOM 2193 O O . ASN A 1 286 ? 2.785 -14.278 -13.543 1.00 92.31 286 ASN A O 1
ATOM 2197 N N . PHE A 1 287 ? 2.709 -16.026 -14.950 1.00 92.38 287 PHE A N 1
ATOM 2198 C CA . PHE A 1 287 ? 4.103 -16.475 -14.798 1.00 92.38 287 PHE A CA 1
ATOM 2199 C C . PHE A 1 287 ? 4.946 -16.264 -16.073 1.00 92.38 287 PHE A C 1
ATOM 2201 O O . PHE A 1 287 ? 5.976 -16.912 -16.258 1.00 92.38 287 PHE A O 1
ATOM 2208 N N . TYR A 1 288 ? 4.522 -15.389 -16.989 1.00 93.44 288 TYR A N 1
ATOM 2209 C CA . TYR A 1 288 ? 5.204 -15.189 -18.269 1.00 93.44 288 TYR A CA 1
ATOM 2210 C C . TYR A 1 288 ? 6.697 -14.869 -18.085 1.00 93.44 288 TYR A C 1
ATOM 2212 O O . TYR A 1 288 ? 7.059 -13.948 -17.346 1.00 93.44 288 TYR A O 1
ATOM 2220 N N . LEU A 1 289 ? 7.545 -15.638 -18.779 1.00 92.56 289 LEU A N 1
ATOM 2221 C CA . LEU A 1 289 ? 9.014 -15.559 -18.779 1.00 92.56 289 LEU A CA 1
ATOM 2222 C C . LEU A 1 289 ? 9.710 -15.795 -17.432 1.00 92.56 289 LEU A C 1
ATOM 2224 O O . LEU A 1 289 ? 10.917 -15.587 -17.352 1.00 92.56 289 LEU A O 1
ATOM 2228 N N . ILE A 1 290 ? 9.007 -16.267 -16.399 1.00 89.81 290 ILE A N 1
ATOM 2229 C CA . ILE A 1 290 ? 9.635 -16.726 -15.152 1.00 89.81 290 ILE A CA 1
ATOM 2230 C C . ILE A 1 290 ? 9.577 -18.251 -15.058 1.00 89.81 290 ILE A C 1
ATOM 2232 O O . ILE A 1 290 ? 8.548 -18.883 -15.281 1.00 89.81 290 ILE A O 1
ATOM 2236 N N . ASN A 1 291 ? 10.710 -18.867 -14.727 1.00 70.75 291 ASN A N 1
ATOM 2237 C CA . ASN A 1 291 ? 10.878 -20.322 -14.753 1.00 70.75 291 ASN A CA 1
ATOM 2238 C C . ASN A 1 291 ? 10.453 -20.997 -13.440 1.00 70.75 291 ASN A C 1
ATOM 2240 O O . ASN A 1 291 ? 11.192 -21.831 -12.917 1.00 70.75 291 ASN A O 1
ATOM 2244 N N . SER A 1 292 ? 9.299 -20.636 -12.871 1.00 67.94 292 SER A N 1
ATOM 2245 C CA . SER A 1 292 ? 8.812 -21.317 -11.665 1.00 67.94 292 SER A CA 1
ATOM 2246 C C . SER A 1 292 ? 7.324 -21.055 -11.372 1.00 67.94 292 SER A C 1
ATOM 2248 O O . SER A 1 292 ? 6.993 -20.104 -10.673 1.00 67.94 292 SER A O 1
ATOM 2250 N N . PRO A 1 293 ? 6.405 -21.923 -11.829 1.00 56.06 293 PRO A N 1
ATOM 2251 C CA . PRO A 1 293 ? 4.986 -21.848 -11.459 1.00 56.06 293 PRO A CA 1
ATOM 2252 C C . PRO A 1 293 ? 4.692 -22.309 -10.014 1.00 56.06 293 PRO A C 1
ATOM 2254 O O . PRO A 1 293 ? 3.561 -22.190 -9.558 1.00 56.06 293 PRO A O 1
ATOM 2257 N N . ASN A 1 294 ? 5.694 -22.835 -9.293 1.00 57.84 294 ASN A N 1
ATOM 2258 C CA . ASN A 1 294 ? 5.582 -23.306 -7.902 1.00 57.84 294 ASN A CA 1
ATOM 2259 C C . ASN A 1 294 ? 6.364 -22.428 -6.909 1.00 57.84 294 ASN A C 1
ATOM 2261 O O . ASN A 1 294 ? 6.625 -22.857 -5.785 1.00 57.84 294 ASN A O 1
ATOM 2265 N N . SER A 1 295 ? 6.794 -21.236 -7.328 1.00 70.31 295 SER A N 1
ATOM 2266 C CA . SER A 1 295 ? 7.417 -20.273 -6.424 1.00 70.31 295 SER A CA 1
ATOM 2267 C C . SER A 1 295 ? 6.396 -19.249 -5.951 1.00 70.31 295 SER A C 1
ATOM 2269 O O . SER A 1 295 ? 5.339 -19.027 -6.530 1.00 70.31 295 SER A O 1
ATOM 2271 N N . ASP A 1 296 ? 6.785 -18.564 -4.898 1.00 79.19 296 ASP A N 1
ATOM 2272 C CA . ASP A 1 296 ? 6.310 -17.254 -4.473 1.00 79.19 296 ASP A CA 1
ATOM 2273 C C . ASP A 1 296 ? 6.409 -16.127 -5.515 1.00 79.19 296 ASP A C 1
ATOM 2275 O O . ASP A 1 296 ? 6.174 -14.965 -5.177 1.00 79.19 296 ASP A O 1
ATOM 2279 N N . GLN A 1 297 ? 6.711 -16.450 -6.775 1.00 88.56 297 GLN A N 1
ATOM 2280 C CA . GLN A 1 297 ? 6.741 -15.510 -7.881 1.00 88.56 297 GLN A CA 1
ATOM 2281 C C . GLN A 1 297 ? 5.450 -15.567 -8.677 1.00 88.56 297 GLN A C 1
ATOM 2283 O O . GLN A 1 297 ? 5.159 -16.580 -9.291 1.00 88.56 297 GLN A O 1
ATOM 2288 N N . ARG A 1 298 ? 4.733 -14.456 -8.774 1.00 92.44 298 ARG A N 1
ATOM 2289 C CA . ARG A 1 298 ? 3.694 -14.241 -9.780 1.00 92.44 298 ARG A CA 1
ATOM 2290 C C . ARG A 1 298 ? 3.748 -12.786 -10.198 1.00 92.44 298 ARG A C 1
ATOM 2292 O O . ARG A 1 298 ? 3.803 -11.885 -9.367 1.00 92.44 298 ARG A O 1
ATOM 2299 N N . ARG A 1 299 ? 3.735 -12.546 -11.503 1.00 94.44 299 ARG A N 1
ATOM 2300 C CA . ARG A 1 299 ? 3.927 -11.206 -12.063 1.00 94.44 299 ARG A CA 1
ATOM 2301 C C . ARG A 1 299 ? 2.659 -10.368 -12.065 1.00 94.44 299 ARG A C 1
ATOM 2303 O O . ARG A 1 299 ? 2.744 -9.190 -12.379 1.00 94.44 299 ARG A O 1
ATOM 2310 N N . THR A 1 300 ? 1.509 -10.934 -11.706 1.00 96.06 300 THR A N 1
ATOM 2311 C CA . THR A 1 300 ? 0.234 -10.217 -11.620 1.00 96.06 300 THR A CA 1
ATOM 2312 C C . THR A 1 300 ? -0.330 -10.201 -10.205 1.00 96.06 300 THR A C 1
ATOM 2314 O O . THR A 1 300 ? -0.277 -11.195 -9.469 1.00 96.06 300 THR A O 1
ATOM 2317 N N . LEU A 1 301 ? -0.914 -9.059 -9.851 1.00 97.31 301 LEU A N 1
ATOM 2318 C CA . LEU A 1 301 ? -1.689 -8.855 -8.633 1.00 97.31 301 LEU A CA 1
ATOM 2319 C C . LEU A 1 301 ? -3.065 -8.295 -8.995 1.00 97.31 301 LEU A C 1
ATOM 2321 O O . LEU A 1 301 ? -3.206 -7.541 -9.958 1.00 97.31 301 LEU A O 1
ATOM 2325 N N . TYR A 1 302 ? -4.069 -8.687 -8.222 1.00 97.75 302 TYR A N 1
ATOM 2326 C CA . TYR A 1 302 ? -5.470 -8.346 -8.425 1.00 97.75 302 TYR A CA 1
ATOM 2327 C C . TYR A 1 302 ? -5.890 -7.215 -7.496 1.00 97.75 302 TYR A C 1
ATOM 2329 O O . TYR A 1 302 ? -5.551 -7.216 -6.310 1.00 97.75 302 TYR A O 1
ATOM 2337 N N . LEU A 1 303 ? -6.678 -6.288 -8.026 1.00 98.25 303 LEU A N 1
ATOM 2338 C CA . LEU A 1 303 ? -7.360 -5.259 -7.254 1.00 98.25 303 LEU A CA 1
ATOM 2339 C C . LEU A 1 303 ? -8.801 -5.688 -6.936 1.00 98.25 303 LEU A C 1
ATOM 2341 O O . LEU A 1 303 ? -9.360 -6.594 -7.553 1.00 98.25 303 LEU A O 1
ATOM 2345 N N . SER A 1 304 ? -9.426 -5.030 -5.964 1.00 96.44 304 SER A N 1
ATOM 2346 C CA . SER A 1 304 ? -10.781 -5.312 -5.470 1.00 96.44 304 SER A CA 1
ATOM 2347 C C . SER A 1 304 ? -11.876 -5.121 -6.524 1.00 96.44 304 SER A C 1
ATOM 2349 O O . SER A 1 304 ? -13.003 -5.566 -6.337 1.00 96.44 304 SER A O 1
ATOM 2351 N N . ASN A 1 305 ? -11.562 -4.431 -7.619 1.00 96.94 305 ASN A N 1
ATOM 2352 C CA . ASN A 1 305 ? -12.445 -4.205 -8.759 1.00 96.94 305 ASN A CA 1
ATOM 2353 C C . ASN A 1 305 ? -12.248 -5.225 -9.896 1.00 96.94 305 ASN A C 1
ATOM 2355 O O . ASN A 1 305 ? -12.877 -5.088 -10.941 1.00 96.94 305 ASN A O 1
ATOM 2359 N N . GLY A 1 306 ? -11.383 -6.225 -9.703 1.00 96.69 306 GLY A N 1
ATOM 2360 C CA . GLY A 1 306 ? -11.057 -7.242 -10.703 1.00 96.69 306 GLY A CA 1
ATOM 2361 C C . GLY A 1 306 ? -9.950 -6.845 -11.683 1.00 96.69 306 GLY A C 1
ATOM 2362 O O . GLY A 1 306 ? -9.529 -7.690 -12.469 1.00 96.69 306 GLY A O 1
ATOM 2363 N N . GLU A 1 307 ? -9.447 -5.608 -11.627 1.00 98.19 307 GLU A N 1
ATOM 2364 C CA . GLU A 1 307 ? -8.316 -5.176 -12.450 1.00 98.19 307 GLU A CA 1
ATOM 2365 C C . GLU A 1 307 ? -7.020 -5.873 -12.038 1.00 98.19 307 GLU A C 1
ATOM 2367 O O . GLU A 1 307 ? -6.826 -6.266 -10.883 1.00 98.19 307 GLU A O 1
ATOM 2372 N N . ILE A 1 308 ? -6.107 -5.990 -13.000 1.00 98.38 308 ILE A N 1
ATOM 2373 C CA . ILE A 1 308 ? -4.832 -6.682 -12.834 1.00 98.38 308 ILE A CA 1
ATOM 2374 C C . ILE A 1 308 ? -3.689 -5.703 -13.055 1.00 98.38 308 ILE A C 1
ATOM 2376 O O . ILE A 1 308 ? -3.604 -5.064 -14.103 1.00 98.38 308 ILE A O 1
ATOM 2380 N N . ILE A 1 309 ? -2.768 -5.638 -12.095 1.00 98.44 309 ILE A N 1
ATOM 2381 C CA . ILE A 1 309 ? -1.518 -4.887 -12.207 1.00 98.44 309 ILE A CA 1
ATOM 2382 C C . ILE A 1 309 ? -0.340 -5.849 -12.360 1.00 98.44 309 ILE A C 1
ATOM 2384 O O . ILE A 1 309 ? -0.188 -6.807 -11.602 1.00 98.44 309 ILE A O 1
ATOM 2388 N N . TRP A 1 310 ? 0.498 -5.595 -13.361 1.00 97.62 310 TRP A N 1
ATOM 2389 C CA . TRP A 1 310 ? 1.692 -6.395 -13.628 1.00 97.62 310 TRP A CA 1
ATOM 2390 C C . TRP A 1 310 ? 2.897 -5.832 -12.898 1.00 97.62 310 TRP A C 1
ATOM 2392 O O . TRP A 1 310 ? 2.997 -4.619 -12.804 1.00 97.62 310 TRP A O 1
ATOM 2402 N N . ASP A 1 311 ? 3.832 -6.671 -12.456 1.00 95.50 311 ASP A N 1
ATOM 2403 C CA . ASP A 1 311 ? 5.150 -6.297 -11.926 1.00 95.50 311 ASP A CA 1
ATOM 2404 C C . ASP A 1 311 ? 5.101 -5.155 -10.891 1.00 95.50 311 ASP A C 1
ATOM 2406 O O . ASP A 1 311 ? 5.916 -4.237 -10.908 1.00 95.50 311 ASP A O 1
ATOM 2410 N N . PHE A 1 312 ? 4.102 -5.149 -10.005 1.00 96.62 312 PHE A N 1
ATOM 2411 C CA . PHE A 1 312 ? 3.995 -4.085 -9.004 1.00 96.62 312 PHE A CA 1
ATOM 2412 C C . PHE A 1 312 ? 5.099 -4.204 -7.944 1.00 96.62 312 PHE A C 1
ATOM 2414 O O . PHE A 1 312 ? 5.712 -3.208 -7.583 1.00 96.62 312 PHE A O 1
ATOM 2421 N N . THR A 1 313 ? 5.409 -5.428 -7.508 1.00 93.31 313 THR A N 1
ATOM 2422 C CA . THR A 1 313 ? 6.320 -5.735 -6.387 1.00 93.31 313 THR A CA 1
ATOM 2423 C C . THR A 1 313 ? 7.630 -6.399 -6.818 1.00 93.31 313 THR A C 1
ATOM 2425 O O . THR A 1 313 ? 8.284 -7.059 -6.020 1.00 93.31 313 THR A O 1
ATOM 2428 N N . GLY A 1 314 ? 7.992 -6.324 -8.097 1.00 91.88 314 GLY A N 1
ATOM 2429 C CA . GLY A 1 314 ? 9.200 -6.965 -8.609 1.00 91.88 314 GLY A CA 1
ATOM 2430 C C . GLY A 1 314 ? 9.414 -6.685 -10.090 1.00 91.88 314 GLY A C 1
ATOM 2431 O O . GLY A 1 314 ? 8.713 -5.875 -10.689 1.00 91.88 314 GLY A O 1
ATOM 2432 N N . ASN A 1 315 ? 10.366 -7.391 -10.693 1.00 94.00 315 ASN A N 1
ATOM 2433 C CA . ASN A 1 315 ? 10.953 -7.159 -12.013 1.00 94.00 315 ASN A CA 1
ATOM 2434 C C . ASN A 1 315 ? 11.832 -5.902 -12.030 1.00 94.00 315 ASN A C 1
ATOM 2436 O O . ASN A 1 315 ? 13.040 -6.019 -12.219 1.00 94.00 315 ASN A O 1
ATOM 2440 N N . ALA A 1 316 ? 11.267 -4.731 -11.744 1.00 93.94 316 ALA A N 1
ATOM 2441 C CA . ALA A 1 316 ? 11.986 -3.463 -11.659 1.00 93.94 316 ALA A CA 1
ATOM 2442 C C . ALA A 1 316 ? 11.514 -2.640 -10.455 1.00 93.94 316 ALA A C 1
ATOM 2444 O O . ALA A 1 316 ? 10.319 -2.617 -10.146 1.00 93.94 316 ALA A O 1
ATOM 2445 N N . TRP A 1 317 ? 12.439 -1.897 -9.842 1.00 95.50 317 TRP A N 1
ATOM 2446 C CA . TRP A 1 317 ? 12.100 -0.925 -8.804 1.00 95.50 317 TRP A CA 1
ATOM 2447 C C . TRP A 1 317 ? 11.139 0.134 -9.339 1.00 95.50 317 TRP A C 1
ATOM 2449 O O . TRP A 1 317 ? 11.188 0.483 -10.521 1.00 95.50 317 TRP A O 1
ATOM 2459 N N . ASN A 1 318 ? 10.310 0.688 -8.457 1.00 96.06 318 ASN A N 1
ATOM 2460 C CA . ASN A 1 318 ? 9.456 1.827 -8.768 1.00 96.06 318 ASN A CA 1
ATOM 2461 C C . ASN A 1 318 ? 9.955 3.060 -8.018 1.00 96.06 318 ASN A C 1
ATOM 2463 O O . ASN A 1 318 ? 9.847 3.113 -6.794 1.00 96.06 318 ASN A O 1
ATOM 2467 N N . ILE A 1 319 ? 10.473 4.045 -8.755 1.00 95.50 319 ILE A N 1
ATOM 2468 C CA . ILE A 1 319 ? 10.697 5.399 -8.239 1.00 95.50 319 ILE A CA 1
ATOM 2469 C C . ILE A 1 319 ? 9.346 6.011 -7.866 1.00 95.50 319 ILE A C 1
ATOM 2471 O O . ILE A 1 319 ? 8.413 5.976 -8.675 1.00 95.50 319 ILE A O 1
ATOM 2475 N N . LEU A 1 320 ? 9.275 6.604 -6.676 1.00 97.56 320 LEU A N 1
ATOM 2476 C CA . LEU A 1 320 ? 8.155 7.425 -6.237 1.00 97.56 320 LEU A CA 1
ATOM 2477 C C . LEU A 1 320 ? 8.518 8.915 -6.249 1.00 97.56 320 LEU A C 1
ATOM 2479 O O . LEU A 1 320 ? 9.691 9.284 -6.211 1.00 97.56 320 LEU A O 1
ATOM 2483 N N . GLU A 1 321 ? 7.505 9.776 -6.309 1.00 96.12 321 GLU A N 1
ATOM 2484 C CA . GLU A 1 321 ? 7.657 11.234 -6.304 1.00 96.12 321 GLU A CA 1
ATOM 2485 C C . GLU A 1 321 ? 8.202 11.786 -4.976 1.00 96.12 321 GLU A C 1
ATOM 2487 O O . GLU A 1 321 ? 8.817 12.854 -4.962 1.00 96.12 321 GLU A O 1
ATOM 2492 N N . ASP A 1 322 ? 7.996 11.071 -3.877 1.00 96.56 322 ASP A N 1
ATOM 2493 C CA . ASP A 1 322 ? 8.280 11.529 -2.523 1.00 96.56 322 ASP A CA 1
ATOM 2494 C C . ASP A 1 322 ? 9.781 11.706 -2.274 1.00 96.56 322 ASP A C 1
ATOM 2496 O O . ASP A 1 322 ? 10.594 10.812 -2.532 1.00 96.56 322 ASP A O 1
ATOM 2500 N N . LEU A 1 323 ? 10.123 12.873 -1.726 1.00 94.38 323 LEU A N 1
ATOM 2501 C CA . LEU A 1 323 ? 11.461 13.226 -1.275 1.00 94.38 323 LEU A CA 1
ATOM 2502 C C . LEU A 1 323 ? 11.498 13.243 0.247 1.00 94.38 323 LEU A C 1
ATOM 2504 O O . LEU A 1 323 ? 10.614 13.818 0.880 1.00 94.38 323 LEU A O 1
ATOM 2508 N N . VAL A 1 324 ? 12.531 12.639 0.826 1.00 93.12 324 VAL A N 1
ATOM 2509 C CA . VAL A 1 324 ? 12.654 12.458 2.276 1.00 93.12 324 VAL A CA 1
ATOM 2510 C C . VAL A 1 324 ? 14.080 12.782 2.698 1.00 93.12 324 VAL A C 1
ATOM 2512 O O . VAL A 1 324 ? 15.041 12.385 2.034 1.00 93.12 324 VAL A O 1
ATOM 2515 N N . LEU A 1 325 ? 14.237 13.542 3.780 1.00 91.81 325 LEU A N 1
ATOM 2516 C CA . LEU A 1 325 ? 15.558 13.788 4.350 1.00 91.81 325 LEU A CA 1
ATOM 2517 C C . LEU A 1 325 ? 16.005 12.562 5.138 1.00 91.81 325 LEU A C 1
ATOM 2519 O O . LEU A 1 325 ? 15.193 11.922 5.798 1.00 91.81 325 LEU A O 1
ATOM 2523 N N . ILE A 1 326 ? 17.308 12.278 5.140 1.00 89.00 326 ILE A N 1
ATOM 2524 C CA . ILE A 1 326 ? 17.860 11.162 5.925 1.00 89.00 326 ILE A CA 1
ATOM 2525 C C . ILE A 1 326 ? 17.436 11.239 7.398 1.00 89.00 326 ILE A C 1
ATOM 2527 O O . ILE A 1 326 ? 17.052 10.226 7.975 1.00 89.00 326 ILE A O 1
ATOM 2531 N N . LYS A 1 327 ? 17.439 12.440 7.990 1.00 87.81 327 LYS A N 1
ATOM 2532 C CA . LYS A 1 327 ? 17.012 12.653 9.381 1.00 87.81 327 LYS A CA 1
ATOM 2533 C C . LYS A 1 327 ? 15.539 12.336 9.666 1.00 87.81 327 LYS A C 1
ATOM 2535 O O . LYS A 1 327 ? 15.173 12.251 10.830 1.00 87.81 327 LYS A O 1
ATOM 2540 N N . ASP A 1 328 ? 14.723 12.224 8.620 1.00 91.25 328 ASP A N 1
ATOM 2541 C CA . ASP A 1 328 ? 13.282 11.997 8.700 1.00 91.25 328 ASP A CA 1
ATOM 2542 C C . ASP A 1 328 ? 12.913 10.532 8.398 1.00 91.25 328 ASP A C 1
ATOM 2544 O O . ASP A 1 328 ? 11.730 10.191 8.353 1.00 91.25 328 ASP A O 1
ATOM 2548 N N . HIS A 1 329 ? 13.892 9.646 8.186 1.00 91.38 329 HIS A N 1
ATOM 2549 C CA . HIS A 1 329 ? 13.668 8.204 8.077 1.00 91.38 329 HIS A CA 1
ATOM 2550 C C . HIS A 1 329 ? 13.170 7.610 9.405 1.00 91.38 329 HIS A C 1
ATOM 2552 O O . HIS A 1 329 ? 13.567 8.049 10.477 1.00 91.38 329 HIS A O 1
ATOM 2558 N N . ALA A 1 330 ? 12.326 6.577 9.336 1.00 91.00 330 ALA A N 1
ATOM 2559 C CA . ALA A 1 330 ? 11.877 5.833 10.512 1.00 91.00 330 ALA A CA 1
ATOM 2560 C C . ALA A 1 330 ? 13.028 5.093 11.212 1.00 91.00 330 ALA A C 1
ATOM 2562 O O . ALA A 1 330 ? 13.919 4.550 10.545 1.00 91.00 330 ALA A O 1
ATOM 2563 N N . ASP A 1 331 ? 12.953 5.034 12.543 1.00 87.12 331 ASP A N 1
ATOM 2564 C CA . ASP A 1 331 ? 13.946 4.403 13.406 1.00 87.12 331 ASP A CA 1
ATOM 2565 C C . ASP A 1 331 ? 13.745 2.888 13.553 1.00 87.12 331 ASP A C 1
ATOM 2567 O O . ASP A 1 331 ? 12.631 2.388 13.735 1.00 87.12 331 ASP A O 1
ATOM 2571 N N . GLY A 1 332 ? 14.854 2.148 13.481 1.00 87.94 332 GLY A N 1
ATOM 2572 C CA . GLY A 1 332 ? 14.888 0.705 13.717 1.00 87.94 332 GLY A CA 1
ATOM 2573 C C . GLY A 1 332 ? 15.098 0.357 15.189 1.00 87.94 332 GLY A C 1
ATOM 2574 O O . GLY A 1 332 ? 15.645 1.140 15.959 1.00 87.94 332 GLY A O 1
ATOM 2575 N N . PHE A 1 333 ? 14.712 -0.854 15.583 1.00 88.31 333 PHE A N 1
ATOM 2576 C CA . PHE A 1 333 ? 14.896 -1.380 16.937 1.00 88.31 333 PHE A CA 1
ATOM 2577 C C . PHE A 1 333 ? 15.560 -2.746 16.895 1.00 88.31 333 PHE A C 1
ATOM 2579 O O . PHE A 1 333 ? 15.257 -3.559 16.024 1.00 88.31 333 PHE A O 1
ATOM 2586 N N . TYR A 1 334 ? 16.438 -3.023 17.855 1.00 88.88 334 TYR A N 1
ATOM 2587 C CA . TYR A 1 334 ? 17.039 -4.338 18.025 1.00 88.88 334 TYR A CA 1
ATOM 2588 C C . TYR A 1 334 ? 15.977 -5.377 18.389 1.00 88.88 334 TYR A C 1
ATOM 2590 O O . TYR A 1 334 ? 15.228 -5.229 19.353 1.00 88.88 334 TYR A O 1
ATOM 2598 N N . THR A 1 335 ? 15.967 -6.490 17.661 1.00 88.75 335 THR A N 1
ATOM 2599 C CA . THR A 1 335 ? 15.074 -7.626 17.928 1.00 88.75 335 THR A CA 1
ATOM 2600 C C . THR A 1 335 ? 15.350 -8.285 19.288 1.00 88.75 335 THR A C 1
ATOM 2602 O O . THR A 1 335 ? 14.451 -8.889 19.872 1.00 88.75 335 THR A O 1
ATOM 2605 N N . SER A 1 336 ? 16.579 -8.200 19.807 1.00 89.50 336 SER A N 1
ATOM 2606 C CA . SER A 1 336 ? 16.992 -8.881 21.043 1.00 89.50 336 SER A CA 1
ATOM 2607 C C . SER A 1 336 ? 16.385 -8.292 22.312 1.00 89.50 336 SER A C 1
ATOM 2609 O O . SER A 1 336 ? 16.065 -9.039 23.234 1.00 89.50 336 SER A O 1
ATOM 2611 N N . ASP A 1 337 ? 16.252 -6.971 22.377 1.00 90.06 337 ASP A N 1
ATOM 2612 C CA . ASP A 1 337 ? 15.940 -6.255 23.618 1.00 90.06 337 ASP A CA 1
ATOM 2613 C C . ASP A 1 337 ? 15.040 -5.029 23.417 1.00 90.06 337 ASP A C 1
ATOM 2615 O O . ASP A 1 337 ? 14.778 -4.301 24.373 1.00 90.06 337 ASP A O 1
ATOM 2619 N N . ASP A 1 338 ? 14.545 -4.808 22.197 1.00 89.00 338 ASP A N 1
ATOM 2620 C CA . ASP A 1 338 ? 13.684 -3.685 21.828 1.00 89.00 338 ASP A CA 1
ATOM 2621 C C . ASP A 1 338 ? 14.319 -2.310 22.065 1.00 89.00 338 ASP A C 1
ATOM 2623 O O . ASP A 1 338 ? 13.614 -1.293 22.057 1.00 89.00 338 ASP A O 1
ATOM 2627 N N . THR A 1 339 ? 15.639 -2.253 22.246 1.00 88.44 339 THR A N 1
ATOM 2628 C CA . THR A 1 339 ? 16.361 -0.988 22.288 1.00 88.44 339 THR A CA 1
ATOM 2629 C C . THR A 1 339 ? 16.421 -0.380 20.893 1.00 88.44 339 THR A C 1
ATOM 2631 O O . THR A 1 339 ? 16.433 -1.073 19.877 1.00 88.44 339 THR A O 1
ATOM 2634 N N . GLU A 1 340 ? 16.389 0.943 20.833 1.00 84.50 340 GLU A N 1
ATOM 2635 C CA . GLU A 1 340 ? 16.477 1.678 19.575 1.00 84.50 340 GLU A CA 1
ATOM 2636 C C . GLU A 1 340 ? 17.855 1.472 18.934 1.00 84.50 340 GLU A C 1
ATOM 2638 O O . GLU A 1 340 ? 18.887 1.485 19.615 1.00 84.50 340 GLU A O 1
ATOM 2643 N N . PHE A 1 341 ? 17.875 1.269 17.621 1.00 80.19 341 PHE A N 1
ATOM 2644 C CA . PHE A 1 341 ? 19.107 1.152 16.865 1.00 80.19 341 PHE A CA 1
ATOM 2645 C C . PHE A 1 341 ? 19.789 2.517 16.765 1.00 80.19 341 PHE A C 1
ATOM 2647 O O . PHE A 1 341 ? 19.200 3.501 16.330 1.00 80.19 341 PHE A O 1
ATOM 2654 N N . ASN A 1 342 ? 21.059 2.575 17.159 1.00 76.44 342 ASN A N 1
ATOM 2655 C CA . ASN A 1 342 ? 21.882 3.766 17.017 1.00 76.44 342 ASN A CA 1
ATOM 2656 C C . ASN A 1 342 ? 23.255 3.359 16.475 1.00 76.44 342 ASN A C 1
ATOM 2658 O O . ASN A 1 342 ? 24.092 2.832 17.209 1.00 76.44 342 ASN A O 1
ATOM 2662 N N . SER A 1 343 ? 23.473 3.572 15.177 1.00 66.19 343 SER A N 1
ATOM 2663 C CA . SER A 1 343 ? 24.746 3.292 14.507 1.00 66.19 343 SER A CA 1
ATOM 2664 C C . SER A 1 343 ? 25.800 4.381 14.711 1.00 66.19 343 SER A C 1
ATOM 2666 O O . SER A 1 343 ? 26.945 4.178 14.305 1.00 66.19 343 SER A O 1
ATOM 2668 N N . GLY A 1 344 ? 25.446 5.548 15.264 1.00 61.88 344 GLY A N 1
ATOM 2669 C CA . GLY A 1 344 ? 26.317 6.728 15.365 1.00 61.88 344 GLY A CA 1
ATOM 2670 C C . GLY A 1 344 ? 26.705 7.373 14.023 1.00 61.88 344 GLY A C 1
ATOM 2671 O O . GLY A 1 344 ? 27.162 8.512 14.013 1.00 61.88 344 GLY A O 1
ATOM 2672 N N . ASN A 1 345 ? 26.481 6.682 12.901 1.00 62.09 345 ASN A N 1
ATOM 2673 C CA . ASN A 1 345 ? 26.675 7.125 11.521 1.00 62.09 345 ASN A CA 1
ATOM 2674 C C . ASN A 1 345 ? 25.385 6.875 10.723 1.00 62.09 345 ASN A C 1
ATOM 2676 O O . ASN A 1 345 ? 24.713 5.874 10.976 1.00 62.09 345 ASN A O 1
ATOM 2680 N N . ASP A 1 346 ? 25.084 7.722 9.734 1.00 64.31 346 ASP A N 1
ATOM 2681 C CA . ASP A 1 346 ? 23.936 7.595 8.813 1.00 64.31 346 ASP A CA 1
ATOM 2682 C C . ASP A 1 346 ? 24.117 6.418 7.822 1.00 64.31 346 ASP A C 1
ATOM 2684 O O . ASP A 1 346 ? 24.193 6.598 6.607 1.00 64.31 346 ASP A O 1
ATOM 2688 N N . ASN A 1 347 ? 24.256 5.197 8.340 1.00 66.62 347 ASN A N 1
ATOM 2689 C CA . ASN A 1 347 ? 24.436 3.989 7.544 1.00 66.62 347 ASN A CA 1
ATOM 2690 C C . ASN A 1 347 ? 23.087 3.349 7.213 1.00 66.62 347 ASN A C 1
ATOM 2692 O O . ASN A 1 347 ? 22.220 3.231 8.077 1.00 66.62 347 ASN A O 1
ATOM 2696 N N . LEU A 1 348 ? 22.967 2.855 5.981 1.00 71.12 348 LEU A N 1
ATOM 2697 C CA . LEU A 1 348 ? 21.814 2.083 5.529 1.00 71.12 348 LEU A CA 1
ATOM 2698 C C . LEU A 1 348 ? 21.732 0.767 6.295 1.00 71.12 348 LEU A C 1
ATOM 2700 O O . LEU A 1 348 ? 22.682 -0.021 6.275 1.00 71.12 348 LEU A O 1
ATOM 2704 N N . PHE A 1 349 ? 20.590 0.501 6.919 1.00 78.31 349 PHE A N 1
ATOM 2705 C CA . PHE A 1 349 ? 20.329 -0.772 7.576 1.00 78.31 349 PHE A CA 1
ATOM 2706 C C . PHE A 1 349 ? 19.032 -1.407 7.086 1.00 78.31 349 PHE A C 1
ATOM 2708 O O . PHE A 1 349 ? 18.120 -0.744 6.598 1.00 78.31 349 PHE A O 1
ATOM 2715 N N . LEU A 1 350 ? 18.994 -2.733 7.188 1.00 86.69 350 LEU A N 1
ATOM 2716 C CA . LEU A 1 350 ? 17.871 -3.560 6.776 1.00 86.69 350 LEU A CA 1
ATOM 2717 C C . LEU A 1 350 ? 16.993 -3.862 7.988 1.00 86.69 350 LEU A C 1
ATOM 2719 O O . LEU A 1 350 ? 17.475 -4.420 8.975 1.00 86.69 350 LEU A O 1
ATOM 2723 N N . THR A 1 351 ? 15.715 -3.517 7.893 1.00 88.12 351 THR A N 1
ATOM 2724 C CA . THR A 1 351 ? 14.774 -3.562 9.017 1.00 88.12 351 THR A CA 1
ATOM 2725 C C . THR A 1 351 ? 13.513 -4.296 8.623 1.00 88.12 351 THR A C 1
ATOM 2727 O O . THR A 1 351 ? 12.847 -3.909 7.664 1.00 88.12 351 THR A O 1
ATOM 2730 N N . ASP A 1 352 ? 13.154 -5.334 9.369 1.00 90.19 352 ASP A N 1
ATOM 2731 C CA . ASP A 1 352 ? 11.872 -5.996 9.147 1.00 90.19 352 ASP A CA 1
ATOM 2732 C C . ASP A 1 352 ? 10.691 -5.154 9.628 1.00 90.19 352 ASP A C 1
ATOM 2734 O O . ASP A 1 352 ? 10.785 -4.386 10.581 1.00 90.19 352 ASP A O 1
ATOM 2738 N N . TYR A 1 353 ? 9.530 -5.395 9.029 1.00 90.12 353 TYR A N 1
ATOM 2739 C CA . TYR A 1 353 ? 8.249 -4.861 9.497 1.00 90.12 353 TYR A CA 1
ATOM 2740 C C . TYR A 1 353 ? 7.685 -5.600 10.721 1.00 90.12 353 TYR A C 1
ATOM 2742 O O . TYR A 1 353 ? 6.710 -5.151 11.324 1.00 90.12 353 TYR A O 1
ATOM 2750 N N . TYR A 1 354 ? 8.2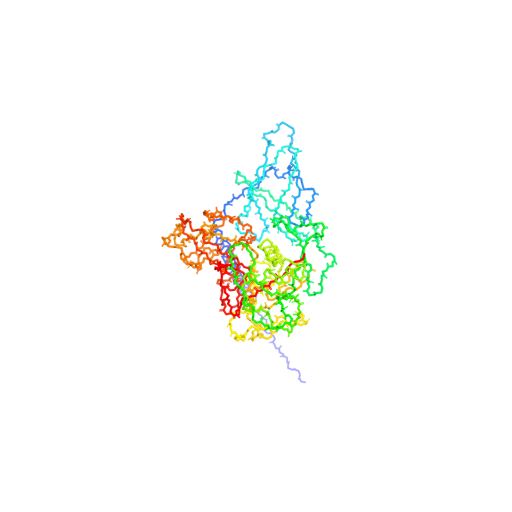98 -6.723 11.106 1.00 88.19 354 TYR A N 1
ATOM 2751 C CA . TYR A 1 354 ? 7.902 -7.526 12.257 1.00 88.19 354 TYR A CA 1
ATOM 2752 C C . TYR A 1 354 ? 9.116 -8.096 12.994 1.00 88.19 354 TYR A C 1
ATOM 2754 O O . TYR A 1 354 ? 10.134 -8.447 12.396 1.00 88.19 354 TYR A O 1
ATOM 2762 N N . LYS A 1 355 ? 8.994 -8.220 14.316 1.00 87.12 355 LYS A N 1
ATOM 2763 C CA . LYS A 1 355 ? 10.063 -8.703 15.193 1.00 87.12 355 LYS A CA 1
ATOM 2764 C C . LYS A 1 355 ? 10.389 -10.178 14.923 1.00 87.12 355 LYS A C 1
ATOM 2766 O O . LYS A 1 355 ? 9.494 -11.020 14.923 1.00 87.12 355 LYS A O 1
ATOM 2771 N N . GLY A 1 356 ? 11.677 -10.511 14.793 1.00 77.81 356 GLY A N 1
ATOM 2772 C CA . GLY A 1 356 ? 12.161 -11.897 14.899 1.00 77.81 356 GLY A CA 1
ATOM 2773 C C . GLY A 1 356 ? 12.859 -12.502 13.676 1.00 77.81 356 GLY A C 1
ATOM 2774 O O . GLY A 1 356 ? 13.461 -13.561 13.826 1.00 77.81 356 GLY A O 1
ATOM 2775 N N . SER A 1 357 ? 12.814 -11.880 12.494 1.00 74.62 357 SER A N 1
ATOM 2776 C CA . SER A 1 357 ? 13.467 -12.419 11.279 1.00 74.62 357 SER A CA 1
ATOM 2777 C C . SER A 1 357 ? 14.828 -11.797 10.956 1.00 74.62 357 SER A C 1
ATOM 2779 O O . SER A 1 357 ? 15.666 -12.474 10.367 1.00 74.62 357 SER A O 1
ATOM 2781 N N . ASN A 1 358 ? 15.079 -10.564 11.392 1.00 82.62 358 ASN A N 1
ATOM 2782 C CA . ASN A 1 358 ? 16.366 -9.881 11.283 1.00 82.62 358 ASN A CA 1
ATOM 2783 C C . ASN A 1 358 ? 16.807 -9.321 12.641 1.00 82.62 358 ASN A C 1
ATOM 2785 O O . ASN A 1 358 ? 16.058 -9.323 13.622 1.00 82.62 358 ASN A O 1
ATOM 2789 N N . ASN A 1 359 ? 18.039 -8.809 12.692 1.00 87.19 359 ASN A N 1
ATOM 2790 C CA . ASN A 1 359 ? 18.580 -8.141 13.880 1.00 87.19 359 ASN A CA 1
ATOM 2791 C C . ASN A 1 359 ? 17.794 -6.877 14.252 1.00 87.19 359 ASN A C 1
ATOM 2793 O O . ASN A 1 359 ? 17.794 -6.498 15.423 1.00 87.19 359 ASN A O 1
ATOM 2797 N N . TYR A 1 360 ? 17.131 -6.261 13.268 1.00 88.44 360 TYR A N 1
ATOM 2798 C CA . TYR A 1 360 ? 16.400 -5.012 13.414 1.00 88.44 360 TYR A CA 1
ATOM 2799 C C . TYR A 1 360 ? 14.970 -5.143 12.903 1.00 88.44 360 TYR A C 1
ATOM 2801 O O . TYR A 1 360 ? 14.723 -5.812 11.895 1.00 88.44 360 TYR A O 1
ATOM 2809 N N . TYR A 1 361 ? 14.045 -4.458 13.565 1.00 90.06 361 TYR A N 1
ATOM 2810 C CA . TYR A 1 361 ? 12.658 -4.352 13.136 1.00 90.06 361 TYR A CA 1
ATOM 2811 C C . TYR A 1 361 ? 12.086 -2.955 13.421 1.00 90.06 361 TYR A C 1
ATOM 2813 O O . TYR A 1 361 ? 12.586 -2.234 14.286 1.00 90.06 361 TYR A O 1
ATOM 2821 N N . LEU A 1 362 ? 11.049 -2.564 12.684 1.00 90.12 362 LEU A N 1
ATOM 2822 C CA . LEU A 1 362 ? 10.289 -1.348 12.937 1.00 90.12 362 LEU A CA 1
ATOM 2823 C C . LEU A 1 362 ? 9.196 -1.651 13.966 1.00 90.12 362 LEU A C 1
ATOM 2825 O O . LEU A 1 362 ? 8.482 -2.654 13.871 1.00 90.12 362 LEU A O 1
ATOM 2829 N N . LYS A 1 363 ? 9.030 -0.766 14.950 1.00 88.75 363 LYS A N 1
ATOM 2830 C CA . LYS A 1 363 ? 7.912 -0.843 15.892 1.00 88.75 363 LYS A CA 1
ATOM 2831 C C . LYS A 1 363 ? 6.736 -0.048 15.356 1.00 88.75 363 LYS A C 1
ATOM 2833 O O . LYS A 1 363 ? 6.825 1.158 15.156 1.00 88.75 363 LYS A O 1
ATOM 2838 N N . PHE A 1 364 ? 5.604 -0.713 15.174 1.00 86.44 364 PHE A N 1
ATOM 2839 C CA . PHE A 1 364 ? 4.417 -0.087 14.593 1.00 86.44 364 PHE A CA 1
ATOM 2840 C C . PHE A 1 364 ? 3.857 1.087 15.413 1.00 86.44 364 PHE A C 1
ATOM 2842 O O . PHE A 1 364 ? 3.198 1.957 14.860 1.00 86.44 364 PHE A O 1
ATOM 2849 N N . ASN A 1 365 ? 4.113 1.108 16.721 1.00 85.75 365 ASN A N 1
ATOM 2850 C CA . ASN A 1 365 ? 3.662 2.136 17.660 1.00 85.75 365 ASN A CA 1
ATOM 2851 C C . ASN A 1 365 ? 4.773 3.120 18.068 1.00 85.75 365 ASN A C 1
ATOM 2853 O O . ASN A 1 365 ? 4.557 3.955 18.944 1.00 85.75 365 ASN A O 1
ATOM 2857 N N . GLN A 1 366 ? 5.968 3.000 17.487 1.00 88.25 366 GLN A N 1
ATOM 2858 C CA . GLN A 1 366 ? 7.101 3.866 17.786 1.00 88.25 366 GLN A CA 1
ATOM 2859 C C . GLN A 1 366 ? 8.040 3.893 16.580 1.00 88.25 366 GLN A C 1
ATOM 2861 O O . GLN A 1 366 ? 8.955 3.085 16.487 1.00 88.25 366 GLN A O 1
ATOM 2866 N N . LEU A 1 367 ? 7.824 4.836 15.664 1.00 88.25 367 LEU A N 1
ATOM 2867 C CA . LEU A 1 367 ? 8.666 5.007 14.473 1.00 88.25 367 LEU A CA 1
ATOM 2868 C C . LEU A 1 367 ? 9.851 5.959 14.675 1.00 88.25 367 LEU A C 1
ATOM 2870 O O . LEU A 1 367 ? 10.613 6.195 13.741 1.00 88.25 367 LEU A O 1
ATOM 2874 N N . GLY A 1 368 ? 10.016 6.480 15.892 1.00 83.69 368 GLY A N 1
ATOM 2875 C CA . GLY A 1 368 ? 11.096 7.399 16.232 1.00 83.69 368 GLY A CA 1
ATOM 2876 C C . GLY A 1 368 ? 10.883 8.805 15.676 1.00 83.69 368 GLY A C 1
ATOM 2877 O O . GLY A 1 368 ? 9.743 9.254 15.540 1.00 83.69 368 GLY A O 1
ATOM 2878 N N . ASN A 1 369 ? 11.972 9.528 15.414 1.00 82.12 369 ASN A N 1
ATOM 2879 C CA . ASN A 1 369 ? 11.894 10.900 14.910 1.00 82.12 369 ASN A CA 1
ATOM 2880 C C . ASN A 1 369 ? 11.787 10.906 13.382 1.00 82.12 369 ASN A C 1
ATOM 2882 O O . ASN A 1 369 ? 12.781 11.065 12.683 1.00 82.12 369 ASN A O 1
ATOM 2886 N N . THR A 1 370 ? 10.570 10.735 12.875 1.00 89.31 370 THR A N 1
ATOM 2887 C CA . THR A 1 370 ? 10.291 10.621 11.442 1.00 89.31 370 THR A CA 1
ATOM 2888 C C . THR A 1 370 ? 9.093 11.470 11.026 1.00 89.31 370 THR A C 1
ATOM 2890 O O . THR A 1 370 ? 8.267 11.859 11.852 1.00 89.31 370 THR A O 1
ATOM 2893 N N . ILE A 1 371 ? 8.982 11.732 9.723 1.00 91.12 371 ILE A N 1
ATOM 2894 C CA . ILE A 1 371 ? 7.763 12.273 9.107 1.00 91.12 371 ILE A CA 1
ATOM 2895 C C . ILE A 1 371 ? 6.724 11.186 8.792 1.00 91.12 371 ILE A C 1
ATOM 2897 O O . ILE A 1 371 ? 5.591 11.515 8.443 1.00 91.12 371 ILE A O 1
ATOM 2901 N N . PHE A 1 372 ? 7.106 9.906 8.861 1.00 94.00 372 PHE A N 1
ATOM 2902 C CA . PHE A 1 372 ? 6.221 8.795 8.535 1.00 94.00 372 PHE A CA 1
ATOM 2903 C C . PHE A 1 372 ? 5.243 8.496 9.666 1.00 94.00 372 PHE A C 1
ATOM 2905 O O . PHE A 1 372 ? 5.617 8.367 10.829 1.00 94.00 372 PHE A O 1
ATOM 2912 N N . ASN A 1 373 ? 3.992 8.288 9.280 1.00 94.12 373 ASN A N 1
ATOM 2913 C CA . ASN A 1 373 ? 2.951 7.712 10.115 1.00 94.12 373 ASN A CA 1
ATOM 2914 C C . ASN A 1 373 ? 2.809 6.219 9.799 1.00 94.12 373 ASN A C 1
ATOM 2916 O O . ASN A 1 373 ? 3.346 5.721 8.802 1.00 94.12 373 ASN A O 1
ATOM 2920 N N . TYR A 1 374 ? 2.013 5.498 10.590 1.00 94.31 374 TYR A N 1
ATOM 2921 C CA . TYR A 1 374 ? 1.748 4.078 10.363 1.00 94.31 374 TYR A CA 1
ATOM 2922 C C . TYR A 1 374 ? 1.301 3.814 8.926 1.00 94.31 374 TYR A C 1
ATOM 2924 O O . TYR A 1 374 ? 1.829 2.935 8.247 1.00 94.31 374 TYR A O 1
ATOM 2932 N N . LYS A 1 375 ? 0.347 4.610 8.429 1.00 95.12 375 LYS A N 1
ATOM 2933 C CA . LYS A 1 375 ? -0.218 4.431 7.086 1.00 95.12 375 LYS A CA 1
ATOM 2934 C C . LYS A 1 375 ? 0.835 4.525 5.973 1.00 95.12 375 LYS A C 1
ATOM 2936 O O . LYS A 1 375 ? 0.646 3.933 4.917 1.00 95.12 375 LYS A O 1
ATOM 2941 N N . ASP A 1 376 ? 1.934 5.241 6.191 1.00 96.12 376 ASP A N 1
ATOM 2942 C CA . ASP A 1 376 ? 2.907 5.517 5.137 1.00 96.12 376 ASP A CA 1
ATOM 2943 C C . ASP A 1 376 ? 3.825 4.317 4.877 1.00 96.12 376 ASP A C 1
ATOM 2945 O O . ASP A 1 376 ? 4.355 4.179 3.771 1.00 96.12 376 ASP A O 1
ATOM 2949 N N . ILE A 1 377 ? 4.000 3.442 5.875 1.00 93.94 377 ILE A N 1
ATOM 2950 C CA . ILE A 1 377 ? 4.954 2.327 5.826 1.00 93.94 377 ILE A CA 1
ATOM 2951 C C . ILE A 1 377 ? 4.431 1.006 6.409 1.00 93.94 377 ILE A C 1
ATOM 2953 O O . ILE A 1 377 ? 5.182 0.038 6.417 1.00 93.94 377 ILE A O 1
ATOM 2957 N N . TYR A 1 378 ? 3.165 0.913 6.824 1.00 93.94 378 TYR A N 1
ATOM 2958 C CA . TYR A 1 378 ? 2.531 -0.340 7.248 1.00 93.94 378 TYR A CA 1
ATOM 2959 C C . TYR A 1 378 ? 1.200 -0.625 6.548 1.00 93.94 378 TYR A C 1
ATOM 2961 O O . TYR A 1 378 ? 0.477 0.251 6.063 1.00 93.94 378 TYR A O 1
ATOM 2969 N N . LEU A 1 379 ? 0.877 -1.913 6.551 1.00 93.00 379 LEU A N 1
ATOM 2970 C CA . LEU A 1 379 ? -0.377 -2.509 6.109 1.00 93.00 379 LEU A CA 1
ATOM 2971 C C . LEU A 1 379 ? -1.287 -2.826 7.306 1.00 93.00 379 LEU A C 1
ATOM 2973 O O . LEU A 1 379 ? -0.912 -2.557 8.438 1.00 93.00 379 LEU A O 1
ATOM 2977 N N . LEU A 1 380 ? -2.494 -3.354 7.083 1.00 92.56 380 LEU A N 1
ATOM 2978 C CA . LEU A 1 380 ? -3.429 -3.672 8.179 1.00 92.56 380 LEU A CA 1
ATOM 2979 C C . LEU A 1 380 ? -2.956 -4.832 9.057 1.00 92.56 380 LEU A C 1
ATOM 2981 O O . LEU A 1 380 ? -3.267 -4.876 10.249 1.00 92.56 380 LEU A O 1
ATOM 2985 N N . ASN A 1 381 ? -2.284 -5.810 8.458 1.00 87.19 381 ASN A N 1
ATOM 2986 C CA . ASN A 1 381 ? -1.753 -6.963 9.165 1.00 87.19 381 ASN A CA 1
ATOM 2987 C C . ASN A 1 381 ? -0.254 -6.778 9.410 1.00 87.19 381 ASN A C 1
ATOM 2989 O O . ASN A 1 381 ? 0.524 -6.482 8.506 1.00 87.19 381 ASN A O 1
ATOM 2993 N N . SER A 1 382 ? 0.148 -6.950 10.667 1.00 76.75 382 SER A N 1
ATOM 2994 C CA . SER A 1 382 ? 1.522 -6.740 11.113 1.00 76.75 382 SER A CA 1
ATOM 2995 C C . SER A 1 382 ? 2.330 -8.029 11.194 1.00 76.75 382 SER A C 1
ATOM 2997 O O . SER A 1 382 ? 3.520 -7.966 11.472 1.00 76.75 382 SER A O 1
ATOM 2999 N N . LYS A 1 383 ? 1.739 -9.205 10.933 1.00 76.62 383 LYS A N 1
ATOM 3000 C CA . LYS A 1 383 ? 2.462 -10.493 10.927 1.00 76.62 383 LYS A CA 1
ATOM 3001 C C . LYS A 1 383 ? 3.379 -10.677 9.719 1.00 76.62 383 LYS A C 1
ATOM 3003 O O . LYS A 1 383 ? 3.872 -11.779 9.503 1.00 76.62 383 LYS A O 1
ATOM 3008 N N . TYR A 1 384 ? 3.598 -9.636 8.927 1.00 78.12 384 TYR A N 1
ATOM 3009 C CA . TYR A 1 384 ? 4.405 -9.712 7.728 1.00 78.12 384 TYR A CA 1
ATOM 3010 C C . TYR A 1 384 ? 5.872 -9.407 8.002 1.00 78.12 384 TYR A C 1
ATOM 3012 O O . TYR A 1 384 ? 6.218 -8.363 8.547 1.00 78.12 384 TYR A O 1
ATOM 3020 N N . ASN A 1 385 ? 6.743 -10.307 7.556 1.00 76.50 385 ASN A N 1
ATOM 3021 C CA . ASN A 1 385 ? 8.175 -10.061 7.464 1.00 76.50 385 ASN A CA 1
ATOM 3022 C C . ASN A 1 385 ? 8.718 -10.445 6.080 1.00 76.50 385 ASN A C 1
ATOM 3024 O O . ASN A 1 385 ? 8.021 -11.075 5.272 1.00 76.50 385 ASN 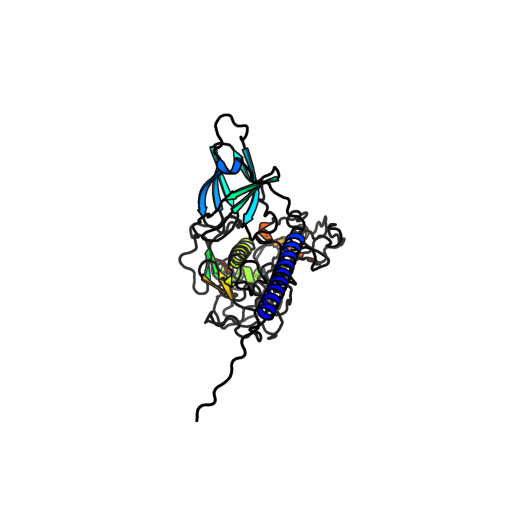A O 1
ATOM 3028 N N . ALA A 1 386 ? 9.967 -10.063 5.805 1.00 75.94 386 ALA A N 1
ATOM 3029 C CA . ALA A 1 386 ? 10.589 -10.310 4.508 1.00 75.94 386 ALA A CA 1
ATOM 3030 C C . ALA A 1 386 ? 10.746 -11.815 4.204 1.00 75.94 386 ALA A C 1
ATOM 3032 O O . ALA A 1 386 ? 10.544 -12.262 3.074 1.00 75.94 386 ALA A O 1
ATOM 3033 N N . VAL A 1 387 ? 11.066 -12.617 5.224 1.00 74.00 387 VAL A N 1
ATOM 3034 C CA . VAL A 1 387 ? 11.454 -14.027 5.054 1.00 74.00 387 VAL A CA 1
ATOM 3035 C C . VAL A 1 387 ? 10.249 -14.961 4.892 1.00 74.00 387 VAL A C 1
ATOM 3037 O O . VAL A 1 387 ? 10.219 -15.767 3.966 1.00 74.00 387 VAL A O 1
ATOM 3040 N N . ASN A 1 388 ? 9.249 -14.859 5.768 1.00 74.69 388 ASN A N 1
ATOM 3041 C CA . ASN A 1 388 ? 8.126 -15.799 5.846 1.00 74.69 388 ASN A CA 1
ATOM 3042 C C . ASN A 1 388 ? 6.931 -15.372 4.987 1.00 74.69 388 ASN A C 1
ATOM 3044 O O . ASN A 1 388 ? 6.213 -16.231 4.477 1.00 74.69 388 ASN A O 1
ATOM 3048 N N . ASN A 1 389 ? 6.701 -14.064 4.836 1.00 81.19 389 ASN A N 1
ATOM 3049 C CA . ASN A 1 389 ? 5.522 -13.533 4.142 1.00 81.19 389 ASN A CA 1
ATOM 3050 C C . ASN A 1 389 ? 5.858 -12.741 2.877 1.00 81.19 389 ASN A C 1
ATOM 3052 O O . ASN A 1 389 ? 4.945 -12.312 2.175 1.00 81.19 389 ASN A O 1
ATOM 3056 N N . GLY A 1 390 ? 7.147 -12.541 2.592 1.00 84.19 390 GLY A N 1
ATOM 3057 C CA . GLY A 1 390 ? 7.612 -11.896 1.370 1.00 84.19 390 GLY A CA 1
ATOM 3058 C C . GLY A 1 390 ? 7.062 -10.499 1.140 1.00 84.19 390 GLY A C 1
ATOM 3059 O O . GLY A 1 390 ? 6.848 -10.095 0.000 1.00 84.19 390 GLY A O 1
ATOM 3060 N N . ILE A 1 391 ? 6.806 -9.765 2.222 1.00 89.81 391 ILE A N 1
ATOM 3061 C CA . ILE A 1 391 ? 6.255 -8.417 2.113 1.00 89.81 391 ILE A CA 1
ATOM 3062 C C . ILE A 1 391 ? 7.324 -7.386 1.749 1.00 89.81 391 ILE A C 1
ATOM 3064 O O . ILE A 1 391 ? 6.987 -6.328 1.240 1.00 89.81 391 ILE A O 1
ATOM 3068 N N . GLY A 1 392 ? 8.595 -7.711 1.965 1.00 92.12 392 GLY A N 1
ATOM 3069 C CA . GLY A 1 392 ? 9.741 -6.834 1.762 1.00 92.12 392 GLY A CA 1
ATOM 3070 C C . GLY A 1 392 ? 10.326 -6.300 3.064 1.00 92.12 392 GLY A C 1
ATOM 3071 O O . GLY A 1 392 ? 9.915 -6.707 4.155 1.00 92.12 392 GLY A O 1
ATOM 3072 N N . ILE A 1 393 ? 11.325 -5.437 2.933 1.00 92.06 393 ILE A N 1
ATOM 3073 C CA . ILE A 1 393 ? 12.142 -4.893 4.010 1.00 92.06 393 ILE A CA 1
ATOM 3074 C C . ILE A 1 393 ? 12.256 -3.368 3.898 1.00 92.06 393 ILE A C 1
ATOM 3076 O O . ILE A 1 393 ? 12.114 -2.759 2.837 1.00 92.06 393 ILE A O 1
ATOM 3080 N N . TYR A 1 394 ? 12.498 -2.732 5.036 1.00 93.44 394 TYR A N 1
ATOM 3081 C CA . TYR A 1 394 ? 12.743 -1.303 5.110 1.00 93.44 394 TYR A CA 1
ATOM 3082 C C . TYR A 1 394 ? 14.250 -1.028 5.143 1.00 93.44 394 TYR A C 1
ATOM 3084 O O . TYR A 1 394 ? 14.950 -1.447 6.069 1.00 93.44 394 TYR A O 1
ATOM 3092 N N . HIS A 1 395 ? 14.739 -0.307 4.137 1.00 91.62 395 HIS A N 1
ATOM 3093 C CA . HIS A 1 395 ? 16.123 0.132 3.996 1.00 91.62 395 HIS A CA 1
ATOM 3094 C C . HIS A 1 395 ? 16.259 1.606 4.382 1.00 91.62 395 HIS A C 1
ATOM 3096 O O . HIS A 1 395 ? 16.321 2.469 3.507 1.00 91.62 395 HIS A O 1
ATOM 3102 N N . GLY A 1 396 ? 16.287 1.898 5.681 1.00 87.06 396 GLY A N 1
ATOM 3103 C CA . GLY A 1 396 ? 16.422 3.259 6.201 1.00 87.06 396 GLY A CA 1
ATOM 3104 C C . GLY A 1 396 ? 17.848 3.610 6.614 1.00 87.06 396 GLY A C 1
ATOM 3105 O O . GLY A 1 396 ? 18.626 2.748 7.018 1.00 87.06 396 GLY A O 1
ATOM 3106 N N . ASN A 1 397 ? 18.162 4.903 6.555 1.00 78.25 397 ASN A N 1
ATOM 3107 C CA . ASN A 1 397 ? 19.310 5.495 7.247 1.00 78.25 397 ASN A CA 1
ATOM 3108 C C . ASN A 1 397 ? 18.777 6.149 8.522 1.00 78.25 397 ASN A C 1
ATOM 3110 O O . ASN A 1 397 ? 18.558 7.353 8.538 1.00 78.25 397 ASN A O 1
ATOM 3114 N N . SER A 1 398 ? 18.459 5.367 9.541 1.00 63.22 398 SER A N 1
ATOM 3115 C CA . SER A 1 398 ? 18.094 5.924 10.844 1.00 63.22 398 SER A CA 1
ATOM 3116 C C . SER A 1 398 ? 19.339 6.063 11.716 1.00 63.22 398 SER A C 1
ATOM 3118 O O . SER A 1 398 ? 20.116 5.135 11.948 1.00 63.22 398 SER A O 1
ATOM 3120 N N . ASN A 1 399 ? 19.566 7.280 12.169 1.00 64.62 399 ASN A N 1
ATOM 3121 C CA . ASN A 1 399 ? 20.509 7.553 13.227 1.00 64.62 399 ASN A CA 1
ATOM 3122 C C . ASN A 1 399 ? 19.779 8.511 14.148 1.00 64.62 399 ASN A C 1
ATOM 3124 O O . ASN A 1 399 ? 19.397 9.607 13.735 1.00 64.62 399 ASN A O 1
ATOM 3128 N N . ARG A 1 400 ? 19.520 8.073 15.378 1.00 65.38 400 ARG A N 1
ATOM 3129 C CA . ARG A 1 400 ? 18.823 8.878 16.372 1.00 65.38 400 ARG A CA 1
ATOM 3130 C C . ARG A 1 400 ? 19.551 10.209 16.549 1.00 65.38 400 ARG A C 1
ATOM 3132 O O . ARG A 1 400 ? 20.691 10.249 17.010 1.00 65.38 400 ARG A O 1
ATOM 3139 N N . GLY A 1 401 ? 18.873 11.306 16.219 1.00 63.97 401 GLY A N 1
ATOM 3140 C CA . GLY A 1 401 ? 19.471 12.641 16.253 1.00 63.97 401 GLY A CA 1
ATOM 3141 C C . GLY A 1 401 ? 20.344 12.968 15.039 1.00 63.97 401 GLY A C 1
ATOM 3142 O O . GLY A 1 401 ? 21.138 13.906 15.111 1.00 63.97 401 GLY A O 1
ATOM 3143 N N . SER A 1 402 ? 20.196 12.230 13.932 1.00 76.31 402 SER A N 1
ATOM 3144 C CA . SER A 1 402 ? 20.714 12.656 12.636 1.00 76.31 402 SER A CA 1
ATOM 3145 C C . SER A 1 402 ? 20.202 14.061 12.349 1.00 76.31 402 SER A C 1
ATOM 3147 O O . SER A 1 402 ? 19.026 14.378 12.520 1.00 76.31 402 SER A O 1
ATOM 3149 N N . VAL A 1 403 ? 21.114 14.918 11.917 1.00 82.31 403 VAL A N 1
ATOM 3150 C CA . VAL A 1 403 ? 20.812 16.274 11.450 1.00 82.31 403 VAL A CA 1
ATOM 3151 C C . VAL A 1 403 ? 21.001 16.376 9.940 1.00 82.31 403 VAL A C 1
ATOM 3153 O O . VAL A 1 403 ? 21.057 17.476 9.400 1.00 82.31 403 VAL A O 1
ATOM 3156 N N . SER A 1 404 ? 21.136 15.234 9.256 1.00 86.31 404 SER A N 1
ATOM 3157 C CA . SER A 1 404 ? 21.416 15.193 7.828 1.00 86.31 404 SER A CA 1
ATOM 3158 C C . SER A 1 404 ? 20.268 15.796 7.030 1.00 86.31 404 SER A C 1
ATOM 3160 O O . SER A 1 404 ? 19.140 15.304 7.034 1.00 86.31 404 SER A O 1
ATOM 3162 N N . GLU A 1 405 ? 20.587 16.860 6.301 1.00 88.25 405 GLU A N 1
ATOM 3163 C CA . GLU A 1 405 ? 19.698 17.512 5.337 1.00 88.25 405 GLU A CA 1
ATOM 3164 C C . GLU A 1 405 ? 19.845 16.908 3.932 1.00 88.25 405 GLU A C 1
ATOM 3166 O O . GLU A 1 405 ? 19.402 17.485 2.940 1.00 88.25 405 GLU A O 1
ATOM 3171 N N . THR A 1 406 ? 20.485 15.739 3.827 1.00 87.69 406 THR A N 1
ATOM 3172 C CA . THR A 1 406 ? 20.607 15.030 2.553 1.00 87.69 406 THR A CA 1
ATOM 3173 C C . THR A 1 406 ? 19.234 14.543 2.114 1.00 87.69 406 THR A C 1
ATOM 3175 O O . THR A 1 406 ? 18.589 13.767 2.820 1.00 87.69 406 THR A O 1
ATOM 3178 N N . ILE A 1 407 ? 18.812 14.989 0.932 1.00 89.56 407 ILE A N 1
ATOM 3179 C CA . ILE A 1 407 ? 17.555 14.590 0.305 1.00 89.56 407 ILE A CA 1
ATOM 3180 C C . ILE A 1 407 ? 17.744 13.261 -0.427 1.00 89.56 407 ILE A C 1
ATOM 3182 O O . ILE A 1 407 ? 18.622 13.112 -1.282 1.00 89.56 407 ILE A O 1
ATOM 3186 N N . THR A 1 408 ? 16.850 12.329 -0.134 1.00 91.62 408 THR A N 1
ATOM 3187 C CA . THR A 1 408 ? 16.669 11.056 -0.831 1.00 91.62 408 THR A CA 1
ATOM 3188 C C . THR A 1 408 ? 15.297 11.025 -1.496 1.00 91.62 408 THR A C 1
ATOM 3190 O O . THR A 1 408 ? 14.453 11.882 -1.225 1.00 91.62 408 THR A O 1
ATOM 3193 N N . PHE A 1 409 ? 15.067 10.056 -2.377 1.00 93.38 409 PHE A N 1
ATOM 3194 C CA . PHE A 1 409 ? 13.736 9.770 -2.911 1.00 93.38 409 PHE A CA 1
ATOM 3195 C C . PHE A 1 409 ? 13.299 8.358 -2.530 1.00 93.38 409 PHE A C 1
ATOM 3197 O O . PHE A 1 409 ? 14.141 7.496 -2.291 1.00 93.38 409 PHE A O 1
ATOM 3204 N N . MET A 1 410 ? 11.993 8.106 -2.493 1.00 95.69 410 MET A N 1
ATOM 3205 C CA . MET A 1 410 ? 11.463 6.777 -2.175 1.00 95.69 410 MET A CA 1
ATOM 3206 C C . MET A 1 410 ? 11.491 5.845 -3.394 1.00 95.69 410 MET A C 1
ATOM 3208 O O . MET A 1 410 ? 11.081 6.221 -4.494 1.00 95.69 410 MET A O 1
ATOM 3212 N N . MET A 1 411 ? 11.910 4.594 -3.194 1.00 95.75 411 MET A N 1
ATOM 3213 C CA . MET A 1 411 ? 11.709 3.503 -4.155 1.00 95.75 411 MET A CA 1
ATOM 3214 C C . MET A 1 411 ? 11.059 2.296 -3.499 1.00 95.75 411 MET A C 1
ATOM 3216 O O . MET A 1 411 ? 11.385 1.968 -2.359 1.00 95.75 411 MET A O 1
ATOM 3220 N N . ARG A 1 412 ? 10.191 1.596 -4.241 1.00 96.94 412 ARG A N 1
ATOM 3221 C CA . ARG A 1 412 ? 9.478 0.418 -3.731 1.00 96.94 412 ARG A CA 1
ATOM 3222 C C . ARG A 1 412 ? 9.430 -0.782 -4.678 1.00 96.94 412 ARG A C 1
ATOM 3224 O O . ARG A 1 412 ? 9.683 -0.662 -5.881 1.00 96.94 412 ARG A O 1
ATOM 3231 N N . GLY A 1 413 ? 9.075 -1.938 -4.112 1.00 94.62 413 GLY A N 1
ATOM 3232 C CA . GLY A 1 413 ? 8.794 -3.198 -4.808 1.00 94.62 413 GLY A CA 1
ATOM 3233 C C . GLY A 1 413 ? 9.977 -4.164 -4.845 1.00 94.62 413 GLY A C 1
ATOM 3234 O O . GLY A 1 413 ? 9.839 -5.320 -4.457 1.00 94.62 413 GLY A O 1
ATOM 3235 N N . GLY A 1 414 ? 11.142 -3.682 -5.270 1.00 92.62 414 GLY A N 1
ATOM 3236 C CA . GLY A 1 414 ? 12.307 -4.518 -5.557 1.00 92.62 414 GLY A CA 1
ATOM 3237 C C . GLY A 1 414 ? 12.489 -4.776 -7.053 1.00 92.62 414 GLY A C 1
ATOM 3238 O O . GLY A 1 414 ? 11.607 -4.506 -7.870 1.00 92.62 414 GLY A O 1
ATOM 3239 N N . ASP A 1 415 ? 13.653 -5.300 -7.425 1.00 91.81 415 ASP A N 1
ATOM 3240 C CA . ASP A 1 415 ? 13.958 -5.694 -8.798 1.00 91.81 415 ASP A CA 1
ATOM 3241 C C . ASP A 1 415 ? 14.047 -7.212 -8.984 1.00 91.81 415 ASP A C 1
ATOM 3243 O O . ASP A 1 415 ? 13.903 -7.998 -8.048 1.00 91.81 415 ASP A O 1
ATOM 3247 N N . LYS A 1 416 ? 14.365 -7.614 -10.218 1.00 90.81 416 LYS A N 1
ATOM 3248 C CA . LYS A 1 416 ? 14.609 -8.995 -10.626 1.00 90.81 416 LYS A CA 1
ATOM 3249 C C . LYS A 1 416 ? 15.596 -9.782 -9.772 1.00 90.81 416 LYS A C 1
ATOM 3251 O O . LYS A 1 416 ? 15.678 -10.973 -10.000 1.00 90.81 416 LYS A O 1
ATOM 3256 N N . GLN A 1 417 ? 16.396 -9.182 -8.896 1.00 90.44 417 GLN A N 1
ATOM 3257 C CA . GLN A 1 417 ? 17.472 -9.848 -8.152 1.00 90.44 417 GLN A CA 1
ATOM 3258 C C . GLN A 1 417 ? 17.455 -9.528 -6.651 1.00 90.44 417 GLN A C 1
ATOM 3260 O O . GLN A 1 417 ? 18.332 -9.997 -5.926 1.00 90.44 417 GLN A O 1
ATOM 3265 N N . ASN A 1 418 ? 16.463 -8.772 -6.174 1.00 85.88 418 ASN A N 1
ATOM 3266 C CA . ASN A 1 418 ? 16.368 -8.334 -4.783 1.00 85.88 418 ASN A CA 1
ATOM 3267 C C . ASN A 1 418 ? 16.020 -9.487 -3.816 1.00 85.88 418 ASN A C 1
ATOM 3269 O O . ASN A 1 418 ? 16.021 -9.326 -2.596 1.00 85.88 418 ASN A O 1
ATOM 3273 N N . GLY A 1 419 ? 15.770 -10.693 -4.342 1.00 86.56 419 GLY A N 1
ATOM 3274 C CA . GLY A 1 419 ? 15.664 -11.898 -3.530 1.00 86.56 419 GLY A CA 1
ATOM 3275 C C . GLY A 1 419 ? 14.464 -11.842 -2.586 1.00 86.56 419 GLY A C 1
ATOM 3276 O O . GLY A 1 419 ? 13.410 -11.294 -2.911 1.00 86.56 419 GLY A O 1
ATOM 3277 N N . GLN A 1 420 ? 14.657 -12.383 -1.384 1.00 82.50 420 GLN A N 1
ATOM 3278 C CA . GLN A 1 420 ? 13.643 -12.427 -0.329 1.00 82.50 420 GLN A CA 1
ATOM 3279 C C . GLN A 1 420 ? 13.153 -11.045 0.144 1.00 82.50 420 GLN A C 1
ATOM 3281 O O . GLN A 1 420 ? 12.147 -10.980 0.841 1.00 82.50 420 GLN A O 1
ATOM 3286 N N . TYR A 1 421 ? 13.837 -9.958 -0.225 1.00 88.25 421 TYR A N 1
ATOM 3287 C CA . TYR A 1 421 ? 13.439 -8.598 0.134 1.00 88.25 421 TYR A CA 1
ATOM 3288 C C . TYR A 1 421 ? 12.454 -7.987 -0.864 1.00 88.25 421 TYR A C 1
ATOM 3290 O O . TYR A 1 421 ? 11.812 -7.004 -0.550 1.00 88.25 421 TYR A O 1
ATOM 3298 N N . SER A 1 422 ? 12.236 -8.564 -2.050 1.00 89.19 422 SER A N 1
ATOM 3299 C CA . SER A 1 422 ? 11.150 -8.053 -2.906 1.00 89.19 422 SER A CA 1
ATOM 3300 C C . SER A 1 422 ? 9.799 -8.222 -2.228 1.00 89.19 422 SER A C 1
ATOM 3302 O O . SER A 1 422 ? 9.574 -9.219 -1.538 1.00 89.19 422 SER A O 1
ATOM 3304 N N . GLY A 1 423 ? 8.890 -7.283 -2.462 1.00 92.81 423 GLY A N 1
ATOM 3305 C CA . GLY A 1 423 ? 7.558 -7.348 -1.890 1.00 92.81 423 GLY A CA 1
ATOM 3306 C C . GLY A 1 423 ? 6.813 -6.024 -1.909 1.00 92.81 423 GLY A C 1
ATOM 3307 O O . GLY A 1 423 ? 7.304 -4.987 -2.349 1.00 92.81 423 GLY A O 1
ATOM 3308 N N . LEU A 1 424 ? 5.573 -6.081 -1.439 1.00 94.44 424 LEU A N 1
ATOM 3309 C CA . LEU A 1 424 ? 4.631 -4.965 -1.472 1.00 94.44 424 LEU A CA 1
ATOM 3310 C C . LEU A 1 424 ? 5.062 -3.754 -0.636 1.00 94.44 424 LEU A C 1
ATOM 3312 O O . LEU A 1 424 ? 4.725 -2.618 -0.961 1.00 94.44 424 LEU A O 1
ATOM 3316 N N . MET A 1 425 ? 5.810 -4.014 0.426 1.00 94.75 425 MET A N 1
ATOM 3317 C CA . MET A 1 425 ? 6.301 -3.047 1.397 1.00 94.75 425 MET A CA 1
ATOM 3318 C C . MET A 1 425 ? 7.802 -2.815 1.301 1.00 94.75 425 MET A C 1
ATOM 3320 O O . MET A 1 425 ? 8.301 -1.986 2.047 1.00 94.75 425 MET A O 1
ATOM 3324 N N . GLU A 1 426 ? 8.503 -3.460 0.366 1.00 95.25 426 GLU A N 1
ATOM 3325 C CA . GLU A 1 426 ? 9.909 -3.156 0.106 1.00 95.25 426 GLU A CA 1
ATOM 3326 C C . GLU A 1 426 ? 10.092 -1.651 -0.112 1.00 95.25 426 GLU A C 1
ATOM 3328 O O . GLU A 1 426 ? 9.401 -1.068 -0.956 1.00 95.25 426 GLU A O 1
ATOM 3333 N N . LEU A 1 427 ? 10.983 -1.025 0.661 1.00 95.62 427 LEU A N 1
ATOM 3334 C CA . LEU A 1 427 ? 11.183 0.423 0.669 1.00 95.62 427 LEU A CA 1
ATOM 3335 C C . LEU A 1 427 ? 12.656 0.777 0.863 1.00 95.62 427 LEU A C 1
ATOM 3337 O O . LEU A 1 427 ? 13.285 0.348 1.825 1.00 95.62 427 LEU A O 1
ATOM 3341 N N . THR A 1 428 ? 13.189 1.620 -0.018 1.00 94.50 428 THR A N 1
ATOM 3342 C CA . T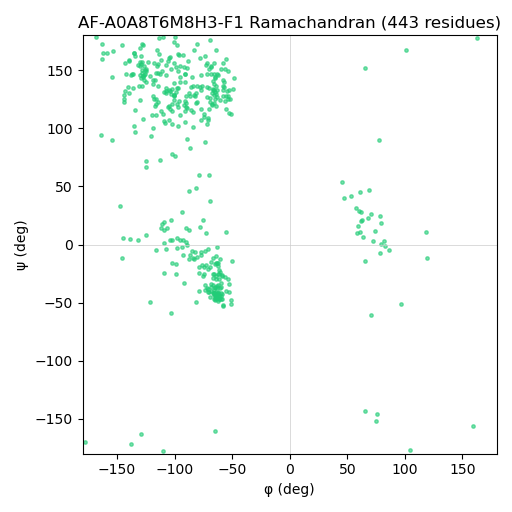HR A 1 428 ? 14.557 2.141 0.071 1.00 94.50 428 THR A CA 1
ATOM 3343 C C . THR A 1 428 ? 14.638 3.620 -0.309 1.00 94.50 428 THR A C 1
ATOM 3345 O O . THR A 1 428 ? 13.752 4.138 -0.993 1.00 94.50 428 THR A O 1
ATOM 3348 N N . PHE A 1 429 ? 15.707 4.283 0.143 1.00 93.25 429 PHE A N 1
ATOM 3349 C CA . PHE A 1 429 ? 15.927 5.731 0.047 1.00 93.25 429 PHE A CA 1
ATOM 3350 C C . PHE A 1 429 ? 17.260 6.078 -0.636 1.00 93.25 429 PHE A C 1
ATOM 3352 O O . PHE A 1 429 ? 18.224 6.489 0.016 1.00 93.25 429 PHE A O 1
ATOM 3359 N N . PRO A 1 430 ? 17.377 5.880 -1.955 1.00 90.44 430 PRO A N 1
ATOM 3360 C CA . PRO A 1 430 ? 18.539 6.320 -2.719 1.00 90.44 430 PRO A CA 1
ATOM 3361 C C . PRO A 1 430 ? 18.683 7.851 -2.774 1.00 90.44 430 PRO A C 1
ATOM 3363 O O . PRO A 1 430 ? 17.715 8.612 -2.712 1.00 90.44 430 PRO A O 1
ATOM 3366 N N . ASN A 1 431 ? 19.914 8.307 -3.002 1.00 86.56 431 ASN A N 1
ATOM 3367 C CA . ASN A 1 431 ? 20.203 9.709 -3.305 1.00 86.56 431 ASN A CA 1
ATOM 3368 C C . ASN A 1 431 ? 19.649 10.091 -4.684 1.00 86.56 431 ASN A C 1
ATOM 3370 O O . ASN A 1 431 ? 19.632 9.269 -5.591 1.00 86.56 431 ASN A O 1
ATOM 3374 N N . LEU A 1 432 ? 19.311 11.365 -4.899 1.00 81.06 432 LEU A N 1
ATOM 3375 C CA . LEU A 1 432 ? 18.710 11.860 -6.155 1.00 81.06 432 LEU A CA 1
ATOM 3376 C C . LEU A 1 432 ? 19.488 11.528 -7.443 1.00 81.06 432 LEU A C 1
ATOM 3378 O O . LEU A 1 432 ? 18.895 11.418 -8.515 1.00 81.06 432 LEU A O 1
ATOM 3382 N N . SER A 1 433 ? 20.814 11.399 -7.360 1.00 70.31 433 SER A N 1
ATOM 3383 C CA . SER A 1 433 ? 21.675 11.061 -8.499 1.00 70.31 433 SER A CA 1
ATOM 3384 C C . SER A 1 433 ? 21.768 9.560 -8.778 1.00 70.31 433 SER A C 1
ATOM 3386 O O . SER A 1 433 ? 22.285 9.172 -9.827 1.00 70.31 433 SER A O 1
ATOM 3388 N N . SER A 1 434 ? 21.284 8.714 -7.866 1.00 74.81 434 SER A N 1
ATOM 3389 C CA . SER A 1 434 ? 21.307 7.268 -8.027 1.00 74.81 434 SER A CA 1
ATOM 3390 C C . SER A 1 434 ? 20.450 6.852 -9.219 1.00 74.81 434 SER A C 1
ATOM 3392 O O . SER A 1 434 ? 19.268 7.177 -9.326 1.00 74.81 434 SER A O 1
ATOM 3394 N N . ASN A 1 435 ? 21.064 6.083 -10.109 1.00 69.62 435 ASN A N 1
ATOM 3395 C CA . ASN A 1 435 ? 20.393 5.294 -11.124 1.00 69.62 435 ASN A CA 1
ATOM 3396 C C . ASN A 1 435 ? 20.861 3.842 -10.990 1.00 69.62 435 ASN A C 1
ATOM 3398 O O . ASN A 1 435 ? 21.965 3.556 -10.526 1.00 69.62 435 ASN A O 1
ATOM 3402 N N . GLY A 1 436 ? 19.993 2.910 -11.360 1.00 74.19 436 GLY A N 1
ATOM 3403 C CA . GLY A 1 436 ? 20.311 1.490 -11.370 1.00 74.19 436 GLY A CA 1
ATOM 3404 C C . GLY A 1 436 ? 19.779 0.860 -12.640 1.00 74.19 436 GLY A C 1
ATOM 3405 O O . GLY A 1 436 ? 18.724 1.246 -13.142 1.00 74.19 436 GLY A O 1
ATOM 3406 N N . ASN A 1 437 ? 20.483 -0.145 -13.153 1.00 81.56 437 ASN A N 1
ATOM 3407 C CA . ASN A 1 437 ? 20.086 -0.884 -14.354 1.00 81.56 437 ASN A CA 1
ATOM 3408 C C . ASN A 1 437 ? 18.753 -1.645 -14.214 1.00 81.56 437 ASN A C 1
ATOM 3410 O O . ASN A 1 437 ? 18.305 -2.254 -15.179 1.00 81.56 437 ASN A O 1
ATOM 3414 N N . THR A 1 438 ? 18.126 -1.601 -13.042 1.00 89.00 438 THR A N 1
ATOM 3415 C CA . THR A 1 438 ? 16.836 -2.212 -12.716 1.00 89.00 438 THR A CA 1
ATOM 3416 C C . THR A 1 438 ? 15.820 -1.214 -12.147 1.00 89.00 438 THR A C 1
ATOM 3418 O O . THR A 1 438 ? 14.748 -1.611 -11.692 1.00 89.00 438 THR A O 1
ATOM 3421 N N . VAL A 1 439 ? 16.139 0.084 -12.162 1.00 90.38 439 VAL A N 1
ATOM 3422 C CA . VAL A 1 439 ? 15.280 1.145 -11.621 1.00 90.38 439 VAL A CA 1
ATOM 3423 C C . VAL A 1 439 ? 14.345 1.669 -12.697 1.00 90.38 439 VAL A C 1
ATOM 3425 O O . VAL A 1 439 ? 14.838 2.199 -13.690 1.00 90.38 439 VAL A O 1
ATOM 3428 N N . GLY A 1 440 ? 13.032 1.527 -12.492 1.00 92.06 440 GLY A N 1
ATOM 3429 C CA . GLY A 1 440 ? 11.957 2.008 -13.363 1.00 92.06 440 GLY A CA 1
ATOM 3430 C C . GLY A 1 440 ? 10.901 2.812 -12.591 1.00 92.06 440 GLY A C 1
ATOM 3431 O O . GLY A 1 440 ? 11.147 3.293 -11.489 1.00 92.06 440 GLY A O 1
ATOM 3432 N N . PHE A 1 441 ? 9.720 3.015 -13.180 1.00 94.31 441 PHE A N 1
ATOM 3433 C CA . PHE A 1 441 ? 8.681 3.880 -12.607 1.00 94.31 441 PHE A CA 1
ATOM 3434 C C . PHE A 1 441 ? 7.300 3.638 -13.230 1.00 94.31 441 PHE A C 1
ATOM 3436 O O . PHE A 1 441 ? 7.155 2.919 -14.227 1.00 94.31 441 PHE A O 1
ATOM 3443 N N . ARG A 1 442 ? 6.283 4.275 -12.641 1.00 96.94 442 ARG A N 1
ATOM 3444 C CA . ARG A 1 442 ? 4.904 4.329 -13.138 1.00 96.94 442 ARG A CA 1
ATOM 3445 C C . ARG A 1 442 ? 4.344 5.730 -12.998 1.00 96.94 442 ARG A C 1
ATOM 3447 O O . ARG A 1 442 ? 4.628 6.419 -12.021 1.00 96.94 442 ARG A O 1
ATOM 3454 N N . CYS A 1 443 ? 3.493 6.099 -13.946 1.00 97.88 443 CYS A N 1
ATOM 3455 C CA . CYS A 1 443 ? 2.734 7.336 -13.877 1.00 97.88 443 CYS A CA 1
ATOM 3456 C C . CYS A 1 443 ? 1.293 7.086 -13.413 1.00 97.88 443 CYS A C 1
ATOM 3458 O O . CYS A 1 443 ? 0.746 5.988 -13.578 1.00 97.88 443 CYS A O 1
ATOM 3460 N N . VAL A 1 444 ? 0.688 8.130 -12.858 1.00 98.50 444 VAL A N 1
ATOM 3461 C CA . VAL A 1 444 ? -0.690 8.185 -12.364 1.00 98.50 444 VAL A CA 1
ATOM 3462 C C . VAL A 1 444 ? -1.416 9.363 -13.020 1.00 98.50 444 VAL A C 1
ATOM 3464 O O . VAL A 1 444 ? -0.798 10.386 -13.320 1.00 98.50 444 VAL A O 1
ATOM 3467 N N . LYS A 1 445 ? -2.718 9.206 -13.265 1.00 97.00 445 LYS A N 1
ATOM 3468 C CA . LYS A 1 445 ? -3.616 10.252 -13.766 1.00 97.00 445 LYS A CA 1
ATOM 3469 C C . LYS A 1 445 ? -4.716 10.579 -12.771 1.00 97.00 445 LYS A C 1
ATOM 3471 O O . LYS A 1 445 ? -5.330 9.614 -12.251 1.00 97.00 445 LYS A O 1
#

Mean predicted aligned error: 9.93 Å